Protein AF-A0A813BGF7-F1 (afdb_monomer_lite)

Organism: NCBI:txid1628268

Foldseek 3Di:
DEKEKFKDADPVVQWIKIKIWDWDDDPNDIDTPDMDMDTDDPVQDGDDSLSNRLVRVLVVVVVCVVVVPFKYKYWYQDVVSVCVNVVVDDDDPVPRRVPVVVCVVVCVSVCVVVPPPDDDDPDDDQDQDPVRDRDDDDPPDDDPDDTDMGMHGNPPPPPQPKDFDFAEEEEAPLACADPVSVQVVQVVCVVVRHQKYKYKFNLHQDAAWDDDPFWIKGKQGADPVSGAIMIMTGGPPHFGIDRPPDGWGWDPVQWDWLDGDSFWTWIWTDGDPAIAIEIHGEADALPDDLVRRVVRLVVSLVSVVSPDPRHWYKYKYLLNWFFDDDLVFQFLLPTHTPGDSSVSVSVSCVVVVKGKDTQADPVSHGDFRDAPPVRPDTGRRITIIGD

Secondary structure (DSSP, 8-state):
-EEEEEEEEETTTTEEEEEEEEEEEETTEEEEEEEEEEEPPTTSS---HHHHHHHHHHHHHHHHHHTT-SEEEEEES-HHHHHHHTTSS---TTS--HHHHHHHHTTHHHHGGGTTSS-----PPPPBPTTS-B--TT---------EEEEEE-S-------EE--EEEEEE-S---SHHHHHHHHHHHHHTTEEEEEEE------EEEEE-SSEEEEEE-B-TTS-B--EEEEESSS--EEETTEEE-B-GGG-EEEEEETTEEEEEEEETTEEEEEEEEEPPPTTS-HHHHHHHHHHHHHHHHTSPTTEEEEEEEE----BPPPSS---STTSPB-SHHHHHHHHHHHHTT-EEPPSB-TTSPBP-SEE-TTS--EE--EEEEE-

Sequence (387 aa):
MLIYTDGSYCPQLQHASWSAVITAQQENRPCKIGALAGKVPTSDGPASAFRAEVWALLHAVAYVAANGIMRATIASDCQSALDIVFGVARCDPSDKAPDLLACIADGTVERLWMIHAHQCMPAQLPHLGDSGEWGLPSCNLSPATRATSVSFCTQPPECEQWQLALNLITYNCLSARSRAAKALLDQGLHHRQCALAGLQETRDLEEGVQTTEHYWVVSSGCDKSGAGGCQVWISKCLPWARAGEQMMQPARDSICVLFASPQLLIVLFRVGTLKVACVVAHAPTSTAPQPVIDQWWKDLREANLRVPPGHIRICMIDANASFESHPDNPSTIEATPSGANSSCFQAFCQDFCLCPSAQRDVSGNRLFSWTSPGGELKRLIDYVCVP

Structure (mmCIF, N/CA/C/O backbone):
data_AF-A0A813BGF7-F1
#
_entry.id   AF-A0A813BGF7-F1
#
loop_
_atom_site.group_PDB
_atom_site.id
_atom_site.type_symbol
_atom_site.label_atom_id
_atom_site.label_alt_id
_atom_site.label_comp_id
_atom_site.label_asym_id
_atom_site.label_entity_id
_atom_site.label_seq_id
_atom_site.pdbx_PDB_ins_code
_atom_site.Cartn_x
_atom_site.Cartn_y
_atom_site.Cartn_z
_atom_site.occupancy
_atom_site.B_iso_or_equiv
_atom_site.auth_seq_id
_atom_site.auth_comp_id
_atom_site.auth_asym_id
_atom_site.auth_atom_id
_atom_site.pdbx_PDB_model_num
ATOM 1 N N . MET A 1 1 ? -22.804 12.058 28.612 1.00 70.75 1 MET A N 1
ATOM 2 C CA . MET A 1 1 ? -24.009 12.617 27.960 1.00 70.75 1 MET A CA 1
ATOM 3 C C . MET A 1 1 ? -24.544 11.604 26.951 1.00 70.75 1 MET A C 1
ATOM 5 O O . MET A 1 1 ? -23.772 10.785 26.473 1.00 70.75 1 MET A O 1
ATOM 9 N N . LEU A 1 2 ? -25.840 11.594 26.668 1.00 74.88 2 LEU A N 1
ATOM 10 C CA . LEU A 1 2 ? -26.466 10.692 25.699 1.00 74.88 2 LEU A CA 1
ATOM 11 C C . LEU A 1 2 ? -27.441 11.502 24.845 1.00 74.88 2 LEU A C 1
ATOM 13 O O . LEU A 1 2 ? -28.298 12.195 25.388 1.00 74.88 2 LEU A O 1
ATOM 17 N N . ILE A 1 3 ? -27.263 11.457 23.531 1.00 77.25 3 ILE A N 1
ATOM 18 C CA . ILE A 1 3 ? -28.026 12.208 22.543 1.00 77.25 3 ILE A CA 1
ATOM 19 C C . ILE A 1 3 ? -28.786 11.198 21.695 1.00 77.25 3 ILE A C 1
ATOM 21 O O . ILE A 1 3 ? -28.174 10.320 21.099 1.00 77.25 3 ILE A O 1
ATOM 25 N N . TYR A 1 4 ? -30.103 11.320 21.652 1.00 80.12 4 TYR A N 1
ATOM 26 C CA . TYR A 1 4 ? -30.961 10.522 20.784 1.00 80.12 4 TYR A CA 1
ATOM 27 C C . TYR A 1 4 ? -31.320 11.350 19.567 1.00 80.12 4 TYR A C 1
ATOM 29 O O . TYR A 1 4 ? -31.738 12.491 19.738 1.00 80.12 4 TYR A O 1
ATOM 37 N N . THR A 1 5 ? -31.159 10.804 18.374 1.00 86.12 5 THR A N 1
ATOM 38 C CA . THR A 1 5 ? -31.509 11.470 17.119 1.00 86.12 5 THR A CA 1
ATOM 39 C C . THR A 1 5 ? -32.619 10.711 16.416 1.00 86.12 5 THR A C 1
ATOM 41 O O . THR A 1 5 ? -32.653 9.487 16.500 1.00 86.12 5 THR A O 1
ATOM 44 N N . ASP A 1 6 ? -33.497 11.446 15.743 1.00 84.19 6 ASP A N 1
ATOM 45 C CA . ASP A 1 6 ? -34.591 10.892 14.943 1.00 84.19 6 ASP A CA 1
ATOM 46 C C . ASP A 1 6 ? -34.860 11.799 13.737 1.00 84.19 6 ASP A C 1
ATOM 48 O O . ASP A 1 6 ? -34.815 13.036 13.837 1.00 84.19 6 ASP A O 1
ATOM 52 N N . GLY A 1 7 ? -35.129 11.178 12.597 1.00 82.38 7 GLY A N 1
ATOM 53 C CA . GLY A 1 7 ? -35.372 11.796 11.312 1.00 82.38 7 GLY A CA 1
ATOM 54 C C . GLY A 1 7 ? -36.662 11.286 10.683 1.00 82.38 7 GLY A C 1
ATOM 55 O O . GLY A 1 7 ? -36.766 10.157 10.216 1.00 82.38 7 GLY A O 1
ATOM 56 N N . SER A 1 8 ? -37.646 12.173 10.552 1.00 79.88 8 SER A N 1
ATOM 57 C CA . SER A 1 8 ? -38.951 11.834 9.987 1.00 79.88 8 SER A CA 1
ATOM 58 C C . SER A 1 8 ? -39.179 12.486 8.626 1.00 79.88 8 SER A C 1
ATOM 60 O O . SER A 1 8 ? -38.678 13.574 8.334 1.00 79.88 8 SER A O 1
ATOM 62 N N . TYR A 1 9 ? -39.981 11.833 7.788 1.00 82.62 9 TYR A N 1
ATOM 63 C CA . TYR A 1 9 ? -40.430 12.356 6.503 1.00 82.62 9 TYR A CA 1
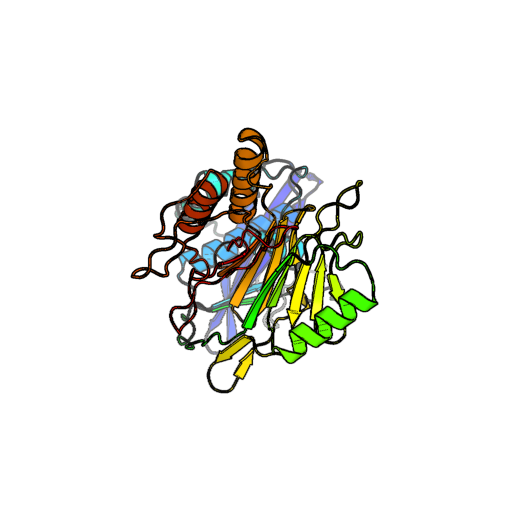ATOM 64 C C . TYR A 1 9 ? -41.940 12.196 6.358 1.00 82.62 9 TYR A C 1
ATOM 66 O O . TYR A 1 9 ? -42.488 11.122 6.594 1.00 82.62 9 TYR A O 1
ATOM 74 N N . CYS A 1 10 ? -42.605 13.272 5.937 1.00 79.56 10 CYS A N 1
ATOM 75 C CA . CYS A 1 10 ? -44.035 13.310 5.663 1.00 79.56 10 CYS A CA 1
ATOM 76 C C . CYS A 1 10 ? -44.269 13.338 4.141 1.00 79.56 10 CYS A C 1
ATOM 78 O O . CYS A 1 10 ? -44.088 14.394 3.521 1.00 79.56 10 CYS A O 1
ATOM 80 N N . PRO A 1 11 ? -44.707 12.221 3.526 1.00 72.94 11 PRO A N 1
ATOM 81 C CA . PRO A 1 11 ? -44.915 12.139 2.079 1.00 72.94 11 PRO A CA 1
ATOM 82 C C . PRO A 1 11 ? -45.969 13.119 1.553 1.00 72.94 11 PRO A C 1
ATOM 84 O O . PRO A 1 11 ? -45.829 13.639 0.447 1.00 72.94 11 PRO A O 1
ATOM 87 N N . GLN A 1 12 ? -47.009 13.398 2.348 1.00 73.56 12 GLN A N 1
ATOM 88 C CA . GLN A 1 12 ? -48.098 14.307 1.974 1.00 73.56 12 GLN A CA 1
ATOM 89 C C . GLN A 1 12 ? -47.616 15.754 1.850 1.00 73.56 12 GLN A C 1
ATOM 91 O O . GLN A 1 12 ? -48.107 16.501 1.010 1.00 73.56 12 GLN A O 1
ATOM 96 N N . LEU A 1 13 ? -46.659 16.138 2.694 1.00 73.19 13 LEU A N 1
ATOM 97 C CA . LEU A 1 13 ? -46.121 17.492 2.752 1.00 73.19 13 LEU A CA 1
ATOM 98 C C . LEU A 1 13 ? -44.777 17.626 2.025 1.00 73.19 13 LEU A C 1
ATOM 100 O O . LEU A 1 13 ? -44.248 18.728 1.956 1.00 73.19 13 LEU A O 1
ATOM 104 N N . GLN A 1 14 ? -44.214 16.525 1.508 1.00 75.69 14 GLN A N 1
ATOM 105 C CA . GLN A 1 14 ? -42.878 16.478 0.895 1.00 75.69 14 GLN A CA 1
ATOM 106 C C . GLN A 1 14 ? -41.795 17.126 1.779 1.00 75.69 14 GLN A C 1
ATOM 108 O O . GLN A 1 14 ? -40.833 17.723 1.299 1.00 75.69 14 GLN A O 1
ATOM 113 N N . HIS A 1 15 ? -41.952 17.001 3.097 1.00 79.06 15 HIS A N 1
ATOM 114 C CA . HIS A 1 15 ? -41.086 17.631 4.084 1.00 79.06 15 HIS A CA 1
ATOM 115 C C . HIS A 1 15 ? -40.432 16.581 4.967 1.00 79.06 15 HIS A C 1
ATOM 117 O O . HIS A 1 15 ? -41.076 15.625 5.396 1.00 79.06 15 HIS A O 1
ATOM 123 N N . ALA A 1 16 ? -39.154 16.799 5.260 1.00 78.81 16 ALA A N 1
ATOM 124 C CA . ALA A 1 16 ? -38.403 16.024 6.229 1.00 78.81 16 ALA A CA 1
ATOM 125 C C . ALA A 1 16 ? -38.028 16.916 7.420 1.00 78.81 16 ALA A C 1
ATOM 127 O O . ALA A 1 16 ? -37.741 18.107 7.255 1.00 78.81 16 ALA A O 1
ATOM 128 N N . SER A 1 17 ? -38.056 16.351 8.619 1.00 78.69 17 SER A N 1
ATOM 129 C CA . SER A 1 17 ? -37.734 17.033 9.871 1.00 78.69 17 SER A CA 1
ATOM 130 C C . SER A 1 17 ? -36.842 16.160 10.726 1.00 78.69 17 SER A C 1
ATOM 132 O O . SER A 1 17 ? -37.025 14.949 10.771 1.00 78.69 17 SER A O 1
ATOM 134 N N . TRP A 1 18 ? -35.915 16.787 11.430 1.00 84.62 18 TRP A N 1
ATOM 135 C CA . TRP A 1 18 ? -34.945 16.120 12.279 1.00 84.62 18 TRP A CA 1
ATOM 136 C C . TRP A 1 18 ? -35.109 16.589 13.721 1.00 84.62 18 TRP A C 1
ATOM 138 O O . TRP A 1 18 ? -35.542 17.718 13.972 1.00 84.62 18 TRP A O 1
ATOM 148 N N . SER A 1 19 ? -34.750 15.735 14.671 1.00 76.12 19 SER A N 1
ATOM 149 C CA . SER A 1 19 ? -34.694 16.088 16.083 1.00 76.12 19 SER A CA 1
ATOM 150 C C . SER A 1 19 ? -33.527 15.409 16.790 1.00 76.12 19 SER A C 1
ATOM 152 O O . SER A 1 19 ? -33.065 14.344 16.388 1.00 76.12 19 SER A O 1
ATOM 154 N N . ALA A 1 20 ? -33.037 16.050 17.845 1.00 77.94 20 ALA A N 1
ATOM 155 C CA . ALA A 1 20 ? -32.046 15.506 18.752 1.00 77.94 20 ALA A CA 1
ATOM 156 C C . ALA A 1 20 ? -32.452 15.814 20.198 1.00 77.94 20 ALA A C 1
ATOM 158 O O . ALA A 1 20 ? -32.714 16.966 20.543 1.00 77.94 20 ALA A O 1
ATOM 159 N N . VAL A 1 21 ? -32.488 14.808 21.067 1.00 77.44 21 VAL A N 1
ATOM 160 C CA . VAL A 1 21 ? -32.763 14.954 22.502 1.00 77.44 21 VAL A CA 1
ATOM 161 C C . VAL A 1 21 ? -31.495 14.671 23.281 1.00 77.44 21 VAL A C 1
ATOM 163 O O . VAL A 1 21 ? -30.928 13.588 23.187 1.00 77.44 21 VAL A O 1
ATOM 166 N N . ILE A 1 22 ? -31.070 15.636 24.089 1.00 74.25 22 ILE A N 1
ATOM 167 C CA . ILE A 1 22 ? -29.831 15.563 24.854 1.00 74.25 22 ILE A CA 1
ATOM 168 C C . ILE A 1 22 ? -30.176 15.243 26.305 1.00 74.25 22 ILE A C 1
ATOM 170 O O . ILE A 1 22 ? -30.945 15.951 26.961 1.00 74.25 22 ILE A O 1
ATOM 174 N N . THR A 1 23 ? -29.570 14.182 26.818 1.00 74.88 23 THR A N 1
ATOM 175 C CA . THR A 1 23 ? -29.718 13.724 28.197 1.00 74.88 23 THR A CA 1
ATOM 176 C C . THR A 1 23 ? -28.360 13.668 28.896 1.00 74.88 23 THR A C 1
ATOM 178 O O . THR A 1 23 ? -27.325 13.352 28.298 1.00 74.88 23 THR A O 1
ATOM 181 N N . ALA A 1 24 ? -28.338 13.993 30.181 1.00 65.12 24 ALA A N 1
ATOM 182 C CA . ALA A 1 24 ? -27.163 13.883 31.035 1.00 65.12 24 ALA A CA 1
ATOM 183 C C . ALA A 1 24 ? -27.562 13.314 32.396 1.00 65.12 24 ALA A C 1
ATOM 185 O O . ALA A 1 24 ? -28.743 13.174 32.693 1.00 65.12 24 ALA A O 1
ATOM 186 N N . GLN A 1 25 ? -26.578 12.941 33.212 1.00 65.25 25 GLN A N 1
ATOM 187 C CA . GLN A 1 25 ? -26.854 12.610 34.602 1.00 65.25 25 GLN A CA 1
ATOM 188 C C . GLN A 1 25 ? -26.803 13.869 35.458 1.00 65.25 25 GLN A C 1
ATOM 190 O O . GLN A 1 25 ? -25.803 14.585 35.443 1.00 65.25 25 GLN A O 1
ATOM 195 N N . GLN A 1 26 ? -27.857 14.083 36.235 1.00 57.22 26 GLN A N 1
ATOM 196 C CA . GLN A 1 26 ? -27.909 15.056 37.316 1.00 57.22 26 GLN A CA 1
ATOM 197 C C . GLN A 1 26 ? -28.297 14.294 38.580 1.00 57.22 26 GLN A C 1
ATOM 199 O O . GLN A 1 26 ? -29.299 13.583 38.582 1.00 57.22 26 GLN A O 1
ATOM 204 N N . GLU A 1 27 ? -27.475 14.379 39.628 1.00 64.81 27 GLU A N 1
ATOM 205 C CA . GLU A 1 27 ? -27.748 13.727 40.922 1.00 64.81 27 GLU A CA 1
ATOM 206 C C . GLU A 1 27 ? -28.092 12.228 40.791 1.00 64.81 27 GLU A C 1
ATOM 208 O O . GLU A 1 27 ? -29.041 11.719 41.386 1.00 64.81 27 GLU A O 1
ATOM 213 N N . ASN A 1 28 ? -27.309 11.504 39.980 1.00 56.97 28 ASN A N 1
ATOM 214 C CA . ASN A 1 28 ? -27.477 10.068 39.719 1.00 56.97 28 ASN A CA 1
ATOM 215 C C . ASN A 1 28 ? -28.779 9.674 38.990 1.00 56.97 28 ASN A C 1
ATOM 217 O O . ASN A 1 28 ? -29.108 8.488 38.912 1.00 56.97 28 ASN A O 1
ATOM 221 N N . ARG A 1 29 ? -29.515 10.635 38.419 1.00 55.22 29 ARG A N 1
ATOM 222 C CA . ARG A 1 29 ? -30.689 10.381 37.573 1.00 55.22 29 ARG A CA 1
ATOM 223 C C . ARG A 1 29 ? -30.448 10.884 36.150 1.00 55.22 29 ARG A C 1
ATOM 225 O O . ARG A 1 29 ? -29.913 11.979 35.976 1.00 55.22 29 ARG A O 1
ATOM 232 N N . PRO A 1 30 ? -30.820 10.113 35.114 1.00 55.78 30 PRO A N 1
ATOM 233 C CA . PRO A 1 30 ? -30.814 10.625 33.753 1.00 55.78 30 PRO A CA 1
ATOM 234 C C . PRO A 1 30 ? -31.890 11.709 33.626 1.00 55.78 30 PRO A C 1
ATOM 236 O O . PRO A 1 30 ? -33.072 11.449 33.835 1.00 55.78 30 PRO A O 1
ATOM 239 N N . CYS A 1 31 ? -31.481 12.926 33.287 1.00 58.69 31 CYS A N 1
ATOM 240 C CA . CYS A 1 31 ? -32.368 14.045 33.014 1.00 58.69 31 CYS A CA 1
ATOM 241 C C . CYS A 1 31 ? -32.177 14.531 31.574 1.00 58.69 31 CYS A C 1
ATOM 243 O O . CYS A 1 31 ? -31.081 14.484 31.005 1.00 58.69 31 CYS A O 1
ATOM 245 N N . LYS A 1 32 ? -33.265 15.000 30.960 1.00 71.50 32 LYS A N 1
ATOM 246 C CA . LYS A 1 32 ? -33.192 15.734 29.697 1.00 71.50 32 LYS A CA 1
ATOM 247 C C . LYS A 1 32 ? -32.642 17.125 29.990 1.00 71.50 32 LYS A C 1
ATOM 249 O O . LYS A 1 32 ? -33.225 17.856 30.782 1.00 71.50 32 LYS A O 1
ATOM 254 N N . ILE A 1 33 ? -31.557 17.486 29.316 1.00 68.31 33 ILE A N 1
ATOM 255 C CA . ILE A 1 33 ? -30.905 18.794 29.468 1.00 68.31 33 ILE A CA 1
ATOM 256 C C . ILE A 1 33 ? -31.080 19.687 28.238 1.00 68.31 33 ILE A C 1
ATOM 258 O O . ILE A 1 33 ? -30.809 20.879 28.304 1.00 68.31 33 ILE A O 1
ATOM 262 N N . GLY A 1 34 ? -31.559 19.135 27.119 1.00 67.88 34 GLY A N 1
ATOM 263 C CA . GLY A 1 34 ? -31.825 19.913 25.916 1.00 67.88 34 GLY A CA 1
ATOM 264 C C . GLY A 1 34 ? -32.558 19.127 24.837 1.00 67.88 34 GLY A C 1
ATOM 265 O O . GLY A 1 34 ? -32.678 17.901 24.896 1.00 67.88 34 GLY A O 1
ATOM 266 N N . ALA A 1 35 ? -33.069 19.850 23.846 1.00 74.81 35 ALA A N 1
ATOM 267 C CA . ALA A 1 35 ? -33.501 19.282 22.578 1.00 74.81 35 ALA A CA 1
ATOM 268 C C . ALA A 1 35 ? -33.288 20.290 21.447 1.00 74.81 35 ALA A C 1
ATOM 270 O O . ALA A 1 35 ? -33.416 21.495 21.652 1.00 74.81 35 ALA A O 1
ATOM 271 N N . LEU A 1 36 ? -32.988 19.767 20.267 1.00 69.81 36 LEU A N 1
ATOM 272 C CA . LEU A 1 36 ? -32.885 20.492 19.010 1.00 69.81 36 LEU A CA 1
ATOM 273 C C . LEU A 1 36 ? -33.856 19.842 18.028 1.00 69.81 36 LEU A C 1
ATOM 275 O O . LEU A 1 36 ? -34.038 18.627 18.057 1.00 69.81 36 LEU A O 1
ATOM 279 N N . ALA A 1 37 ? -34.488 20.632 17.172 1.00 78.44 37 ALA A N 1
ATOM 280 C CA . ALA A 1 37 ? -35.289 20.110 16.078 1.00 78.44 37 ALA A CA 1
ATOM 281 C C . ALA A 1 37 ? -35.351 21.132 14.951 1.00 78.44 37 ALA A C 1
ATOM 283 O O . ALA A 1 37 ? -35.287 22.339 15.190 1.00 78.44 37 ALA A O 1
ATOM 284 N N . GLY A 1 38 ? -35.508 20.647 13.728 1.00 74.00 38 GLY A N 1
ATOM 285 C CA . GLY A 1 38 ? -35.554 21.503 12.557 1.00 74.00 38 GLY A CA 1
ATOM 286 C C . GLY A 1 38 ? -36.153 20.812 11.347 1.00 74.00 38 GLY A C 1
ATOM 287 O O . GLY A 1 38 ? -36.473 19.623 11.356 1.00 74.00 38 GLY A O 1
ATOM 288 N N . LYS A 1 39 ? -36.316 21.589 10.278 1.00 77.25 39 LYS A N 1
ATOM 289 C CA . LYS A 1 39 ? -36.664 21.064 8.957 1.00 77.25 39 LYS A CA 1
ATOM 290 C C . LYS A 1 39 ? -35.387 20.813 8.167 1.00 77.25 39 LYS A C 1
ATOM 292 O O . LYS A 1 39 ? -34.428 21.572 8.289 1.00 77.25 39 LYS A O 1
ATOM 297 N N . VAL A 1 40 ? -35.393 19.770 7.346 1.00 74.81 40 VAL A N 1
ATOM 298 C CA . VAL A 1 40 ? -34.345 19.549 6.347 1.00 74.81 40 VAL A CA 1
ATOM 299 C C . VAL A 1 40 ? -34.558 20.553 5.205 1.00 74.81 40 VAL A C 1
ATOM 301 O O . VAL A 1 40 ? -35.681 20.630 4.691 1.00 74.81 40 VAL A O 1
ATOM 304 N N . PRO A 1 41 ? -33.536 21.330 4.802 1.00 69.62 41 PRO A N 1
ATOM 305 C CA . PRO A 1 41 ? -33.637 22.241 3.665 1.00 69.62 41 PRO A CA 1
ATOM 306 C C . PRO A 1 41 ? -34.047 21.514 2.378 1.00 69.62 41 PRO A C 1
ATOM 308 O O . PRO A 1 41 ? -33.497 20.472 2.026 1.00 69.62 41 PRO A O 1
ATOM 311 N N . THR A 1 42 ? -35.030 22.067 1.663 1.00 64.38 42 THR A N 1
ATOM 312 C CA . THR A 1 42 ? -35.563 21.489 0.414 1.00 64.38 42 THR A CA 1
ATOM 313 C C . THR A 1 42 ? -34.798 21.926 -0.838 1.00 64.38 42 THR A C 1
ATOM 315 O O . THR A 1 42 ? -35.130 21.479 -1.931 1.00 64.38 42 THR A O 1
ATOM 318 N N . SER A 1 43 ? -33.799 22.805 -0.706 1.00 56.12 43 SER A N 1
ATOM 319 C CA . SER A 1 43 ? -32.943 23.269 -1.812 1.00 56.12 43 SER A CA 1
ATOM 320 C C . SER A 1 43 ? -32.026 22.175 -2.368 1.00 56.12 43 SER A C 1
ATOM 322 O O . SER A 1 43 ? -31.595 22.264 -3.512 1.00 56.12 43 SER A O 1
ATOM 324 N N . ASP A 1 44 ? -31.806 21.117 -1.588 1.00 52.97 44 ASP A N 1
ATOM 325 C CA . ASP A 1 44 ? -30.667 20.206 -1.736 1.00 52.97 44 ASP A CA 1
ATOM 326 C C . ASP A 1 44 ? -31.119 18.803 -2.214 1.00 52.97 44 ASP A C 1
ATOM 328 O O . ASP A 1 44 ? -30.642 17.771 -1.745 1.00 52.97 44 ASP A O 1
ATOM 332 N N . GLY A 1 45 ? -32.170 18.734 -3.042 1.00 60.16 45 GLY A N 1
ATOM 333 C CA . GLY A 1 45 ? -32.765 17.484 -3.551 1.00 60.16 45 GLY A CA 1
ATOM 334 C C . GLY A 1 45 ? -34.003 16.980 -2.783 1.00 60.16 45 GLY A C 1
ATOM 335 O O . GLY A 1 45 ? -34.483 17.654 -1.868 1.00 60.16 45 GLY A O 1
ATOM 336 N N . PRO A 1 46 ? -34.551 15.794 -3.130 1.00 66.62 46 PRO A N 1
ATOM 337 C CA . PRO A 1 46 ? -35.791 15.284 -2.541 1.00 66.62 46 PRO A CA 1
ATOM 338 C C . PRO A 1 46 ? -35.634 14.994 -1.044 1.00 66.62 46 PRO A C 1
ATOM 340 O O . PRO A 1 46 ? -34.640 14.412 -0.602 1.00 66.62 46 PRO A O 1
ATOM 343 N N . ALA A 1 47 ? -36.619 15.417 -0.254 1.00 71.94 47 ALA A N 1
ATOM 344 C CA . ALA A 1 47 ? -36.672 15.143 1.175 1.00 71.94 47 ALA A CA 1
ATOM 345 C C . ALA A 1 47 ? -36.914 13.643 1.420 1.00 71.94 47 ALA A C 1
ATOM 347 O O . ALA A 1 47 ? -37.723 13.016 0.739 1.00 71.94 47 ALA A O 1
ATOM 348 N N . SER A 1 48 ? -36.211 13.063 2.393 1.00 79.44 48 SER A N 1
ATOM 349 C CA . SER A 1 48 ? -36.373 11.661 2.785 1.00 79.44 48 SER A CA 1
ATOM 350 C C . SER A 1 48 ? -36.110 11.485 4.278 1.00 79.44 48 SER A C 1
ATOM 352 O O . SER A 1 48 ? -35.437 12.318 4.892 1.00 79.44 48 SER A O 1
ATOM 354 N N . ALA A 1 49 ? -36.626 10.396 4.856 1.00 75.81 49 ALA A N 1
ATOM 355 C CA . ALA A 1 49 ? -36.375 10.054 6.258 1.00 75.81 49 ALA A CA 1
ATOM 356 C C . ALA A 1 49 ? -34.870 9.873 6.502 1.00 75.81 49 ALA A C 1
ATOM 358 O O . ALA A 1 49 ? -34.310 10.469 7.411 1.00 75.81 49 ALA A O 1
ATOM 359 N N . PHE A 1 50 ? -34.185 9.187 5.583 1.00 76.44 50 PHE A N 1
ATOM 360 C CA . PHE A 1 50 ? -32.734 9.021 5.621 1.00 76.44 50 PHE A CA 1
ATOM 361 C C . PHE A 1 50 ? -31.969 10.351 5.683 1.00 76.44 50 PHE A C 1
ATOM 363 O O . PHE A 1 50 ? -31.025 10.505 6.453 1.00 76.44 50 PHE A O 1
ATOM 370 N N . ARG A 1 51 ? -32.379 11.349 4.894 1.00 75.31 51 ARG A N 1
ATOM 371 C CA . ARG A 1 51 ? -31.751 12.673 4.955 1.00 75.31 51 ARG A CA 1
ATOM 372 C C . ARG A 1 51 ? -32.031 13.369 6.278 1.00 75.31 51 ARG A C 1
ATOM 374 O O . ARG A 1 51 ? -31.125 14.004 6.806 1.00 75.31 51 ARG A O 1
ATOM 381 N N . ALA A 1 52 ? -33.238 13.248 6.824 1.00 77.38 52 ALA A N 1
ATOM 382 C CA . ALA A 1 52 ? -33.516 13.767 8.158 1.00 77.38 52 ALA A CA 1
ATOM 383 C C . ALA A 1 52 ? -32.642 13.108 9.232 1.00 77.38 52 ALA A C 1
ATOM 385 O O . ALA A 1 52 ? -32.134 13.825 10.088 1.00 77.38 52 ALA A O 1
ATOM 386 N N . GLU A 1 53 ? -32.392 11.801 9.141 1.00 79.50 53 GLU A N 1
ATOM 387 C CA . GLU A 1 53 ? -31.486 11.084 10.049 1.00 79.50 53 GLU A CA 1
ATOM 388 C C . GLU A 1 53 ? -30.056 11.628 9.980 1.00 79.50 53 GLU A C 1
ATOM 390 O O . GLU A 1 53 ? -29.457 11.974 10.999 1.00 79.50 53 GLU A O 1
ATOM 395 N N . VAL A 1 54 ? -29.518 11.800 8.768 1.00 76.56 54 VAL A N 1
ATOM 396 C CA . VAL A 1 54 ? -28.184 12.391 8.571 1.00 76.56 54 VAL A CA 1
ATOM 397 C C . VAL A 1 54 ? -28.124 13.814 9.140 1.00 76.56 54 VAL A C 1
ATOM 399 O O . VAL A 1 54 ? -27.159 14.170 9.814 1.00 76.56 54 VAL A O 1
ATOM 402 N N . TRP A 1 55 ? -29.164 14.625 8.929 1.00 79.00 55 TRP A N 1
ATOM 403 C CA . TRP A 1 55 ? -29.247 15.980 9.483 1.00 79.00 55 TRP A CA 1
ATOM 404 C C . TRP A 1 55 ? -29.305 15.990 11.016 1.00 79.00 55 TRP A C 1
ATOM 406 O O . TRP A 1 55 ? -28.609 16.799 11.636 1.00 79.00 55 TRP A O 1
ATOM 416 N N . ALA A 1 56 ? -30.079 15.087 11.627 1.00 80.50 56 ALA A N 1
ATOM 417 C CA . ALA A 1 56 ? -30.167 14.935 13.077 1.00 80.50 56 ALA A CA 1
ATOM 418 C C . ALA A 1 56 ? -28.796 14.594 13.684 1.00 80.50 56 ALA A C 1
ATOM 420 O O . ALA A 1 56 ? -28.358 15.215 14.656 1.00 80.50 56 ALA A O 1
ATOM 421 N N . LEU A 1 57 ? -28.088 13.651 13.059 1.00 78.75 57 LEU A N 1
ATOM 422 C CA . LEU A 1 57 ? -26.755 13.212 13.461 1.00 78.75 57 LEU A CA 1
ATOM 423 C C . LEU A 1 57 ? -25.697 14.311 13.300 1.00 78.75 57 LEU A C 1
ATOM 425 O O . LEU A 1 57 ? -24.907 14.527 14.219 1.00 78.75 57 LEU A O 1
ATOM 429 N N . LEU A 1 58 ? -25.703 15.054 12.189 1.00 75.62 58 LEU A N 1
ATOM 430 C CA . LEU A 1 58 ? -24.791 16.187 11.986 1.00 75.62 58 LEU A CA 1
ATOM 431 C C . LEU A 1 58 ? -24.979 17.265 13.060 1.00 75.62 58 LEU A C 1
ATOM 433 O O . LEU A 1 58 ? -23.997 17.766 13.605 1.00 75.62 58 LEU A O 1
ATOM 437 N N . HIS A 1 59 ? -26.227 17.579 13.423 1.00 73.62 59 HIS A N 1
ATOM 438 C CA . HIS A 1 59 ? -26.516 18.541 14.489 1.00 73.62 59 HIS A CA 1
ATOM 439 C C . HIS A 1 59 ? -26.099 18.025 15.866 1.00 73.62 59 HIS A C 1
ATOM 441 O O . HIS A 1 59 ? -25.573 18.794 16.671 1.00 73.62 59 HIS A O 1
ATOM 447 N N . ALA A 1 60 ? -26.276 16.730 16.136 1.00 76.00 60 ALA A N 1
ATOM 448 C CA . ALA A 1 60 ? -25.793 16.115 17.367 1.00 76.00 60 ALA A CA 1
ATOM 449 C C . ALA A 1 60 ? -24.259 16.192 17.475 1.00 76.00 60 ALA A C 1
ATOM 451 O O . ALA A 1 60 ? -23.742 16.590 18.518 1.00 76.00 60 ALA A O 1
ATOM 452 N N . VAL A 1 61 ? -23.527 15.889 16.396 1.00 70.31 61 VAL A N 1
ATOM 453 C CA . VAL A 1 61 ? -22.057 15.998 16.349 1.00 70.31 61 VAL A CA 1
ATOM 454 C C . VAL A 1 61 ? -21.599 17.454 16.491 1.00 70.31 61 VAL A C 1
ATOM 456 O O . VAL A 1 61 ? -20.687 17.737 17.268 1.00 70.31 61 VAL A O 1
ATOM 459 N N . ALA A 1 62 ? -22.260 18.393 15.811 1.00 66.06 62 ALA A N 1
ATOM 460 C CA . ALA A 1 62 ? -21.955 19.818 15.920 1.00 66.06 62 ALA A CA 1
ATOM 461 C C . ALA A 1 62 ? -22.187 20.349 17.344 1.00 66.06 62 ALA A C 1
ATOM 463 O O . ALA A 1 62 ? -21.345 21.068 17.879 1.00 66.06 62 ALA A O 1
ATOM 464 N N . TYR A 1 63 ? -23.288 19.951 17.992 1.00 67.56 63 TYR A N 1
ATOM 465 C CA . TYR A 1 63 ? -23.586 20.315 19.378 1.00 67.56 63 TYR A CA 1
ATOM 466 C C . TYR A 1 63 ? -22.497 19.829 20.340 1.00 67.56 63 TYR A C 1
ATOM 468 O O . TYR A 1 63 ? -22.045 20.578 21.206 1.00 67.56 63 TYR A O 1
ATOM 476 N N . VAL A 1 64 ? -22.046 18.588 20.164 1.00 62.09 64 VAL A N 1
ATOM 477 C CA . VAL A 1 64 ? -20.951 18.003 20.942 1.00 62.09 64 VAL A CA 1
ATOM 478 C C . VAL A 1 64 ? -19.670 18.815 20.809 1.00 62.09 64 VAL A C 1
ATOM 480 O O . VAL A 1 64 ? -19.071 19.176 21.824 1.00 62.09 64 VAL A O 1
ATOM 483 N N . ALA A 1 65 ? -19.273 19.107 19.569 1.00 59.47 65 ALA A N 1
ATOM 484 C CA . ALA A 1 65 ? -18.049 19.836 19.273 1.00 59.47 65 ALA A CA 1
ATOM 485 C C . ALA A 1 65 ? -18.101 21.266 19.831 1.00 59.47 65 ALA A C 1
ATOM 487 O O . ALA A 1 65 ? -17.180 21.694 20.523 1.00 59.47 65 ALA A O 1
ATOM 488 N N . ALA A 1 66 ? -19.209 21.976 19.602 1.00 53.56 66 ALA A N 1
ATOM 489 C CA . ALA A 1 66 ? -19.383 23.368 20.011 1.00 53.56 66 ALA A CA 1
ATOM 490 C C . ALA A 1 66 ? -19.380 23.564 21.535 1.00 53.56 66 ALA A C 1
ATOM 492 O O . ALA A 1 66 ? -18.934 24.597 22.024 1.00 53.56 66 ALA A O 1
ATOM 493 N N . ASN A 1 67 ? -19.863 22.578 22.294 1.00 57.78 67 ASN A N 1
ATOM 494 C CA . ASN A 1 67 ? -19.931 22.661 23.755 1.00 57.78 67 ASN A CA 1
ATOM 495 C C . ASN A 1 67 ? -18.726 22.008 24.449 1.00 57.78 67 ASN A C 1
ATOM 497 O O . ASN A 1 67 ? -18.749 21.838 25.668 1.00 57.78 67 ASN A O 1
ATOM 501 N N . GLY A 1 68 ? -17.699 21.594 23.692 1.00 49.12 68 GLY A N 1
ATOM 502 C CA . GLY A 1 68 ? -16.528 20.908 24.243 1.00 49.12 68 GLY A CA 1
ATOM 503 C C . GLY A 1 68 ? -16.906 19.670 25.062 1.00 49.12 68 GLY A C 1
ATOM 504 O O . GLY A 1 68 ? -16.264 19.366 26.069 1.00 49.12 68 GLY A O 1
ATOM 505 N N . ILE A 1 69 ? -18.002 18.991 24.696 1.00 57.84 69 ILE A N 1
ATOM 506 C CA . ILE A 1 69 ? -18.545 17.895 25.497 1.00 57.84 69 ILE A CA 1
ATOM 507 C C . ILE A 1 69 ? -17.570 16.742 25.443 1.00 57.84 69 ILE A C 1
ATOM 509 O O . ILE A 1 69 ? -17.311 16.179 24.382 1.00 57.84 69 ILE A O 1
ATOM 513 N N . MET A 1 70 ? -17.078 16.358 26.620 1.00 46.69 70 MET A N 1
ATOM 514 C CA . MET A 1 70 ? -15.974 15.422 26.640 1.00 46.69 70 MET A CA 1
ATOM 515 C C . MET A 1 70 ? -16.394 13.982 26.357 1.00 46.69 70 MET A C 1
ATOM 517 O O . MET A 1 70 ? -15.649 13.202 25.781 1.00 46.69 70 MET A O 1
ATOM 521 N N . ARG A 1 71 ? -17.601 13.594 26.774 1.00 52.09 71 ARG A N 1
ATOM 522 C CA . ARG A 1 71 ? -18.112 12.247 26.533 1.00 52.09 71 ARG A CA 1
ATOM 523 C C . ARG A 1 71 ? -19.598 12.280 26.243 1.00 52.09 71 ARG A C 1
ATOM 525 O O . ARG A 1 71 ? -20.401 12.501 27.161 1.00 52.09 71 ARG A O 1
ATOM 532 N N . ALA A 1 72 ? -19.990 12.014 25.003 1.00 65.75 72 ALA A N 1
ATOM 533 C CA . ALA A 1 72 ? -21.375 11.707 24.693 1.00 65.75 72 ALA A CA 1
ATOM 534 C C . ALA A 1 72 ? -21.521 10.440 23.879 1.00 65.75 72 ALA A C 1
ATOM 536 O O . ALA A 1 72 ? -20.590 9.948 23.258 1.00 65.75 72 ALA A O 1
ATOM 537 N N . THR A 1 73 ? -22.716 9.888 23.977 1.00 73.25 73 THR A N 1
ATOM 538 C CA . THR A 1 73 ? -23.156 8.750 23.200 1.00 73.25 73 THR A CA 1
ATOM 539 C C . THR A 1 73 ? -24.238 9.240 22.263 1.00 73.25 73 THR A C 1
ATOM 541 O O . THR A 1 73 ? -25.172 9.859 22.755 1.00 73.25 73 THR A O 1
ATOM 544 N N . ILE A 1 74 ? -24.116 9.030 20.956 1.00 76.38 74 ILE A N 1
ATOM 545 C CA . ILE A 1 74 ? -25.189 9.358 20.009 1.00 76.38 74 ILE A CA 1
ATOM 546 C C . ILE A 1 74 ? -25.897 8.054 19.645 1.00 76.38 74 ILE A C 1
ATOM 548 O O . ILE A 1 74 ? -25.242 7.075 19.284 1.00 76.38 74 ILE A O 1
ATOM 552 N N . ALA A 1 75 ? -27.212 8.028 19.821 1.00 73.94 75 ALA A N 1
ATOM 553 C CA . ALA A 1 75 ? -28.080 6.907 19.510 1.00 73.94 75 ALA A CA 1
ATOM 554 C C . ALA A 1 75 ? -29.022 7.308 18.372 1.00 73.94 75 ALA A C 1
ATOM 556 O O . ALA A 1 75 ? -29.759 8.284 18.498 1.00 73.94 75 ALA A O 1
ATOM 557 N N . SER A 1 76 ? -28.983 6.538 17.289 1.00 79.69 76 SER A N 1
ATOM 558 C CA . SER A 1 76 ? -29.888 6.624 16.139 1.00 79.69 76 SER A CA 1
ATOM 559 C C . SER A 1 76 ? -30.371 5.212 15.828 1.00 79.69 76 SER A C 1
ATOM 561 O O . SER A 1 76 ? -29.657 4.233 16.071 1.00 79.69 76 SER A O 1
ATOM 563 N N . ASP A 1 77 ? -31.585 5.100 15.314 1.00 73.69 77 ASP A N 1
ATOM 564 C CA . ASP A 1 77 ? -32.150 3.852 14.807 1.00 73.69 77 ASP A CA 1
ATOM 565 C C . ASP A 1 77 ? -31.750 3.574 13.342 1.00 73.69 77 ASP A C 1
ATOM 567 O O . ASP A 1 77 ? -31.970 2.472 12.835 1.00 73.69 77 ASP A O 1
ATOM 571 N N . CYS A 1 78 ? -31.080 4.524 12.677 1.00 72.31 78 CYS A N 1
ATOM 572 C CA . CYS A 1 78 ? -30.628 4.410 11.297 1.00 72.31 78 CYS A CA 1
ATOM 573 C C . CYS A 1 78 ? -29.116 4.137 11.205 1.00 72.31 78 CYS A C 1
ATOM 575 O O . CYS A 1 78 ? -28.291 5.047 11.081 1.00 72.31 78 CYS A O 1
ATOM 577 N N . GLN A 1 79 ? -28.738 2.853 11.191 1.00 63.16 79 GLN A N 1
ATOM 578 C CA . GLN A 1 79 ? -27.331 2.436 11.090 1.00 63.16 79 GLN A CA 1
ATOM 579 C C . GLN A 1 79 ? -26.630 2.996 9.843 1.00 63.16 79 GLN A C 1
ATOM 581 O O . GLN A 1 79 ? -25.495 3.453 9.928 1.00 63.16 79 GLN A O 1
ATOM 586 N N . SER A 1 80 ? -27.312 3.044 8.697 1.00 61.28 80 SER A N 1
ATOM 587 C CA . SER A 1 80 ? -26.737 3.601 7.468 1.00 61.28 80 SER A CA 1
ATOM 588 C C . SER A 1 80 ? -26.426 5.097 7.584 1.00 61.28 80 SER A C 1
ATOM 590 O O . SER A 1 80 ? -25.446 5.560 7.009 1.00 61.28 80 SER A O 1
ATOM 592 N N . ALA A 1 81 ? -27.216 5.866 8.341 1.00 62.84 81 ALA A N 1
ATOM 593 C CA . ALA A 1 81 ? -26.946 7.285 8.561 1.00 62.84 81 ALA A CA 1
ATOM 594 C C . ALA A 1 81 ? -25.756 7.484 9.515 1.00 62.84 81 ALA A C 1
ATOM 596 O O . ALA A 1 81 ? -24.911 8.346 9.264 1.00 62.84 81 ALA A O 1
ATOM 597 N N . LEU A 1 82 ? -25.637 6.639 10.550 1.00 59.34 82 LEU A N 1
ATOM 598 C CA . LEU A 1 82 ? -24.449 6.575 11.410 1.00 59.34 82 LEU A CA 1
ATOM 599 C C . LEU A 1 82 ? -23.198 6.275 10.580 1.00 59.34 82 LEU A C 1
ATOM 601 O O . LEU A 1 82 ? -22.194 6.977 10.699 1.00 59.34 82 LEU A O 1
ATOM 605 N N . ASP A 1 83 ? -23.268 5.283 9.697 1.00 52.62 83 ASP A N 1
ATOM 606 C CA . ASP A 1 83 ? -22.126 4.886 8.884 1.00 52.62 83 ASP A CA 1
ATOM 607 C C . ASP A 1 83 ? -21.668 6.022 7.956 1.00 52.62 83 ASP A C 1
ATOM 609 O O . ASP A 1 83 ? -20.466 6.215 7.783 1.00 52.62 83 ASP A O 1
ATOM 613 N N . ILE A 1 84 ? -22.585 6.828 7.409 1.00 60.03 84 ILE A N 1
ATOM 614 C CA . ILE A 1 84 ? -22.227 8.004 6.600 1.00 60.03 84 ILE A CA 1
ATOM 615 C C . ILE A 1 84 ? -21.626 9.123 7.452 1.00 60.03 84 ILE A C 1
ATOM 617 O O . ILE A 1 84 ? -20.550 9.626 7.128 1.00 60.03 84 ILE A O 1
ATOM 621 N N . VAL A 1 85 ? -22.289 9.521 8.542 1.00 59.72 85 VAL A N 1
ATOM 622 C CA . VAL A 1 85 ? -21.840 10.658 9.369 1.00 59.72 85 VAL A CA 1
ATOM 623 C C . VAL A 1 85 ? -20.493 10.374 10.032 1.00 59.72 85 VAL A C 1
ATOM 625 O O . VAL A 1 85 ? -19.665 11.275 10.160 1.00 59.72 85 VAL A O 1
ATOM 628 N N . PHE A 1 86 ? -20.232 9.118 10.396 1.00 56.12 86 PHE A N 1
ATOM 629 C CA . PHE A 1 86 ? -18.961 8.692 10.981 1.00 56.12 86 PHE A CA 1
ATOM 630 C C . PHE A 1 86 ? -17.943 8.182 9.948 1.00 56.12 86 PHE A C 1
ATOM 632 O O . PHE A 1 86 ? -16.883 7.677 10.326 1.00 56.12 86 PHE A O 1
ATOM 639 N N . GLY A 1 87 ? -18.227 8.344 8.650 1.00 49.59 87 GLY A N 1
ATOM 640 C CA . GLY A 1 87 ? -17.287 8.069 7.560 1.00 49.59 87 GLY A CA 1
ATOM 641 C C . GLY A 1 87 ? -16.935 6.590 7.366 1.00 49.59 87 GLY A C 1
ATOM 642 O O . GLY A 1 87 ? -15.886 6.283 6.798 1.00 49.59 87 GLY A O 1
ATOM 643 N N . VAL A 1 88 ? -17.784 5.682 7.851 1.00 46.31 88 VAL A N 1
ATOM 644 C CA . VAL A 1 88 ? -17.703 4.224 7.662 1.00 46.31 88 VAL A CA 1
ATOM 645 C C . VAL A 1 88 ? -18.245 3.822 6.284 1.00 46.31 88 VAL A C 1
ATOM 647 O O . VAL A 1 88 ? -17.684 2.934 5.645 1.00 46.31 88 VAL A O 1
ATOM 650 N N . ALA A 1 89 ? -19.278 4.512 5.792 1.00 39.69 89 ALA A N 1
ATOM 651 C CA . ALA A 1 89 ? -19.858 4.341 4.462 1.00 39.69 89 ALA A CA 1
ATOM 652 C C . ALA A 1 89 ? -19.735 5.629 3.630 1.00 39.69 89 ALA A C 1
ATOM 654 O O . ALA A 1 89 ? -19.730 6.740 4.161 1.00 39.69 89 ALA A O 1
ATOM 655 N N . ARG A 1 90 ? -19.640 5.484 2.304 1.00 44.72 90 ARG A N 1
ATOM 656 C CA . ARG A 1 90 ? -19.696 6.594 1.337 1.00 44.72 90 ARG A CA 1
ATOM 657 C C . ARG A 1 90 ? -20.983 6.465 0.520 1.00 44.72 90 ARG A C 1
ATOM 659 O O . ARG A 1 90 ? -21.328 5.349 0.144 1.00 44.72 90 ARG A O 1
ATOM 666 N N . CYS A 1 91 ? -21.659 7.580 0.225 1.00 41.22 91 CYS A N 1
ATOM 667 C CA . CYS A 1 91 ? -22.728 7.579 -0.779 1.00 41.22 91 CYS A CA 1
ATOM 668 C C . CYS A 1 91 ? -22.166 7.166 -2.145 1.00 41.22 91 CYS A C 1
ATOM 670 O O . CYS A 1 91 ? -21.057 7.567 -2.514 1.00 41.22 91 CYS A O 1
ATOM 672 N N . ASP A 1 92 ? -22.946 6.393 -2.895 1.00 40.03 92 ASP A N 1
ATOM 673 C CA . ASP A 1 92 ? -22.710 6.156 -4.315 1.00 40.03 92 ASP A CA 1
ATOM 674 C C . ASP A 1 92 ? -22.712 7.517 -5.047 1.00 40.03 92 ASP A C 1
ATOM 676 O O . ASP A 1 92 ? -23.622 8.314 -4.820 1.00 40.03 92 ASP A O 1
ATOM 680 N N . PRO A 1 93 ? -21.720 7.842 -5.899 1.00 39.78 93 PRO A N 1
ATOM 681 C CA . PRO A 1 93 ? -21.692 9.103 -6.646 1.00 39.78 93 PRO A CA 1
ATOM 682 C C . PRO A 1 93 ? -22.884 9.291 -7.603 1.00 39.78 93 PRO A C 1
ATOM 684 O O . PRO A 1 93 ? -23.099 10.400 -8.095 1.00 39.78 93 PRO A O 1
ATOM 687 N N . SER A 1 94 ? -23.659 8.236 -7.877 1.00 39.69 94 SER A N 1
ATOM 688 C CA . SER A 1 94 ? -24.935 8.331 -8.596 1.00 39.69 94 SER A CA 1
ATOM 689 C C . SER A 1 94 ? -26.112 8.765 -7.709 1.00 39.69 94 SER A C 1
ATOM 691 O O . SER A 1 94 ? -27.087 9.322 -8.225 1.00 39.69 94 SER A O 1
ATOM 693 N N . ASP A 1 95 ? -25.995 8.603 -6.388 1.00 41.66 95 ASP A N 1
ATOM 694 C CA . ASP A 1 95 ? -26.930 9.135 -5.405 1.00 41.66 95 ASP A CA 1
ATOM 695 C C . ASP A 1 95 ? -26.557 10.590 -5.126 1.00 41.66 95 ASP A C 1
ATOM 697 O O . ASP A 1 95 ? -25.578 10.920 -4.453 1.00 41.66 95 ASP A O 1
ATOM 701 N N . LYS A 1 96 ? -27.330 11.491 -5.730 1.00 36.56 96 LYS A N 1
ATOM 702 C CA . LYS A 1 96 ? -27.122 12.935 -5.660 1.00 36.56 96 LYS A CA 1
ATOM 703 C C . LYS A 1 96 ? -27.296 13.443 -4.221 1.00 36.56 96 LYS A C 1
ATOM 705 O O . LYS A 1 96 ? -28.345 13.970 -3.870 1.00 36.56 96 LYS A O 1
ATOM 710 N N . ALA A 1 97 ? -26.230 13.381 -3.431 1.00 40.69 97 ALA A N 1
ATOM 711 C CA . ALA A 1 97 ? -25.988 14.281 -2.308 1.00 40.69 97 ALA A CA 1
ATOM 712 C C . ALA A 1 97 ? -24.768 15.189 -2.592 1.00 40.69 97 ALA A C 1
ATOM 714 O O . ALA A 1 97 ? -23.848 15.239 -1.769 1.00 40.69 97 ALA A O 1
ATOM 715 N N . PRO A 1 98 ? -24.714 15.896 -3.749 1.00 40.41 98 PRO A N 1
ATOM 716 C CA . PRO A 1 98 ? -23.624 16.829 -4.061 1.00 40.41 98 PRO A CA 1
ATOM 717 C C . PRO A 1 98 ? -23.497 17.925 -2.997 1.00 40.41 98 PRO A C 1
ATOM 719 O O . PRO A 1 98 ? -22.418 18.475 -2.803 1.00 40.41 98 PRO A O 1
ATOM 722 N N . ASP A 1 99 ? -24.573 18.168 -2.255 1.00 43.59 99 ASP A N 1
ATOM 723 C CA . ASP A 1 99 ? -24.692 19.264 -1.308 1.00 43.59 99 ASP A CA 1
ATOM 724 C C . ASP A 1 99 ? -23.972 18.990 0.016 1.00 43.59 99 ASP A C 1
ATOM 726 O O . ASP A 1 99 ? -23.390 19.905 0.574 1.00 43.59 99 ASP A O 1
ATOM 730 N N . LEU A 1 100 ? -23.882 17.739 0.496 1.00 42.78 100 LEU A N 1
ATOM 731 C CA . LEU A 1 100 ? -23.102 17.448 1.712 1.00 42.78 100 LEU A CA 1
ATOM 732 C C . LEU A 1 100 ? -21.601 17.644 1.460 1.00 42.78 100 LEU A C 1
ATOM 734 O O . LEU A 1 100 ? -20.894 18.220 2.282 1.00 42.78 100 LEU A O 1
ATOM 738 N N . LEU A 1 101 ? -21.124 17.195 0.297 1.00 43.09 101 LEU A N 1
ATOM 739 C CA . LEU A 1 101 ? -19.742 17.403 -0.128 1.00 43.09 101 LEU A CA 1
ATOM 740 C C . LEU A 1 101 ? -19.467 18.879 -0.443 1.00 43.09 101 LEU A C 1
ATOM 742 O O . LEU A 1 101 ? -18.392 19.362 -0.102 1.00 43.09 101 LEU A O 1
ATOM 746 N N . ALA A 1 102 ? -20.433 19.610 -1.012 1.00 43.22 102 ALA A N 1
ATOM 747 C CA . ALA A 1 102 ? -20.331 21.053 -1.222 1.00 43.22 102 ALA A CA 1
ATOM 748 C C . ALA A 1 102 ? -20.323 21.839 0.101 1.00 43.22 102 ALA A C 1
ATOM 750 O O . ALA A 1 102 ? -19.490 22.723 0.255 1.00 43.22 102 ALA A O 1
ATOM 751 N N . CYS A 1 103 ? -21.156 21.472 1.081 1.00 38.88 103 CYS A N 1
ATOM 752 C CA . CYS A 1 103 ? -21.197 22.092 2.410 1.00 38.88 103 CYS A CA 1
ATOM 753 C C . CYS A 1 103 ? -19.943 21.809 3.252 1.00 38.88 103 CYS A C 1
ATOM 755 O O . CYS A 1 103 ? -19.574 22.608 4.115 1.00 38.88 103 CYS A O 1
ATOM 757 N N . ILE A 1 104 ? -19.303 20.653 3.045 1.00 45.66 104 ILE A N 1
ATOM 758 C CA . ILE A 1 104 ? -17.986 20.351 3.622 1.00 45.66 104 ILE A CA 1
ATOM 759 C C . ILE A 1 104 ? -16.908 21.175 2.901 1.00 45.66 104 ILE A C 1
ATOM 761 O O . ILE A 1 104 ? -16.034 21.737 3.553 1.00 45.66 104 ILE A O 1
ATOM 765 N N . ALA A 1 105 ? -16.978 21.278 1.571 1.00 41.62 105 ALA A N 1
ATOM 766 C CA . ALA A 1 105 ? -15.977 21.967 0.758 1.00 41.62 105 ALA A CA 1
ATOM 767 C C . ALA A 1 105 ? -16.025 23.504 0.858 1.00 41.62 105 ALA A C 1
ATOM 769 O O . ALA A 1 105 ? -14.983 24.144 0.743 1.00 41.62 105 ALA A O 1
ATOM 770 N N . ASP A 1 106 ? -17.194 24.112 1.069 1.00 40.78 106 ASP A N 1
ATOM 771 C CA . ASP A 1 106 ? -17.355 25.570 1.177 1.00 40.78 106 ASP A CA 1
ATOM 772 C C . ASP A 1 106 ? -17.256 26.097 2.624 1.00 40.78 106 ASP A C 1
ATOM 774 O O . ASP A 1 106 ? -17.354 27.305 2.868 1.00 40.78 106 ASP A O 1
ATOM 778 N N . GLY A 1 107 ? -17.038 25.202 3.594 1.00 33.91 107 GLY A N 1
ATOM 779 C CA . GLY A 1 107 ? -16.964 25.532 5.015 1.00 33.91 107 GLY A CA 1
ATOM 780 C C . GLY A 1 107 ? -18.322 25.850 5.650 1.00 33.91 107 GLY A C 1
ATOM 781 O O . GLY A 1 107 ? -18.362 26.395 6.749 1.00 33.91 107 GLY A O 1
ATOM 782 N N . THR A 1 108 ? -19.449 25.532 5.011 1.00 42.28 108 THR A N 1
ATOM 783 C CA . THR A 1 108 ? -20.795 25.671 5.592 1.00 42.28 108 THR A CA 1
ATOM 784 C C . THR A 1 108 ? -20.965 24.784 6.822 1.00 42.28 108 THR A C 1
ATOM 786 O O . THR A 1 108 ? -21.542 25.230 7.811 1.00 42.28 108 THR A O 1
ATOM 789 N N . VAL A 1 109 ? -20.381 23.580 6.836 1.00 43.19 109 VAL A N 1
ATOM 790 C CA . VAL A 1 109 ? -20.317 22.725 8.041 1.00 43.19 109 VAL A CA 1
ATOM 791 C C . VAL A 1 109 ? -19.551 23.404 9.179 1.00 43.19 109 VAL A C 1
ATOM 793 O O . VAL A 1 109 ? -19.975 23.350 10.331 1.00 43.19 109 VAL A O 1
ATOM 796 N N . GLU A 1 110 ? -18.486 24.137 8.857 1.00 36.62 110 GLU A N 1
ATOM 797 C CA . GLU A 1 110 ? -17.723 24.938 9.818 1.00 36.62 110 GLU A CA 1
ATOM 798 C C . GLU A 1 110 ? -18.424 26.246 10.204 1.00 36.62 110 GLU A C 1
ATOM 800 O O . GLU A 1 110 ? -18.016 26.867 11.173 1.00 36.62 110 GLU A O 1
ATOM 805 N N . ARG A 1 111 ? -19.466 26.683 9.484 1.00 36.28 111 ARG A N 1
ATOM 806 C CA . ARG A 1 111 ? -20.251 27.905 9.763 1.00 36.28 111 ARG A CA 1
ATOM 807 C C . ARG A 1 111 ? -21.646 27.623 10.316 1.00 36.28 111 ARG A C 1
ATOM 809 O O . ARG A 1 111 ? -22.312 28.554 10.763 1.00 36.28 111 ARG A O 1
ATOM 816 N N . LEU A 1 112 ? -22.086 26.364 10.330 1.00 35.97 112 LEU A N 1
ATOM 817 C CA . LEU A 1 112 ? -23.394 25.931 10.835 1.00 35.97 112 LEU A CA 1
ATOM 818 C C . LEU A 1 112 ? -23.620 26.348 12.301 1.00 35.97 112 LEU A C 1
ATOM 820 O O . LEU A 1 112 ? -24.751 26.637 12.687 1.00 35.97 112 LEU A O 1
ATOM 824 N N . TRP A 1 113 ? -22.551 26.503 13.094 1.00 39.22 113 TRP A N 1
ATOM 825 C CA . TRP A 1 113 ? -22.631 27.042 14.459 1.00 39.22 113 TRP A CA 1
ATOM 826 C C . TRP A 1 113 ? -22.942 28.549 14.524 1.00 39.22 113 TRP A C 1
ATOM 828 O O . TRP A 1 113 ? -23.454 29.014 15.539 1.00 39.22 113 TRP A O 1
ATOM 838 N N . MET A 1 114 ? -22.694 29.322 13.458 1.00 29.91 114 MET A N 1
ATOM 839 C CA . MET A 1 114 ? -22.983 30.764 13.429 1.00 29.91 114 MET A CA 1
ATOM 840 C C . MET A 1 114 ? -24.458 31.074 13.128 1.00 29.91 114 MET A C 1
ATOM 842 O O . MET A 1 114 ? -24.933 32.159 13.453 1.00 29.91 114 MET A O 1
ATOM 846 N N . ILE A 1 115 ? -25.204 30.144 12.519 1.00 33.09 115 ILE A N 1
ATOM 847 C CA . ILE A 1 115 ? -26.552 30.413 11.979 1.00 33.09 115 ILE A CA 1
ATOM 848 C C . ILE A 1 115 ? -27.665 30.215 13.029 1.00 33.09 115 ILE A C 1
ATOM 850 O O . ILE A 1 115 ? -28.807 30.603 12.801 1.00 33.09 115 ILE A O 1
ATOM 854 N N . HIS A 1 116 ? -27.372 29.663 14.209 1.00 35.44 116 HIS A N 1
ATOM 855 C CA . HIS A 1 116 ? -28.395 29.353 15.226 1.00 35.44 116 HIS A CA 1
ATOM 856 C C . HIS A 1 116 ? -28.139 29.976 16.607 1.00 35.44 116 HIS A C 1
ATOM 858 O O . HIS A 1 116 ? -28.636 29.491 17.619 1.00 35.44 116 HIS A O 1
ATOM 864 N N . ALA A 1 117 ? -27.425 31.104 16.661 1.00 28.61 117 ALA A N 1
ATOM 865 C CA . ALA A 1 117 ? -27.281 31.879 17.898 1.00 28.61 117 ALA A CA 1
ATOM 866 C C . ALA A 1 117 ? -28.521 32.733 18.252 1.00 28.61 117 ALA A C 1
ATOM 868 O O . ALA A 1 117 ? -28.620 33.236 19.369 1.00 28.61 117 ALA A O 1
ATOM 869 N N . HIS A 1 118 ? -29.497 32.889 17.348 1.00 29.23 118 HIS A N 1
ATOM 870 C CA . HIS A 1 118 ? -30.641 33.775 17.576 1.00 29.23 118 HIS A CA 1
ATOM 871 C C . HIS A 1 118 ? -31.951 33.205 17.027 1.00 29.23 118 HIS A C 1
ATOM 873 O O . HIS A 1 118 ? -32.415 33.653 15.987 1.00 29.23 118 HIS A O 1
ATOM 879 N N . GLN A 1 119 ? -32.540 32.231 17.730 1.00 29.58 119 GLN A N 1
ATOM 880 C CA . GLN A 1 119 ? -33.996 32.062 17.907 1.00 29.58 119 GLN A CA 1
ATOM 881 C C . GLN A 1 119 ? -34.273 30.764 18.688 1.00 29.58 119 GLN A C 1
ATOM 883 O O . GLN A 1 119 ? -34.408 29.684 18.119 1.00 29.58 119 GLN A O 1
ATOM 888 N N . CYS A 1 120 ? -34.393 30.868 20.014 1.00 27.30 120 CYS A N 1
ATOM 889 C CA . CYS A 1 120 ? -35.049 29.832 20.809 1.00 27.30 120 CYS A CA 1
ATOM 890 C C . CYS A 1 120 ? -36.544 29.830 20.459 1.00 27.30 120 CYS A C 1
ATOM 892 O O . CYS A 1 120 ? -37.271 30.733 20.869 1.00 27.30 120 CYS A O 1
ATOM 894 N N . MET A 1 121 ? -37.017 28.830 19.715 1.00 26.31 121 MET A N 1
ATOM 895 C CA . MET A 1 121 ? -38.450 28.531 19.650 1.00 26.31 121 MET A CA 1
ATOM 896 C C . MET A 1 121 ? -38.891 27.963 21.012 1.00 26.31 121 MET A C 1
ATOM 898 O O . MET A 1 121 ? -38.324 26.959 21.453 1.00 26.31 121 MET A O 1
ATOM 902 N N . PRO A 1 122 ? -39.897 28.543 21.691 1.00 29.41 122 PRO A N 1
ATOM 903 C CA . PRO A 1 122 ? -40.449 27.974 22.910 1.00 29.41 122 PRO A CA 1
ATOM 904 C C . PRO A 1 122 ? -41.427 26.856 22.528 1.00 29.41 122 PRO A C 1
ATOM 906 O O . PRO A 1 122 ? -42.639 27.049 22.506 1.00 29.41 122 PRO A O 1
ATOM 909 N N . ALA A 1 123 ? -40.916 25.676 22.181 1.00 30.92 123 ALA A N 1
ATOM 910 C CA . ALA A 1 123 ? -41.762 24.497 22.031 1.00 30.92 123 ALA A CA 1
ATOM 911 C C . ALA A 1 123 ? -42.064 23.929 23.428 1.00 30.92 123 ALA A C 1
ATOM 913 O O . ALA A 1 123 ? -41.227 23.253 24.029 1.00 30.92 123 ALA A O 1
ATOM 914 N N . GLN A 1 124 ? -43.248 24.237 23.968 1.00 28.72 124 GLN A N 1
ATOM 915 C CA . GLN A 1 124 ? -43.768 23.563 25.160 1.00 28.72 124 GLN A CA 1
ATOM 916 C C . GLN A 1 124 ? -43.941 22.068 24.864 1.00 28.72 124 GLN A C 1
ATOM 918 O O . GLN A 1 124 ? -44.634 21.680 23.924 1.00 28.72 124 GLN A O 1
ATOM 923 N N . LEU A 1 125 ? -43.281 21.235 25.668 1.00 32.53 125 LEU A N 1
ATOM 924 C CA . LEU A 1 125 ? -43.390 19.779 25.621 1.00 32.53 125 LEU A CA 1
ATOM 925 C C . LEU A 1 125 ? -44.681 19.313 26.323 1.00 32.53 125 LEU A C 1
ATOM 927 O O . LEU A 1 125 ? -45.139 19.993 27.245 1.00 32.53 125 LEU A O 1
ATOM 931 N N . PRO A 1 126 ? -45.244 18.145 25.949 1.00 36.22 126 PRO A N 1
ATOM 932 C CA . PRO A 1 126 ? -46.305 17.508 26.725 1.00 36.22 126 PRO A CA 1
ATOM 933 C C . PRO A 1 126 ? -45.850 17.206 28.163 1.00 36.22 126 PRO A C 1
ATOM 935 O O . PRO A 1 126 ? -44.658 17.091 28.447 1.00 36.22 126 PRO A O 1
ATOM 938 N N . HIS A 1 127 ? -46.796 17.073 29.087 1.00 37.00 127 HIS A N 1
ATOM 939 C CA . HIS A 1 127 ? -46.476 16.781 30.482 1.00 37.00 127 HIS A CA 1
ATOM 940 C C . HIS A 1 127 ? -46.029 15.318 30.630 1.00 37.00 127 HIS A C 1
ATOM 942 O O . HIS A 1 127 ? -46.738 14.405 30.207 1.00 37.00 127 HIS A O 1
ATOM 948 N N . LEU A 1 128 ? -44.861 15.099 31.237 1.00 36.38 128 LEU A N 1
ATOM 949 C CA . LEU A 1 128 ? -44.406 13.771 31.648 1.00 36.38 128 LEU A CA 1
ATOM 950 C C . LEU A 1 128 ? -45.209 13.364 32.893 1.00 36.38 128 LEU A C 1
ATOM 952 O O . LEU A 1 128 ? -45.324 14.165 33.824 1.00 36.38 128 LEU A O 1
ATOM 956 N N . GLY A 1 129 ? -45.815 12.176 32.891 1.00 43.12 129 GLY A N 1
ATOM 957 C CA . GLY A 1 129 ? -46.531 11.665 34.062 1.00 43.12 129 GLY A CA 1
ATOM 958 C C . GLY A 1 129 ? -45.574 11.205 35.165 1.00 43.12 129 GLY A C 1
ATOM 959 O O . GLY A 1 129 ? -44.402 10.935 34.903 1.00 43.12 129 GLY A O 1
ATOM 960 N N . ASP A 1 130 ? -46.077 11.051 36.391 1.00 41.50 130 ASP A N 1
ATOM 961 C CA . ASP A 1 130 ? -45.282 10.634 37.562 1.00 41.50 130 ASP A CA 1
ATOM 962 C C . ASP A 1 130 ? -44.684 9.215 37.438 1.00 41.50 130 ASP A C 1
ATOM 964 O O . ASP A 1 130 ? -43.773 8.850 38.180 1.00 41.50 130 ASP A O 1
ATOM 968 N N . SER A 1 131 ? -45.155 8.417 36.473 1.00 42.22 131 SER A N 1
ATOM 969 C CA . SER A 1 131 ? -44.589 7.116 36.089 1.00 42.22 131 SER A CA 1
ATOM 970 C C . SER A 1 131 ? -43.435 7.205 35.078 1.00 42.22 131 SER A C 1
ATOM 972 O O . SER A 1 131 ? -42.839 6.184 34.747 1.00 42.22 131 SER A O 1
ATOM 974 N N . GLY A 1 132 ? -43.106 8.400 34.573 1.00 33.25 132 GLY A N 1
ATOM 975 C CA . GLY A 1 132 ? -42.104 8.603 33.519 1.00 33.25 132 GLY A CA 1
ATOM 976 C C . GLY A 1 132 ? -42.600 8.297 32.101 1.00 33.25 132 GLY A C 1
ATOM 977 O O . GLY A 1 132 ? -41.794 8.258 31.171 1.00 33.25 132 GLY A O 1
ATOM 978 N N . GLU A 1 133 ? -43.905 8.095 31.916 1.00 36.25 133 GLU A N 1
ATOM 979 C CA . GLU A 1 133 ? -44.516 7.796 30.619 1.00 36.25 133 GLU A CA 1
ATOM 980 C C . GLU A 1 133 ? -45.142 9.044 29.977 1.00 36.25 133 GLU A C 1
ATOM 982 O O . GLU A 1 133 ? -45.688 9.926 30.649 1.00 36.25 133 GLU A O 1
ATOM 987 N N . TRP A 1 134 ? -45.072 9.113 28.645 1.00 39.62 134 TRP A N 1
ATOM 988 C CA . TRP A 1 134 ? -45.761 10.123 27.845 1.00 39.62 134 TRP A CA 1
ATOM 989 C C . TRP A 1 134 ? -47.191 9.649 27.584 1.00 39.62 134 TRP A C 1
ATOM 991 O O . TRP A 1 134 ? -47.401 8.677 26.860 1.00 39.62 134 TRP A O 1
ATOM 1001 N N . GLY A 1 135 ? -48.186 10.320 28.164 1.00 36.72 135 GLY A N 1
ATOM 1002 C CA . GLY A 1 135 ? -49.591 9.977 27.946 1.00 36.72 135 GLY A CA 1
ATOM 1003 C C . GLY A 1 135 ? -50.063 10.352 26.540 1.00 36.72 135 GLY A C 1
ATOM 1004 O O . GLY A 1 135 ? -50.603 11.438 26.354 1.00 36.72 135 GLY A O 1
ATOM 1005 N N . LEU A 1 136 ? -49.890 9.469 25.550 1.00 38.28 136 LEU A N 1
ATOM 1006 C CA . LEU A 1 136 ? -50.590 9.550 24.261 1.00 38.28 136 LEU A CA 1
ATOM 1007 C C . LEU A 1 136 ? -51.146 8.171 23.840 1.00 38.28 136 LEU A C 1
ATOM 1009 O O . LEU A 1 136 ? -50.458 7.165 24.005 1.00 38.28 136 LEU A O 1
ATOM 1013 N N . PRO A 1 137 ? -52.371 8.081 23.278 1.00 35.81 137 PRO A N 1
ATOM 1014 C CA . PRO A 1 137 ? -53.173 6.851 23.287 1.00 35.81 137 PRO A CA 1
ATOM 1015 C C . PRO A 1 137 ? -52.970 5.914 22.079 1.00 35.81 137 PRO A C 1
ATOM 1017 O O . PRO A 1 137 ? -53.897 5.199 21.705 1.00 35.81 137 PRO A O 1
ATOM 1020 N N . SER A 1 138 ? -51.803 5.891 21.427 1.00 31.28 138 SER A N 1
ATOM 1021 C CA . SER A 1 138 ? -51.673 5.129 20.164 1.00 31.28 138 SER A CA 1
ATOM 1022 C C . SER A 1 138 ? -50.305 4.518 19.844 1.00 31.28 138 SER A C 1
ATOM 1024 O O . SER A 1 138 ? -50.125 3.987 18.752 1.00 31.28 138 SER A O 1
ATOM 1026 N N . CYS A 1 139 ? -49.361 4.480 20.782 1.00 31.31 139 CYS A N 1
ATOM 1027 C CA . CYS A 1 139 ? -48.053 3.855 20.551 1.00 31.31 139 CYS A CA 1
ATOM 1028 C C . CYS A 1 139 ? -48.002 2.406 21.063 1.00 31.31 139 CYS A C 1
ATOM 1030 O O . CYS A 1 139 ? -47.146 2.060 21.868 1.00 31.31 139 CYS A O 1
ATOM 1032 N N . ASN A 1 140 ? -48.894 1.537 20.578 1.00 31.69 140 ASN A N 1
ATOM 1033 C CA . ASN A 1 140 ? -48.699 0.083 20.680 1.00 31.69 140 ASN A CA 1
ATOM 1034 C C . ASN A 1 140 ? -47.767 -0.387 19.552 1.00 31.69 140 ASN A C 1
ATOM 1036 O O . ASN A 1 140 ? -48.158 -1.159 18.678 1.00 31.69 140 ASN A O 1
ATOM 1040 N N . LEU A 1 141 ? -46.529 0.108 19.552 1.00 33.12 141 LEU A N 1
ATOM 1041 C CA . LEU A 1 141 ? -45.464 -0.465 18.736 1.00 33.12 141 LEU A CA 1
ATOM 1042 C C . LEU A 1 141 ? -44.702 -1.457 19.609 1.00 33.12 141 LEU A C 1
ATOM 1044 O O . LEU A 1 141 ? -44.147 -1.099 20.647 1.00 33.12 141 LEU A O 1
ATOM 1048 N N . SER A 1 142 ? -44.708 -2.727 19.207 1.00 27.27 142 SER A N 1
ATOM 1049 C CA . SER A 1 142 ? -43.862 -3.741 19.831 1.00 27.27 142 SER A CA 1
ATOM 1050 C C . SER A 1 142 ? -42.392 -3.322 19.697 1.00 27.27 142 SER A C 1
ATOM 1052 O O . SER A 1 142 ? -42.011 -2.832 18.632 1.00 27.27 142 SER A O 1
ATOM 1054 N N . PRO A 1 143 ? -41.555 -3.506 20.735 1.00 32.78 143 PRO A N 1
ATOM 1055 C CA . PRO A 1 143 ? -40.169 -3.068 20.708 1.00 32.78 143 PRO A CA 1
ATOM 1056 C C . PRO A 1 143 ? -39.389 -3.940 19.724 1.00 32.78 143 PRO A C 1
ATOM 1058 O O . PRO A 1 143 ? -38.912 -5.023 20.051 1.00 32.78 143 PRO A O 1
ATOM 1061 N N . ALA A 1 144 ? -39.279 -3.462 18.494 1.00 34.62 144 ALA A N 1
ATOM 1062 C CA . ALA A 1 144 ? -38.447 -4.041 17.464 1.00 34.62 144 ALA A CA 1
ATOM 1063 C C . ALA A 1 144 ? -37.493 -2.947 17.007 1.00 34.62 144 ALA A C 1
ATOM 1065 O O . ALA A 1 144 ? -37.859 -2.142 16.160 1.00 34.62 144 ALA A O 1
ATOM 1066 N N . THR A 1 145 ? -36.322 -2.881 17.649 1.00 32.44 145 THR A N 1
ATOM 1067 C CA . THR A 1 145 ? -34.987 -2.583 17.084 1.00 32.44 145 THR A CA 1
ATOM 1068 C C . THR A 1 145 ? -34.057 -2.166 18.230 1.00 32.44 145 THR A C 1
ATOM 1070 O O . THR A 1 145 ? -34.395 -1.316 19.052 1.00 32.44 145 THR A O 1
ATOM 1073 N N . ARG A 1 146 ? -32.886 -2.806 18.341 1.00 32.34 146 ARG A N 1
ATOM 1074 C CA . ARG A 1 146 ? -31.841 -2.390 19.290 1.00 32.34 146 ARG A CA 1
ATOM 1075 C C . ARG A 1 146 ? -31.257 -1.068 18.794 1.00 32.34 146 ARG A C 1
ATOM 1077 O O . ARG A 1 146 ? -30.636 -1.064 17.739 1.00 32.34 146 ARG A O 1
ATOM 1084 N N . ALA A 1 147 ? -31.428 0.015 19.549 1.00 33.16 147 ALA A N 1
ATOM 1085 C CA . ALA A 1 147 ? -30.727 1.268 19.285 1.00 33.16 147 ALA A CA 1
ATOM 1086 C C . ALA A 1 147 ? -29.208 1.041 19.389 1.00 33.16 147 ALA A C 1
ATOM 1088 O O . ALA A 1 147 ? -28.715 0.590 20.430 1.00 33.16 147 ALA A O 1
ATOM 1089 N N . THR A 1 148 ? -28.469 1.332 18.320 1.00 35.22 148 THR A N 1
ATOM 1090 C CA . THR A 1 148 ? -27.004 1.313 18.340 1.00 35.22 148 THR A CA 1
ATOM 1091 C C . THR A 1 148 ? -26.520 2.620 18.960 1.00 35.22 148 THR A C 1
ATOM 1093 O O . THR A 1 148 ? -27.030 3.693 18.644 1.00 35.22 148 THR A O 1
ATOM 1096 N N . SER A 1 149 ? -25.559 2.552 19.878 1.00 36.50 149 SER A N 1
ATOM 1097 C CA . SER A 1 149 ? -25.087 3.717 20.621 1.00 36.50 149 SER A CA 1
ATOM 1098 C C . SER A 1 149 ? -23.581 3.894 20.413 1.00 36.50 149 SER A C 1
ATOM 1100 O O . SER A 1 149 ? -22.812 2.940 20.521 1.00 36.50 149 SER A O 1
ATOM 1102 N N . VAL A 1 150 ? -23.148 5.106 20.052 1.00 37.31 150 VAL A N 1
ATOM 1103 C CA . VAL A 1 150 ? -21.734 5.418 19.776 1.00 37.31 150 VAL A CA 1
ATOM 1104 C C . VAL A 1 150 ? -21.227 6.409 20.812 1.00 37.31 150 VAL A C 1
ATOM 1106 O O . VAL A 1 150 ? -21.577 7.582 20.742 1.00 37.31 150 VAL A O 1
ATOM 1109 N N . SER A 1 151 ? -20.419 5.956 21.776 1.00 31.61 151 SER A N 1
ATOM 1110 C CA . SER A 1 151 ? -19.767 6.815 22.777 1.00 31.61 151 SER A CA 1
ATOM 1111 C C . SER A 1 151 ? -18.433 7.383 22.269 1.00 31.61 151 SER A C 1
ATOM 1113 O O . SER A 1 151 ? -17.576 6.620 21.839 1.00 31.61 151 SER A O 1
ATOM 1115 N N . PHE A 1 152 ? -18.193 8.686 22.410 1.00 36.53 152 PHE A N 1
ATOM 1116 C CA . PHE A 1 152 ? -16.867 9.309 22.265 1.00 36.53 152 PHE A CA 1
ATOM 1117 C C . PHE A 1 152 ? -16.355 9.778 23.628 1.00 36.53 152 PHE A C 1
ATOM 1119 O O . PHE A 1 152 ? -17.169 10.088 24.487 1.00 36.53 152 PHE A O 1
ATOM 1126 N N . CYS A 1 153 ? -15.037 9.814 23.829 1.00 30.95 153 CYS A N 1
ATOM 1127 C CA . CYS A 1 153 ? -14.336 10.374 24.988 1.00 30.95 153 CYS A CA 1
ATOM 1128 C C . CYS A 1 153 ? -13.250 11.322 24.452 1.00 30.95 153 CYS A C 1
ATOM 1130 O O . CYS A 1 153 ? -12.512 10.929 23.556 1.00 30.95 153 CYS A O 1
ATOM 1132 N N . THR A 1 154 ? -13.159 12.549 24.955 1.00 31.81 154 THR A N 1
ATOM 1133 C CA . THR A 1 154 ? -12.186 13.578 24.544 1.00 31.81 154 THR A CA 1
ATOM 1134 C C . THR A 1 154 ? -11.108 13.806 25.599 1.00 31.81 154 THR A C 1
ATOM 1136 O O . THR A 1 154 ? -10.339 14.764 25.491 1.00 31.81 154 THR A O 1
ATOM 1139 N N . GLN A 1 155 ? -11.022 12.959 26.633 1.00 34.75 155 GLN A N 1
ATOM 1140 C CA . GLN A 1 155 ? -9.710 12.828 27.246 1.00 34.75 155 GLN A CA 1
ATOM 1141 C C . GLN A 1 155 ? -8.781 12.442 26.091 1.00 34.75 155 GLN A C 1
ATOM 1143 O O . GLN A 1 155 ? -9.109 11.473 25.393 1.00 34.75 155 GLN A O 1
ATOM 1148 N N . PRO A 1 156 ? -7.672 13.171 25.833 1.00 38.47 156 PRO A N 1
ATOM 1149 C CA . PRO A 1 156 ? -6.585 12.507 25.140 1.00 38.47 156 PRO A CA 1
ATOM 1150 C C . PRO A 1 156 ? -6.416 11.212 25.933 1.00 38.47 156 PRO A C 1
ATOM 1152 O O . PRO A 1 156 ? -6.374 11.301 27.171 1.00 38.47 156 PRO A O 1
ATOM 1155 N N . PRO A 1 157 ? -6.473 10.027 25.295 1.00 43.03 157 PRO A N 1
ATOM 1156 C CA . PRO A 1 157 ? -6.150 8.816 26.029 1.00 43.03 157 PRO A CA 1
ATOM 1157 C C . PRO A 1 157 ? -4.880 9.144 26.811 1.00 43.03 157 PRO A C 1
ATOM 1159 O O . PRO A 1 157 ? -4.028 9.873 26.274 1.00 43.03 157 PRO A O 1
ATOM 1162 N N . GLU A 1 158 ? -4.775 8.707 28.077 1.00 44.59 158 GLU A N 1
ATOM 1163 C CA . GLU A 1 158 ? -3.446 8.632 28.693 1.00 44.59 158 GLU A CA 1
ATOM 1164 C C . GLU A 1 158 ? -2.527 8.163 27.581 1.00 44.59 158 GLU A C 1
ATOM 1166 O O . GLU A 1 158 ? -2.905 7.221 26.881 1.00 44.59 158 GLU A O 1
ATOM 1171 N N . CYS A 1 159 ? -1.490 8.952 27.276 1.00 44.34 159 CYS A N 1
ATOM 1172 C CA . CYS A 1 159 ? -0.680 8.735 26.089 1.00 44.34 159 CYS A CA 1
ATOM 1173 C C . CYS A 1 159 ? -0.007 7.382 26.285 1.00 44.34 159 CYS A C 1
ATOM 1175 O O . CYS A 1 159 ? 1.080 7.292 26.850 1.00 44.34 159 CYS A O 1
ATOM 1177 N N . GLU A 1 160 ? -0.722 6.3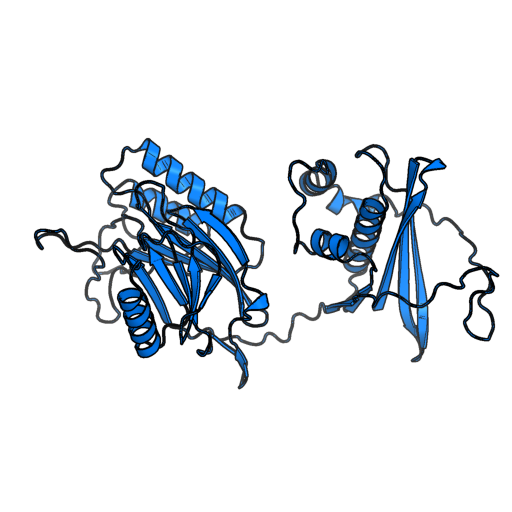20 25.922 1.00 56.69 160 GLU A N 1
ATOM 1178 C CA . GLU A 1 160 ? -0.255 4.964 25.977 1.00 56.69 160 GLU A CA 1
ATOM 1179 C C . GLU A 1 160 ? 0.862 4.988 24.959 1.00 56.69 160 GLU A C 1
ATOM 1181 O O . GLU A 1 160 ? 0.652 5.222 23.768 1.00 56.69 160 GLU A O 1
ATOM 1186 N N . GLN A 1 161 ? 2.089 4.921 25.461 1.00 64.69 161 GLN A N 1
ATOM 1187 C CA . GLN A 1 161 ? 3.246 4.852 24.601 1.00 64.69 161 GLN A CA 1
ATOM 1188 C C . GLN A 1 161 ? 3.181 3.501 23.903 1.00 64.69 161 GLN A C 1
ATOM 1190 O O . GLN A 1 161 ? 3.538 2.466 24.464 1.00 64.69 161 GLN A O 1
ATOM 1195 N N . TRP A 1 162 ? 2.663 3.521 22.682 1.00 68.25 162 TRP A N 1
ATOM 1196 C CA . TRP A 1 162 ? 2.632 2.362 21.815 1.00 68.25 162 TRP A CA 1
ATOM 1197 C C . TRP A 1 162 ? 4.017 2.160 21.225 1.00 68.25 162 TRP A C 1
ATOM 1199 O O . TRP A 1 162 ? 4.574 3.063 20.598 1.00 68.25 162 TRP A O 1
ATOM 1209 N N . GLN A 1 163 ? 4.549 0.952 21.374 1.00 73.56 163 GLN A N 1
ATOM 1210 C CA . GLN A 1 163 ? 5.712 0.528 20.610 1.00 73.56 163 GLN A CA 1
ATOM 1211 C C . GLN A 1 163 ? 5.248 -0.412 19.499 1.00 73.56 163 GLN A C 1
ATOM 1213 O O . GLN A 1 163 ? 4.724 -1.496 19.768 1.00 73.56 163 GLN A O 1
ATOM 1218 N N . LEU A 1 164 ? 5.431 0.015 18.250 1.00 78.69 164 LEU A N 1
ATOM 1219 C CA . LEU A 1 164 ? 5.291 -0.842 17.076 1.00 78.69 164 LEU A CA 1
ATOM 1220 C C . LEU A 1 164 ? 6.602 -1.609 16.895 1.00 78.69 164 LEU A C 1
ATOM 1222 O O . LEU A 1 164 ? 7.657 -1.005 16.707 1.00 78.69 164 LEU A O 1
ATOM 1226 N N . ALA A 1 165 ? 6.539 -2.933 16.975 1.00 80.75 165 ALA A N 1
ATOM 1227 C CA . ALA A 1 165 ? 7.689 -3.812 16.801 1.00 80.75 165 ALA A CA 1
ATOM 1228 C C . ALA A 1 165 ? 7.256 -4.978 15.919 1.00 80.75 165 ALA A C 1
ATOM 1230 O O . ALA A 1 165 ? 6.650 -5.937 16.390 1.00 80.75 165 ALA A O 1
ATOM 1231 N N . LEU A 1 166 ? 7.498 -4.849 14.617 1.00 88.50 166 LEU A N 1
ATOM 1232 C CA . LEU A 1 166 ? 6.944 -5.759 13.626 1.00 88.50 166 LEU A CA 1
ATOM 1233 C C . LEU A 1 166 ? 7.851 -5.859 12.398 1.00 88.50 166 LEU A C 1
ATOM 1235 O O . LEU A 1 166 ? 8.481 -4.882 11.996 1.00 88.50 166 LEU A O 1
ATOM 1239 N N . ASN A 1 167 ? 7.896 -7.046 11.793 1.00 93.44 167 ASN A N 1
ATOM 1240 C CA . ASN A 1 167 ? 8.659 -7.282 10.571 1.00 93.44 167 ASN A CA 1
ATOM 1241 C C . ASN A 1 167 ? 7.767 -7.063 9.346 1.00 93.44 167 ASN A C 1
ATOM 1243 O O . ASN A 1 167 ? 6.739 -7.731 9.191 1.00 93.44 167 ASN A O 1
ATOM 1247 N N . LEU A 1 168 ? 8.199 -6.160 8.469 1.00 95.88 168 LEU A N 1
ATOM 1248 C CA . LEU A 1 168 ? 7.567 -5.853 7.188 1.00 95.88 168 LEU A CA 1
ATOM 1249 C C . LEU A 1 168 ? 8.361 -6.481 6.045 1.00 95.88 168 LEU A C 1
ATOM 1251 O O . LEU A 1 168 ? 9.590 -6.433 6.059 1.00 95.88 168 LEU A O 1
ATOM 1255 N N . ILE A 1 169 ? 7.676 -7.041 5.048 1.00 97.62 169 ILE A N 1
ATOM 1256 C CA . ILE A 1 169 ? 8.320 -7.593 3.848 1.00 97.62 169 ILE A CA 1
ATOM 1257 C C . ILE A 1 169 ? 7.601 -7.087 2.598 1.00 97.62 169 ILE A C 1
ATOM 1259 O O . ILE A 1 169 ? 6.387 -7.206 2.489 1.00 97.62 169 ILE A O 1
ATOM 1263 N N . THR A 1 170 ? 8.351 -6.578 1.624 1.00 98.38 170 THR A N 1
ATOM 1264 C CA . THR A 1 170 ? 7.858 -6.407 0.250 1.00 98.38 170 THR A CA 1
ATOM 1265 C C . THR A 1 170 ? 8.518 -7.440 -0.655 1.00 98.38 170 THR A C 1
ATOM 1267 O O . THR A 1 170 ? 9.691 -7.761 -0.448 1.00 98.38 170 THR A O 1
ATOM 1270 N N . TYR A 1 171 ? 7.780 -8.000 -1.614 1.00 97.81 171 TYR A N 1
ATOM 1271 C CA . TYR A 1 171 ? 8.326 -9.010 -2.518 1.00 97.81 171 TYR A CA 1
ATOM 1272 C C . TYR A 1 171 ? 7.584 -9.082 -3.858 1.00 97.81 171 TYR A C 1
ATOM 1274 O O . TYR A 1 171 ? 6.442 -9.547 -3.923 1.00 97.81 171 TYR A O 1
ATOM 1282 N N . ASN A 1 172 ? 8.273 -8.727 -4.946 1.00 97.19 172 ASN A N 1
ATOM 1283 C CA . ASN A 1 172 ? 7.828 -9.071 -6.290 1.00 97.19 172 ASN A CA 1
ATOM 1284 C C . ASN A 1 172 ? 8.072 -10.569 -6.529 1.00 97.19 172 ASN A C 1
ATOM 1286 O O . ASN A 1 172 ? 9.201 -11.030 -6.708 1.00 97.19 172 ASN A O 1
ATOM 1290 N N . CYS A 1 173 ? 6.994 -11.348 -6.490 1.00 93.94 173 CYS A N 1
ATOM 1291 C CA . CYS A 1 173 ? 7.081 -12.803 -6.524 1.00 93.94 173 CYS A CA 1
ATOM 1292 C C . CYS A 1 173 ? 7.165 -13.382 -7.939 1.00 93.94 173 CYS A C 1
ATOM 1294 O O . CYS A 1 173 ? 7.371 -14.590 -8.071 1.00 93.94 173 CYS A O 1
ATOM 1296 N N . LEU A 1 174 ? 7.000 -12.556 -8.984 1.00 91.56 174 LEU A N 1
ATOM 1297 C CA . LEU A 1 174 ? 6.833 -12.924 -10.401 1.00 91.56 174 LEU A CA 1
ATOM 1298 C C . LEU A 1 174 ? 5.627 -13.838 -10.693 1.00 91.56 174 LEU A C 1
ATOM 1300 O O . LEU A 1 174 ? 5.061 -13.791 -11.784 1.00 91.56 174 LEU A O 1
ATOM 1304 N N . SER A 1 175 ? 5.240 -14.707 -9.757 1.00 89.81 175 SER A N 1
ATOM 1305 C CA . SER A 1 175 ? 3.959 -15.392 -9.684 1.00 89.81 175 SER A CA 1
ATOM 1306 C C . SER A 1 175 ? 3.760 -16.045 -8.312 1.00 89.81 175 SER A C 1
ATOM 1308 O O . SER A 1 175 ? 4.629 -16.754 -7.810 1.00 89.81 175 SER A O 1
ATOM 1310 N N . ALA A 1 176 ? 2.550 -15.923 -7.766 1.00 88.44 176 ALA A N 1
ATOM 1311 C CA . ALA A 1 176 ? 2.078 -16.640 -6.581 1.00 88.44 176 ALA A CA 1
ATOM 1312 C C . ALA A 1 176 ? 0.755 -17.392 -6.843 1.00 88.44 176 ALA A C 1
ATOM 1314 O O . ALA A 1 176 ? -0.003 -17.676 -5.919 1.00 88.44 176 ALA A O 1
ATOM 1315 N N . ARG A 1 177 ? 0.460 -17.737 -8.107 1.00 85.81 177 ARG A N 1
ATOM 1316 C CA . ARG A 1 177 ? -0.827 -18.352 -8.502 1.00 85.81 177 ARG A CA 1
ATOM 1317 C C . ARG A 1 177 ? -1.065 -19.727 -7.889 1.00 85.81 177 ARG A C 1
ATOM 1319 O O . ARG A 1 177 ? -2.196 -20.093 -7.585 1.00 85.81 177 ARG A O 1
ATOM 1326 N N . SER A 1 178 ? -0.016 -20.542 -7.791 1.00 85.25 178 SER A N 1
ATOM 1327 C CA . SER A 1 178 ? -0.181 -21.940 -7.392 1.00 85.25 178 SER A CA 1
ATOM 1328 C C . SER A 1 178 ? -0.403 -22.069 -5.884 1.00 85.25 178 SER A C 1
ATOM 1330 O O . SER A 1 178 ? 0.212 -21.364 -5.086 1.00 85.25 178 SER A O 1
ATOM 1332 N N . ARG A 1 179 ? -1.230 -23.040 -5.476 1.00 87.00 179 ARG A N 1
ATOM 1333 C CA . ARG A 1 179 ? -1.441 -23.355 -4.052 1.00 87.00 179 ARG A CA 1
ATOM 1334 C C . ARG A 1 179 ? -0.135 -23.702 -3.333 1.00 87.00 179 ARG A C 1
ATOM 1336 O O . ARG A 1 179 ? 0.051 -23.294 -2.194 1.00 87.00 179 ARG A O 1
ATOM 1343 N N . ALA A 1 180 ? 0.771 -24.413 -4.006 1.00 84.75 180 ALA A N 1
ATOM 1344 C CA . ALA A 1 180 ? 2.085 -24.743 -3.459 1.00 84.75 180 ALA A CA 1
ATOM 1345 C C . ALA A 1 180 ? 2.941 -23.486 -3.227 1.00 84.75 180 ALA A C 1
ATOM 1347 O O . ALA A 1 180 ? 3.540 -23.354 -2.165 1.00 84.75 180 ALA A O 1
ATOM 1348 N N . ALA A 1 181 ? 2.946 -22.534 -4.169 1.00 86.44 181 ALA A N 1
ATOM 1349 C CA . ALA A 1 181 ? 3.643 -21.259 -3.992 1.00 86.44 181 ALA A CA 1
ATOM 1350 C C . ALA A 1 181 ? 3.064 -20.455 -2.818 1.00 86.44 181 ALA A C 1
ATOM 1352 O O . ALA A 1 181 ? 3.825 -20.002 -1.968 1.00 86.44 181 ALA A O 1
ATOM 1353 N N . LYS A 1 182 ? 1.730 -20.348 -2.709 1.00 89.19 182 LYS A N 1
ATOM 1354 C CA . LYS A 1 182 ? 1.071 -19.686 -1.567 1.00 89.19 182 LYS A CA 1
ATOM 1355 C C . LYS A 1 182 ? 1.429 -20.350 -0.229 1.00 89.19 182 LYS A C 1
ATOM 1357 O O . LYS A 1 182 ? 1.684 -19.647 0.740 1.00 89.19 182 LYS A O 1
ATOM 1362 N N . ALA A 1 183 ? 1.492 -21.682 -0.173 1.00 89.12 183 ALA A N 1
ATOM 1363 C CA . ALA A 1 183 ? 1.878 -22.410 1.039 1.00 89.12 183 ALA A CA 1
ATOM 1364 C C . ALA A 1 183 ? 3.349 -22.173 1.431 1.00 89.12 183 ALA A C 1
ATOM 1366 O O . ALA A 1 183 ? 3.647 -21.990 2.608 1.00 89.12 183 ALA A O 1
ATOM 1367 N N . LEU A 1 184 ? 4.265 -22.127 0.457 1.00 92.50 184 LEU A N 1
ATOM 1368 C CA . LEU A 1 184 ? 5.673 -21.799 0.708 1.00 92.50 184 LEU A CA 1
ATOM 1369 C C . LEU A 1 184 ? 5.851 -20.351 1.179 1.00 92.50 184 LEU A C 1
ATOM 1371 O O . LEU A 1 184 ? 6.643 -20.101 2.087 1.00 92.50 184 LEU A O 1
ATOM 1375 N N . LEU A 1 185 ? 5.107 -19.410 0.589 1.00 95.44 185 LEU A N 1
ATOM 1376 C CA . LEU A 1 185 ? 5.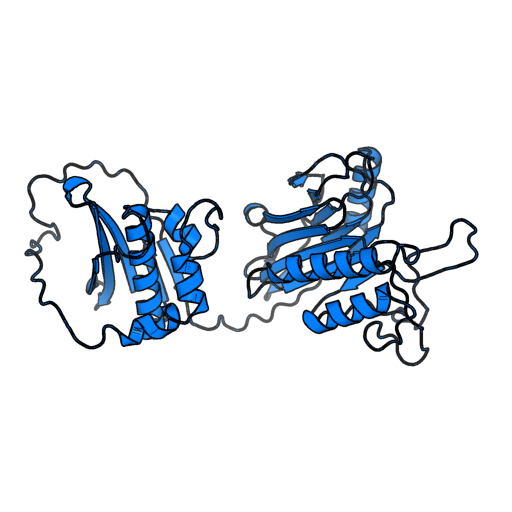084 -18.014 1.029 1.00 95.44 185 LEU A CA 1
ATOM 1377 C C . LEU A 1 185 ? 4.580 -17.904 2.469 1.00 95.44 185 LEU A C 1
ATOM 1379 O O . LEU A 1 185 ? 5.250 -17.290 3.291 1.00 95.44 185 LEU A O 1
ATOM 1383 N N . ASP A 1 186 ? 3.457 -18.548 2.790 1.00 95.69 186 ASP A N 1
ATOM 1384 C CA . ASP A 1 186 ? 2.908 -18.585 4.146 1.00 95.69 186 ASP A CA 1
ATOM 1385 C C . ASP A 1 186 ? 3.953 -19.078 5.166 1.00 95.69 186 ASP A C 1
ATOM 1387 O O . ASP A 1 186 ? 4.274 -18.363 6.117 1.00 95.69 186 ASP A O 1
ATOM 1391 N N . GLN A 1 187 ? 4.557 -20.246 4.914 1.00 94.88 187 GLN A N 1
ATOM 1392 C CA . GLN A 1 187 ? 5.568 -20.828 5.801 1.00 94.88 187 GLN A CA 1
ATOM 1393 C C . GLN A 1 187 ? 6.813 -19.944 5.927 1.00 94.88 187 GLN A C 1
ATOM 1395 O O . GLN A 1 187 ? 7.325 -19.749 7.030 1.00 94.88 187 GLN A O 1
ATOM 1400 N N . GLY A 1 188 ? 7.305 -19.394 4.814 1.00 95.81 188 GLY A N 1
ATOM 1401 C CA . GLY A 1 188 ? 8.485 -18.534 4.794 1.00 95.81 188 GLY A CA 1
ATOM 1402 C C . GLY A 1 188 ? 8.268 -17.226 5.555 1.00 95.81 188 GLY A C 1
ATOM 1403 O O . GLY A 1 188 ? 9.093 -16.854 6.390 1.00 95.81 188 GLY A O 1
ATOM 1404 N N . LEU A 1 189 ? 7.138 -16.556 5.316 1.00 96.62 189 LEU A N 1
ATOM 1405 C CA . LEU A 1 189 ? 6.755 -15.335 6.025 1.00 96.62 189 LEU A CA 1
ATOM 1406 C C . LEU A 1 189 ? 6.564 -15.608 7.522 1.00 96.62 189 LEU A C 1
ATOM 1408 O O . LEU A 1 189 ? 7.092 -14.861 8.351 1.00 96.62 189 LEU A O 1
ATOM 1412 N N . HIS A 1 190 ? 5.897 -16.711 7.873 1.00 95.81 190 HIS A N 1
ATOM 1413 C CA . HIS A 1 190 ? 5.689 -17.103 9.264 1.00 95.81 190 HIS A CA 1
ATOM 1414 C C . HIS A 1 190 ? 7.015 -17.397 9.981 1.00 95.81 190 HIS A C 1
ATOM 1416 O O . HIS A 1 190 ? 7.268 -16.880 11.071 1.00 95.81 190 HIS A O 1
ATOM 1422 N N . HIS A 1 191 ? 7.913 -18.154 9.344 1.00 95.69 191 HIS A N 1
ATOM 1423 C CA . HIS A 1 191 ? 9.245 -18.443 9.877 1.00 95.69 191 HIS A CA 1
ATOM 1424 C C . HIS A 1 191 ? 10.066 -17.166 10.119 1.00 95.69 191 HIS A C 1
ATOM 1426 O O . HIS A 1 191 ? 10.810 -17.077 11.093 1.00 95.69 191 HIS A O 1
ATOM 1432 N N . ARG A 1 192 ? 9.894 -16.143 9.274 1.00 94.69 192 ARG A N 1
ATOM 1433 C CA . ARG A 1 192 ? 10.516 -14.817 9.435 1.00 94.69 192 ARG A CA 1
ATOM 1434 C C . ARG A 1 192 ? 9.772 -13.889 10.395 1.00 94.69 192 ARG A C 1
ATOM 1436 O O . ARG A 1 192 ? 10.157 -12.729 10.530 1.00 94.69 192 ARG A O 1
ATOM 1443 N N . GLN A 1 193 ? 8.726 -14.378 11.061 1.00 95.06 193 GLN A N 1
ATOM 1444 C CA . GLN A 1 193 ? 7.878 -13.588 11.954 1.00 95.06 193 GLN A CA 1
ATOM 1445 C C . GLN A 1 193 ? 7.363 -12.318 11.256 1.00 95.06 193 GLN A C 1
ATOM 1447 O O . GLN A 1 193 ? 7.344 -11.237 11.839 1.00 95.06 193 GLN A O 1
ATOM 1452 N N . CYS A 1 194 ? 7.004 -12.431 9.974 1.00 95.56 194 CYS A N 1
ATOM 1453 C CA . CYS A 1 194 ? 6.519 -11.309 9.183 1.00 95.56 194 CYS A CA 1
ATOM 1454 C C . CYS A 1 194 ? 5.091 -10.954 9.598 1.00 95.56 194 CYS A C 1
ATOM 1456 O O . CYS A 1 194 ? 4.171 -11.756 9.441 1.00 95.56 194 CYS A O 1
ATOM 1458 N N . ALA A 1 195 ? 4.907 -9.751 10.132 1.00 95.31 195 ALA A N 1
ATOM 1459 C CA . ALA A 1 195 ? 3.611 -9.264 10.585 1.00 95.31 195 ALA A CA 1
ATOM 1460 C C . ALA A 1 195 ? 2.726 -8.830 9.410 1.00 95.31 195 ALA A C 1
ATOM 1462 O O . ALA A 1 195 ? 1.518 -9.081 9.415 1.00 95.31 195 ALA A O 1
ATOM 1463 N N . LEU A 1 196 ? 3.345 -8.208 8.407 1.00 97.00 196 LEU A N 1
ATOM 1464 C CA . LEU A 1 196 ? 2.690 -7.675 7.223 1.00 97.00 196 LEU A CA 1
ATOM 1465 C C . LEU A 1 196 ? 3.605 -7.833 6.010 1.00 97.00 196 LEU A C 1
ATOM 1467 O O . LEU A 1 196 ? 4.754 -7.386 6.049 1.00 97.00 196 LEU A O 1
ATOM 1471 N N . ALA A 1 197 ? 3.080 -8.414 4.933 1.00 98.38 197 ALA A N 1
ATOM 1472 C CA . ALA A 1 197 ? 3.782 -8.466 3.659 1.00 98.38 197 ALA A CA 1
ATOM 1473 C C . ALA A 1 197 ? 2.963 -7.881 2.506 1.00 98.38 197 ALA A C 1
ATOM 1475 O O . ALA A 1 197 ? 1.748 -8.068 2.433 1.00 98.38 197 ALA A O 1
ATOM 1476 N N . GLY A 1 198 ? 3.650 -7.195 1.599 1.00 98.69 198 GLY A N 1
ATOM 1477 C CA . GLY A 1 198 ? 3.114 -6.660 0.356 1.00 98.69 198 GLY A CA 1
ATOM 1478 C C . GLY A 1 198 ? 3.759 -7.357 -0.831 1.00 98.69 198 GLY A C 1
ATOM 1479 O O . GLY A 1 198 ? 4.974 -7.299 -0.992 1.00 98.69 198 GLY A O 1
ATOM 1480 N N . LEU A 1 199 ? 2.964 -8.053 -1.636 1.00 98.50 199 LEU A N 1
ATOM 1481 C CA . LEU A 1 199 ? 3.458 -8.833 -2.766 1.00 98.50 199 LEU A CA 1
ATOM 1482 C C . LEU A 1 199 ? 3.000 -8.222 -4.087 1.00 98.50 199 LEU A C 1
ATOM 1484 O O . LEU A 1 199 ? 1.826 -7.877 -4.245 1.00 98.50 199 LEU A O 1
ATOM 1488 N N . GLN A 1 200 ? 3.924 -8.145 -5.040 1.00 98.44 200 GLN A N 1
ATOM 1489 C CA . GLN A 1 200 ? 3.695 -7.682 -6.408 1.00 98.44 200 GLN A CA 1
ATOM 1490 C C . GLN A 1 200 ? 3.832 -8.840 -7.406 1.00 98.44 200 GLN A C 1
ATOM 1492 O O . GLN A 1 200 ? 4.422 -9.878 -7.096 1.00 98.44 200 GLN A O 1
ATOM 1497 N N . GLU A 1 201 ? 3.258 -8.661 -8.600 1.00 96.62 201 GLU A N 1
ATOM 1498 C CA . GLU A 1 201 ? 3.189 -9.669 -9.668 1.00 96.62 201 GLU A CA 1
ATOM 1499 C C . GLU A 1 201 ? 2.732 -11.052 -9.190 1.00 96.62 201 GLU A C 1
ATOM 1501 O O . GLU A 1 201 ? 3.275 -12.090 -9.573 1.00 96.62 201 GLU A O 1
ATOM 1506 N N . THR A 1 202 ? 1.692 -11.104 -8.359 1.00 96.31 202 THR A N 1
ATOM 1507 C CA . THR A 1 202 ? 1.153 -12.394 -7.905 1.00 96.31 202 THR A CA 1
ATOM 1508 C C . THR A 1 202 ? 0.551 -13.191 -9.061 1.00 96.31 202 THR A C 1
ATOM 1510 O O . THR A 1 202 ? 0.512 -14.426 -9.021 1.00 96.31 202 THR A O 1
ATOM 1513 N N . ARG A 1 203 ? 0.126 -12.494 -10.124 1.00 94.19 203 ARG A N 1
ATOM 1514 C CA . ARG A 1 203 ? -0.557 -13.021 -11.313 1.00 94.19 203 ARG A CA 1
ATOM 1515 C C . ARG A 1 203 ? -1.825 -13.797 -10.977 1.00 94.19 203 ARG A C 1
ATOM 1517 O O . ARG A 1 203 ? -2.331 -14.552 -11.807 1.00 94.19 203 ARG A O 1
ATOM 1524 N N . ASP A 1 204 ? -2.320 -13.644 -9.757 1.00 88.75 204 ASP A N 1
ATOM 1525 C CA . ASP A 1 204 ? -3.492 -14.340 -9.261 1.00 88.75 204 ASP A CA 1
ATOM 1526 C C . ASP A 1 204 ? -4.760 -13.748 -9.872 1.00 88.75 204 ASP A C 1
ATOM 1528 O O . ASP A 1 204 ? -4.860 -12.538 -10.012 1.00 88.75 204 ASP A O 1
ATOM 1532 N N . LEU A 1 205 ? -5.712 -14.598 -10.253 1.00 86.75 205 LEU A N 1
ATOM 1533 C CA . LEU A 1 205 ? -7.015 -14.141 -10.752 1.00 86.75 205 LEU A CA 1
ATOM 1534 C C . LEU A 1 205 ? -7.980 -13.844 -9.608 1.00 86.75 205 LEU A C 1
ATOM 1536 O O . LEU A 1 205 ? -9.012 -13.219 -9.822 1.00 86.75 205 LEU A O 1
ATOM 1540 N N . GLU A 1 206 ? -7.686 -14.358 -8.416 1.00 84.06 206 GLU A N 1
ATOM 1541 C CA . GLU A 1 206 ? -8.571 -14.220 -7.277 1.00 84.06 206 GLU A CA 1
ATOM 1542 C C . GLU A 1 206 ? -8.480 -12.803 -6.687 1.00 84.06 206 GLU A C 1
ATOM 1544 O O . GLU A 1 206 ? -7.396 -12.254 -6.475 1.00 84.06 206 GLU A O 1
ATOM 1549 N N . GLU A 1 207 ? -9.643 -12.226 -6.395 1.00 87.50 207 GLU A N 1
ATOM 1550 C CA . GLU A 1 207 ? -9.801 -10.922 -5.750 1.00 87.50 207 GLU A CA 1
ATOM 1551 C C . GLU A 1 207 ? -10.430 -11.077 -4.359 1.00 87.50 207 GLU A C 1
ATOM 1553 O O . GLU A 1 207 ? -11.068 -12.085 -4.040 1.00 87.50 207 GLU A O 1
ATOM 1558 N N . GLY A 1 208 ? -10.272 -10.054 -3.519 1.00 85.56 208 GLY A N 1
ATOM 1559 C CA . GLY A 1 208 ? -10.888 -9.999 -2.195 1.00 85.56 208 GLY A CA 1
ATOM 1560 C C . GLY A 1 208 ? -10.041 -10.652 -1.103 1.00 85.56 208 GLY A C 1
ATOM 1561 O O . GLY A 1 208 ? -8.819 -10.741 -1.215 1.00 85.56 208 GLY A O 1
ATOM 1562 N N . VAL A 1 209 ? -10.684 -11.043 0.003 1.00 90.81 209 VAL A N 1
ATOM 1563 C CA . VAL A 1 209 ? -9.997 -11.521 1.215 1.00 90.81 209 VAL A CA 1
ATOM 1564 C C . VAL A 1 209 ? -10.060 -13.039 1.316 1.00 90.81 209 VAL A C 1
ATOM 1566 O O . VAL A 1 209 ? -11.121 -13.629 1.509 1.00 90.81 209 VAL A O 1
ATOM 1569 N N . GLN A 1 210 ? -8.891 -13.656 1.271 1.00 90.62 210 GLN A N 1
ATOM 1570 C CA . GLN A 1 210 ? -8.662 -15.077 1.459 1.00 90.62 210 GLN A CA 1
ATOM 1571 C C . GLN A 1 210 ? -7.966 -15.343 2.785 1.00 90.62 210 GLN A C 1
ATOM 1573 O O . GLN A 1 210 ? -7.577 -14.433 3.524 1.00 90.62 210 GLN A O 1
ATOM 1578 N N . THR A 1 211 ? -7.786 -16.621 3.092 1.00 93.50 211 THR A N 1
ATOM 1579 C CA . THR A 1 211 ? -7.019 -17.026 4.254 1.00 93.50 211 THR A CA 1
ATOM 1580 C C . THR A 1 211 ? -6.111 -18.195 3.927 1.00 93.50 211 THR A C 1
ATOM 1582 O O . THR A 1 211 ? -6.503 -19.125 3.224 1.00 93.50 211 THR A O 1
ATOM 1585 N N . THR A 1 212 ? -4.898 -18.131 4.453 1.00 93.56 212 THR A N 1
ATOM 1586 C CA . THR A 1 212 ? -3.964 -19.251 4.531 1.00 93.56 212 THR A CA 1
ATOM 1587 C C . THR A 1 212 ? -3.938 -19.769 5.968 1.00 93.56 212 THR A C 1
ATOM 1589 O O . THR A 1 212 ? -4.836 -19.444 6.748 1.00 93.56 212 THR A O 1
ATOM 1592 N N . GLU A 1 213 ? -2.949 -20.572 6.351 1.00 94.50 213 GLU A N 1
ATOM 1593 C CA . GLU A 1 213 ? -2.809 -21.030 7.735 1.00 94.50 213 GLU A CA 1
ATOM 1594 C C . GLU A 1 213 ? -2.558 -19.836 8.670 1.00 94.50 213 GLU A C 1
ATOM 1596 O O . GLU A 1 213 ? -3.371 -19.566 9.562 1.00 94.50 213 GLU A O 1
ATOM 1601 N N . HIS A 1 214 ? -1.541 -19.021 8.374 1.00 96.75 214 HIS A N 1
ATOM 1602 C CA . HIS A 1 214 ? -1.066 -17.969 9.278 1.00 96.75 214 HIS A CA 1
ATOM 1603 C C . HIS A 1 214 ? -1.517 -16.547 8.909 1.00 96.75 214 HIS A C 1
ATOM 1605 O O . HIS A 1 214 ? -1.396 -15.643 9.742 1.00 96.75 214 HIS A O 1
ATOM 1611 N N . TYR A 1 215 ? -2.064 -16.329 7.706 1.00 97.56 215 TYR A N 1
ATOM 1612 C CA . TYR A 1 215 ? -2.351 -14.987 7.184 1.00 97.56 215 TYR A CA 1
ATOM 1613 C C . TYR A 1 215 ? -3.787 -14.814 6.665 1.00 97.56 215 TYR A C 1
ATOM 1615 O O . TYR A 1 215 ? -4.448 -15.748 6.189 1.00 97.56 215 TYR A O 1
ATOM 1623 N N . TRP A 1 216 ? -4.287 -13.583 6.759 1.00 97.62 216 TRP A N 1
ATOM 1624 C CA . TRP A 1 216 ? -5.341 -13.088 5.875 1.00 97.62 216 TRP A CA 1
ATOM 1625 C C . TRP A 1 216 ? -4.679 -12.492 4.636 1.00 97.62 216 TRP A C 1
ATOM 1627 O O . TRP A 1 216 ? -3.750 -11.697 4.765 1.00 97.62 216 TRP A O 1
ATOM 1637 N N . VAL A 1 217 ? -5.145 -12.882 3.451 1.00 97.44 217 VAL A N 1
ATOM 1638 C CA . VAL A 1 217 ? -4.540 -12.494 2.172 1.00 97.44 217 VAL A CA 1
ATOM 1639 C C . VAL A 1 217 ? -5.552 -11.706 1.364 1.00 97.44 217 VAL A C 1
ATOM 1641 O O . VAL A 1 217 ? -6.553 -12.255 0.917 1.00 97.44 217 VAL A O 1
ATOM 1644 N N . VAL A 1 218 ? -5.310 -10.414 1.191 1.00 97.88 218 VAL A N 1
ATOM 1645 C CA . VAL A 1 218 ? -6.167 -9.526 0.401 1.00 97.88 218 VAL A CA 1
ATOM 1646 C C . VAL A 1 218 ? -5.566 -9.374 -0.989 1.00 97.88 218 VAL A C 1
ATOM 1648 O O . VAL A 1 218 ? -4.378 -9.091 -1.076 1.00 97.88 218 VAL A O 1
ATOM 1651 N N . SER A 1 219 ? -6.352 -9.551 -2.052 1.00 97.00 219 SER A N 1
ATOM 1652 C CA . SER A 1 219 ? -5.859 -9.609 -3.440 1.00 97.00 219 SER A CA 1
ATOM 1653 C C . SER A 1 219 ? -6.598 -8.643 -4.374 1.00 97.00 219 SER A C 1
ATOM 1655 O O . SER A 1 219 ? -7.809 -8.465 -4.228 1.00 97.00 219 SER A O 1
ATOM 1657 N N . SER A 1 220 ? -5.887 -8.057 -5.347 1.00 93.88 220 SER A N 1
ATOM 1658 C CA . SER A 1 220 ? -6.449 -7.150 -6.370 1.00 93.88 220 SER A CA 1
ATOM 1659 C C . SER A 1 220 ? -6.629 -7.750 -7.771 1.00 93.88 220 SER A C 1
ATOM 1661 O O . SER A 1 220 ? -7.048 -7.023 -8.666 1.00 93.88 220 SER A O 1
ATOM 1663 N N . GLY A 1 221 ? -6.331 -9.040 -7.965 1.00 91.81 221 GLY A N 1
ATOM 1664 C CA . GLY A 1 221 ? -6.441 -9.708 -9.265 1.00 91.81 221 GLY A CA 1
ATOM 1665 C C . GLY A 1 221 ? -5.411 -9.227 -10.301 1.00 91.81 221 GLY A C 1
ATOM 1666 O O . GLY A 1 221 ? -4.919 -8.100 -10.265 1.00 91.81 221 GLY A O 1
ATOM 1667 N N . CYS A 1 222 ? -5.034 -10.094 -11.234 1.00 93.88 222 CYS A N 1
ATOM 1668 C CA . CYS A 1 222 ? -4.247 -9.739 -12.409 1.00 93.88 222 CYS A CA 1
ATOM 1669 C C . CYS A 1 222 ? -5.152 -9.275 -13.557 1.00 93.88 222 CYS A C 1
ATOM 1671 O O . CYS A 1 222 ? -6.370 -9.452 -13.535 1.00 93.88 222 CYS A O 1
ATOM 1673 N N . ASP A 1 223 ? -4.561 -8.655 -14.574 1.00 93.19 223 ASP A N 1
ATOM 1674 C CA . ASP A 1 223 ? -5.312 -8.239 -15.751 1.00 93.19 223 ASP A CA 1
ATOM 1675 C C . ASP A 1 223 ? -5.718 -9.430 -16.644 1.00 93.19 223 ASP A C 1
ATOM 1677 O O . ASP A 1 223 ? -5.364 -10.590 -16.418 1.00 93.19 223 ASP A O 1
ATOM 1681 N N . LYS A 1 224 ? -6.448 -9.138 -17.726 1.00 90.62 224 LYS A N 1
ATOM 1682 C CA . LYS A 1 224 ? -6.921 -10.156 -18.682 1.00 90.62 224 LYS A CA 1
ATOM 1683 C C . LYS A 1 224 ? -5.793 -10.927 -19.378 1.00 90.62 224 LYS A C 1
ATOM 1685 O O . LYS A 1 224 ? -6.047 -12.007 -19.903 1.00 90.62 224 LYS A O 1
ATOM 1690 N N . SER A 1 225 ? -4.580 -10.378 -19.417 1.00 90.75 225 SER A N 1
ATOM 1691 C CA . SER A 1 225 ? -3.394 -11.042 -19.965 1.00 90.75 225 SER A CA 1
ATOM 1692 C C . SER A 1 225 ? -2.670 -11.913 -18.931 1.00 90.75 225 SER A C 1
ATOM 1694 O O . SER A 1 225 ? -1.748 -12.651 -19.277 1.00 90.75 225 SER A O 1
ATOM 1696 N N . GLY A 1 226 ? -3.109 -11.876 -17.670 1.00 91.12 226 GLY A N 1
ATOM 1697 C CA . GLY A 1 226 ? -2.465 -12.557 -16.555 1.00 91.12 226 GLY A CA 1
ATOM 1698 C C . GLY A 1 226 ? -1.300 -11.771 -15.950 1.00 91.12 226 GLY A C 1
ATOM 1699 O O . GLY A 1 226 ? -0.509 -12.362 -15.212 1.00 91.12 226 GLY A O 1
ATOM 1700 N N . ALA A 1 227 ? -1.168 -10.479 -16.265 1.00 92.62 227 ALA A N 1
ATOM 1701 C CA . ALA A 1 227 ? -0.105 -9.613 -15.766 1.00 92.62 227 ALA A CA 1
ATOM 1702 C C . ALA A 1 227 ? -0.547 -8.814 -14.528 1.00 92.62 227 ALA A C 1
ATOM 1704 O O . ALA A 1 227 ? -1.723 -8.500 -14.345 1.00 92.62 227 ALA A O 1
ATOM 1705 N N . GLY A 1 228 ? 0.413 -8.484 -13.662 1.00 94.19 228 GLY A N 1
ATOM 1706 C CA . GLY A 1 228 ? 0.149 -7.790 -12.401 1.00 94.19 228 GLY A CA 1
ATOM 1707 C C . GLY A 1 228 ? -0.399 -8.713 -11.310 1.00 94.19 228 GLY A C 1
ATOM 1708 O O . GLY A 1 228 ? -0.005 -9.874 -11.206 1.00 94.19 228 GLY A O 1
ATOM 1709 N N . GLY A 1 229 ? -1.285 -8.178 -10.479 1.00 97.06 229 GLY A N 1
ATOM 1710 C CA . GLY A 1 229 ? -1.759 -8.768 -9.235 1.00 97.06 229 GLY A CA 1
ATOM 1711 C C . GLY A 1 229 ? -0.934 -8.289 -8.043 1.00 97.06 229 GLY A C 1
ATOM 1712 O O . GLY A 1 229 ? 0.286 -8.471 -8.004 1.00 97.06 229 GLY A O 1
ATOM 1713 N N . CYS A 1 230 ? -1.617 -7.709 -7.056 1.00 98.25 230 CYS A N 1
ATOM 1714 C CA . CYS A 1 230 ? -1.039 -7.326 -5.773 1.00 98.25 230 CYS A CA 1
ATOM 1715 C C . CYS A 1 230 ? -1.715 -8.095 -4.639 1.00 98.25 230 CYS A C 1
ATOM 1717 O O . CYS A 1 230 ? -2.908 -8.408 -4.711 1.00 98.25 230 CYS A O 1
ATOM 1719 N N . GLN A 1 231 ? -0.954 -8.381 -3.582 1.00 98.50 231 GLN A N 1
ATOM 1720 C CA . GLN A 1 231 ? -1.478 -8.999 -2.369 1.00 98.50 231 GLN A CA 1
ATOM 1721 C C . GLN A 1 231 ? -0.969 -8.323 -1.098 1.00 98.50 231 GLN A C 1
ATOM 1723 O O . GLN A 1 231 ? 0.203 -7.969 -1.006 1.00 98.50 231 GLN A O 1
ATOM 1728 N N . VAL A 1 232 ? -1.841 -8.211 -0.095 1.00 98.56 232 VAL A N 1
ATOM 1729 C CA . VAL A 1 232 ? -1.488 -7.847 1.284 1.00 98.56 232 VAL A CA 1
ATOM 1730 C C . VAL A 1 232 ? -1.693 -9.062 2.178 1.00 98.56 232 VAL A C 1
ATOM 1732 O O . VAL A 1 232 ? -2.802 -9.585 2.267 1.00 98.56 232 VAL A O 1
ATOM 1735 N N . TRP A 1 233 ? -0.637 -9.489 2.860 1.00 98.25 233 TRP A N 1
ATOM 1736 C CA . TRP A 1 233 ? -0.637 -10.619 3.783 1.00 98.25 233 TRP A CA 1
ATOM 1737 C C . TRP A 1 233 ? -0.539 -10.101 5.214 1.00 98.25 233 TRP A C 1
ATOM 1739 O O . TRP A 1 233 ? 0.493 -9.571 5.617 1.00 98.25 233 TRP A O 1
ATOM 1749 N N . ILE A 1 234 ? -1.612 -10.255 5.986 1.00 97.75 234 ILE A N 1
ATOM 1750 C CA . ILE A 1 234 ? -1.744 -9.743 7.356 1.00 97.75 234 ILE A CA 1
ATOM 1751 C C . ILE A 1 234 ? -1.691 -10.928 8.317 1.00 97.75 234 ILE A C 1
ATOM 1753 O O . ILE A 1 234 ? -2.536 -11.823 8.235 1.00 97.75 234 ILE A O 1
ATOM 1757 N N . SER A 1 235 ? -0.696 -10.959 9.207 1.00 96.25 235 SER A N 1
ATOM 1758 C CA . SER A 1 235 ? -0.548 -12.057 10.166 1.00 96.25 235 SER A CA 1
ATOM 1759 C C . SER A 1 235 ? -1.739 -12.123 11.121 1.00 96.25 235 SER A C 1
ATOM 1761 O O . SER A 1 235 ? -2.150 -11.108 11.682 1.00 96.25 235 SER A O 1
ATOM 1763 N N . LYS A 1 236 ? -2.256 -13.335 11.343 1.00 92.38 236 LYS A N 1
ATOM 1764 C CA . LYS A 1 236 ? -3.334 -13.603 12.308 1.00 92.38 236 LYS A CA 1
ATOM 1765 C C . LYS A 1 236 ? -2.842 -13.721 13.746 1.00 92.38 236 LYS A C 1
ATOM 1767 O O . LYS A 1 236 ? -3.627 -13.587 14.677 1.00 92.38 236 LYS A O 1
ATOM 1772 N N . CYS A 1 237 ? -1.574 -14.086 13.914 1.00 85.81 237 CYS A N 1
ATOM 1773 C CA . CYS A 1 237 ? -1.057 -14.605 15.180 1.00 85.81 237 CYS A CA 1
ATOM 1774 C C . CYS A 1 237 ? -0.005 -13.688 15.801 1.00 85.81 237 CYS A C 1
ATOM 1776 O O . CYS A 1 237 ? 0.190 -13.722 17.015 1.00 85.81 237 CYS A O 1
ATOM 1778 N N . LEU A 1 238 ? 0.681 -12.878 14.991 1.00 88.12 238 LEU A N 1
ATOM 1779 C CA . LEU A 1 238 ? 1.769 -12.045 15.482 1.00 88.12 238 LEU A CA 1
ATOM 1780 C C . LEU A 1 238 ? 1.238 -10.747 16.099 1.00 88.12 238 LEU A C 1
ATOM 1782 O O . LEU A 1 238 ? 0.365 -10.104 15.509 1.00 88.12 238 LEU A O 1
ATOM 1786 N N . PRO A 1 239 ? 1.764 -10.339 17.264 1.00 82.12 239 PRO A N 1
ATOM 1787 C CA . PRO A 1 239 ? 1.480 -9.029 17.817 1.00 82.12 239 PRO A CA 1
ATOM 1788 C C . PRO A 1 239 ? 2.166 -7.951 16.971 1.00 82.12 239 PRO A C 1
ATOM 1790 O O . PRO A 1 239 ? 3.316 -8.099 16.569 1.00 82.12 239 PRO A O 1
ATOM 1793 N N . TRP A 1 240 ? 1.452 -6.869 16.686 1.00 84.38 240 TRP A N 1
ATOM 1794 C CA . TRP A 1 240 ? 1.971 -5.729 15.921 1.00 84.38 240 TRP A CA 1
ATOM 1795 C C . TRP A 1 240 ? 2.451 -4.603 16.827 1.00 84.38 240 TRP A C 1
ATOM 1797 O O . TRP A 1 240 ? 3.441 -3.932 16.539 1.00 84.38 240 TRP A O 1
ATOM 1807 N N . ALA A 1 241 ? 1.727 -4.383 17.919 1.00 77.88 241 ALA A N 1
ATOM 1808 C CA . ALA A 1 241 ? 2.014 -3.329 18.872 1.00 77.88 241 ALA A CA 1
ATOM 1809 C C . ALA A 1 241 ? 1.909 -3.863 20.294 1.00 77.88 241 ALA A C 1
ATOM 1811 O O . ALA A 1 241 ? 1.212 -4.850 20.560 1.00 77.88 241 ALA A O 1
ATOM 1812 N N . ARG A 1 242 ? 2.577 -3.165 21.206 1.00 76.06 242 ARG A N 1
ATOM 1813 C CA . ARG A 1 242 ? 2.447 -3.380 22.641 1.00 76.06 242 ARG A CA 1
ATOM 1814 C C . ARG A 1 242 ? 2.112 -2.063 23.338 1.00 76.06 242 ARG A C 1
ATOM 1816 O O . ARG A 1 242 ? 2.781 -1.063 23.081 1.00 76.06 242 ARG A O 1
ATOM 1823 N N . ALA A 1 243 ? 1.122 -2.091 24.228 1.00 74.31 243 ALA A N 1
ATOM 1824 C CA . ALA A 1 243 ? 0.921 -1.083 25.272 1.00 74.31 243 ALA A CA 1
ATOM 1825 C C . ALA A 1 243 ? 1.023 -1.774 26.631 1.00 74.31 243 ALA A C 1
ATOM 1827 O O . ALA A 1 243 ? 0.198 -2.622 26.975 1.00 74.31 243 ALA A O 1
ATOM 1828 N N . GLY A 1 244 ? 2.079 -1.466 27.386 1.00 76.50 244 GLY A N 1
ATOM 1829 C CA . GLY A 1 244 ? 2.390 -2.183 28.625 1.00 76.50 244 GLY A CA 1
ATOM 1830 C C . GLY A 1 244 ? 2.588 -3.685 28.383 1.00 76.50 244 GLY A C 1
ATOM 1831 O O . GLY A 1 244 ? 3.488 -4.085 27.647 1.00 76.50 244 GLY A O 1
ATOM 1832 N N . GLU A 1 245 ? 1.735 -4.513 28.985 1.00 74.44 245 GLU A N 1
ATOM 1833 C CA . GLU A 1 245 ? 1.717 -5.973 28.792 1.00 74.44 245 GLU A CA 1
ATOM 1834 C C . GLU A 1 245 ? 0.728 -6.423 27.701 1.00 74.44 245 GLU A C 1
ATOM 1836 O O . GLU A 1 245 ? 0.739 -7.580 27.281 1.00 74.44 245 GLU A O 1
ATOM 1841 N N . GLN A 1 246 ? -0.126 -5.522 27.206 1.00 75.56 246 GLN A N 1
ATOM 1842 C CA . GLN A 1 246 ? -1.141 -5.869 26.222 1.00 75.56 246 GLN A CA 1
ATOM 1843 C C . GLN A 1 246 ? -0.549 -5.897 24.813 1.00 75.56 246 GLN A C 1
ATOM 1845 O O . GLN A 1 246 ? -0.111 -4.883 24.266 1.00 75.56 246 GLN A O 1
ATOM 1850 N N . MET A 1 247 ? -0.582 -7.082 24.211 1.00 81.19 247 MET A N 1
ATOM 1851 C CA . MET A 1 247 ? -0.271 -7.289 22.805 1.00 81.19 247 MET A CA 1
ATOM 1852 C C . MET A 1 247 ? -1.488 -6.974 21.940 1.00 81.19 247 MET A C 1
ATOM 1854 O O . MET A 1 247 ? -2.595 -7.442 22.209 1.00 81.19 247 MET A O 1
ATOM 1858 N N . MET A 1 248 ? -1.277 -6.211 20.873 1.00 83.69 248 MET A N 1
ATOM 1859 C CA . MET A 1 248 ? -2.315 -5.916 19.895 1.00 83.69 248 MET A CA 1
ATOM 1860 C C . MET A 1 248 ? -2.115 -6.696 18.609 1.00 83.69 248 MET A C 1
ATOM 1862 O O . MET A 1 248 ? -1.007 -6.778 18.080 1.00 83.69 248 MET A O 1
ATOM 1866 N N . GLN A 1 249 ? -3.221 -7.203 18.080 1.00 85.56 249 GLN A N 1
ATOM 1867 C CA . GLN A 1 249 ? -3.282 -7.922 16.816 1.00 85.56 249 GLN A CA 1
ATOM 1868 C C . GLN A 1 249 ? -4.247 -7.216 15.856 1.00 85.56 249 GLN A C 1
ATOM 1870 O O . GLN A 1 249 ? -5.118 -6.458 16.304 1.00 85.56 249 GLN A O 1
ATOM 1875 N N . PRO A 1 250 ? -4.110 -7.435 14.539 1.00 88.06 250 PRO A N 1
ATOM 1876 C CA . PRO A 1 250 ? -5.041 -6.874 13.577 1.00 88.06 250 PRO A CA 1
ATOM 1877 C C . PRO A 1 250 ? -6.441 -7.475 13.733 1.00 88.06 250 PRO A C 1
ATOM 1879 O O . PRO A 1 250 ? -6.607 -8.683 13.907 1.00 88.06 250 PRO A O 1
ATOM 1882 N N . ALA A 1 251 ? -7.461 -6.625 13.644 1.00 84.88 251 ALA A N 1
ATOM 1883 C CA . ALA A 1 251 ? -8.855 -7.034 13.754 1.00 84.88 251 ALA A CA 1
ATOM 1884 C C . ALA A 1 251 ? -9.396 -7.430 12.372 1.00 84.88 251 ALA A C 1
ATOM 1886 O O . ALA A 1 251 ? -9.480 -6.595 11.469 1.00 84.88 251 ALA A O 1
ATOM 1887 N N . ARG A 1 252 ? -9.758 -8.703 12.178 1.00 88.06 252 ARG A N 1
ATOM 1888 C CA . ARG A 1 252 ? -10.194 -9.223 10.869 1.00 88.06 252 ARG A CA 1
ATOM 1889 C C . ARG A 1 252 ? -11.384 -8.463 10.279 1.00 88.06 252 ARG A C 1
ATOM 1891 O O . ARG A 1 252 ? -11.404 -8.177 9.087 1.00 88.06 252 ARG A O 1
ATOM 1898 N N . ASP A 1 253 ? -12.374 -8.178 11.106 1.00 85.12 253 ASP A N 1
ATOM 1899 C CA . ASP A 1 253 ? -13.602 -7.455 10.764 1.00 85.12 253 ASP A CA 1
ATOM 1900 C C . ASP A 1 253 ? -13.354 -6.001 10.337 1.00 85.12 253 ASP A C 1
ATOM 1902 O O . ASP A 1 253 ? -14.207 -5.394 9.697 1.00 85.12 253 ASP A O 1
ATOM 1906 N N . SER A 1 254 ? -12.171 -5.455 10.626 1.00 84.00 254 SER A N 1
ATOM 1907 C CA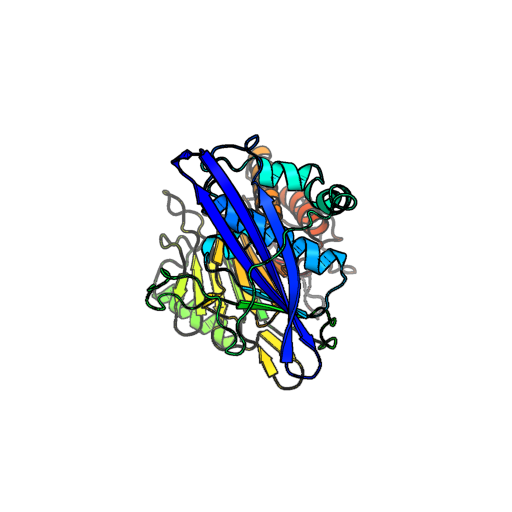 . SER A 1 254 ? -11.768 -4.122 10.176 1.00 84.00 254 SER A CA 1
ATOM 1908 C C . SER A 1 254 ? -11.087 -4.088 8.802 1.00 84.00 254 SER A C 1
ATOM 1910 O O . SER A 1 254 ? -10.856 -2.995 8.286 1.00 84.00 254 SER A O 1
ATOM 1912 N N . ILE A 1 255 ? -10.739 -5.245 8.219 1.00 89.88 255 ILE A N 1
ATOM 1913 C CA . ILE A 1 255 ? -10.028 -5.320 6.935 1.00 89.88 255 ILE A CA 1
ATOM 1914 C C . ILE A 1 255 ? -10.973 -4.932 5.793 1.00 89.88 255 ILE A C 1
ATOM 1916 O O . ILE A 1 255 ? -11.957 -5.620 5.526 1.00 89.88 255 ILE A O 1
ATOM 1920 N N . CYS A 1 256 ? -10.630 -3.865 5.076 1.00 90.94 256 CYS A N 1
ATOM 1921 C CA . CYS A 1 256 ? -11.399 -3.328 3.960 1.00 90.94 256 CYS A CA 1
ATOM 1922 C C . CYS A 1 256 ? -10.482 -2.938 2.793 1.00 90.94 256 CYS A C 1
ATOM 1924 O O . CYS A 1 256 ? -9.413 -2.362 2.992 1.00 90.94 256 CYS A O 1
ATOM 1926 N N . VAL A 1 257 ? -10.905 -3.227 1.561 1.00 94.00 257 VAL A N 1
ATOM 1927 C CA . VAL A 1 257 ? -10.211 -2.787 0.344 1.00 94.00 257 VAL A CA 1
ATOM 1928 C C . VAL A 1 257 ? -10.692 -1.385 -0.016 1.00 94.00 257 VAL A C 1
ATOM 1930 O O . VAL A 1 257 ? -11.862 -1.191 -0.334 1.00 94.00 257 VAL A O 1
ATOM 1933 N N . LEU A 1 258 ? -9.789 -0.404 0.012 1.00 90.50 258 LEU A N 1
ATOM 1934 C CA . LEU A 1 258 ? -10.081 0.964 -0.425 1.00 90.50 258 LEU A CA 1
ATOM 1935 C C . LEU A 1 258 ? -9.914 1.123 -1.939 1.00 90.50 258 LEU A C 1
ATOM 1937 O O . LEU A 1 258 ? -10.662 1.866 -2.576 1.00 90.50 258 LEU A O 1
ATOM 1941 N N . PHE A 1 259 ? -8.899 0.469 -2.499 1.00 92.06 259 PHE A N 1
ATOM 1942 C CA . PHE A 1 259 ? -8.570 0.535 -3.916 1.00 92.06 259 PHE A CA 1
ATOM 1943 C C . PHE A 1 259 ? -7.941 -0.781 -4.363 1.00 92.06 259 PHE A C 1
ATOM 1945 O O . PHE A 1 259 ? -7.117 -1.336 -3.638 1.00 92.06 259 PHE A O 1
ATOM 1952 N N . ALA A 1 260 ? -8.300 -1.248 -5.555 1.00 95.81 260 ALA A N 1
ATOM 1953 C CA . ALA A 1 260 ? -7.716 -2.429 -6.168 1.00 95.81 260 ALA A CA 1
ATOM 1954 C C . ALA A 1 260 ? -7.590 -2.237 -7.682 1.00 95.81 260 ALA A C 1
ATOM 1956 O O . ALA A 1 260 ? -8.542 -1.859 -8.362 1.00 95.81 260 ALA A O 1
ATOM 1957 N N . SER A 1 261 ? -6.399 -2.514 -8.192 1.00 95.56 261 SER A N 1
ATOM 1958 C CA . SER A 1 261 ? -6.078 -2.707 -9.598 1.00 95.56 261 SER A CA 1
ATOM 1959 C C . SER A 1 261 ? -4.936 -3.728 -9.710 1.00 95.56 261 SER A C 1
ATOM 1961 O O . SER A 1 261 ? -4.278 -4.033 -8.705 1.00 95.56 261 SER A O 1
ATOM 1963 N N . PRO A 1 262 ? -4.616 -4.218 -10.919 1.00 96.69 262 PRO A N 1
ATOM 1964 C CA . PRO A 1 262 ? -3.506 -5.151 -11.107 1.00 96.69 262 PRO A CA 1
ATOM 1965 C C . PRO A 1 262 ? -2.129 -4.635 -10.663 1.00 96.69 262 PRO A C 1
ATOM 1967 O O . PRO A 1 262 ? -1.208 -5.432 -10.523 1.00 96.69 262 PRO A O 1
ATOM 1970 N N . GLN A 1 263 ? -1.954 -3.329 -10.454 1.00 97.56 263 GLN A N 1
ATOM 1971 C CA . GLN A 1 263 ? -0.673 -2.731 -10.053 1.00 97.56 263 GLN A CA 1
ATOM 1972 C C . GLN A 1 263 ? -0.741 -1.956 -8.734 1.00 97.56 263 GLN A C 1
ATOM 1974 O O . GLN A 1 263 ? 0.279 -1.428 -8.296 1.00 97.56 263 GLN A O 1
ATOM 1979 N N . LEU A 1 264 ? -1.916 -1.850 -8.109 1.00 98.25 264 LEU A N 1
ATOM 1980 C CA . LEU A 1 264 ? -2.099 -1.092 -6.878 1.00 98.25 264 LEU A CA 1
ATOM 1981 C C . LEU A 1 264 ? -3.215 -1.691 -6.024 1.00 98.25 264 LEU A C 1
ATOM 1983 O O . LEU A 1 264 ? -4.353 -1.829 -6.460 1.00 98.25 264 LEU A O 1
ATOM 1987 N N . LEU A 1 265 ? -2.903 -1.973 -4.767 1.00 98.62 265 LEU A N 1
ATOM 1988 C CA . LEU A 1 265 ? -3.848 -2.425 -3.759 1.00 98.62 265 LEU A CA 1
ATOM 1989 C C . LEU A 1 265 ? -3.688 -1.567 -2.503 1.00 98.62 265 LEU A C 1
ATOM 1991 O O . LEU A 1 265 ? -2.595 -1.464 -1.955 1.00 98.62 265 LEU A O 1
ATOM 1995 N N . ILE A 1 266 ? -4.781 -0.964 -2.036 1.00 98.25 266 ILE A N 1
ATOM 1996 C CA . ILE A 1 266 ? -4.822 -0.235 -0.765 1.00 98.25 266 ILE A CA 1
ATOM 1997 C C . ILE A 1 266 ? -5.820 -0.918 0.159 1.00 98.25 266 ILE A C 1
ATOM 1999 O O . ILE A 1 266 ? -7.016 -0.975 -0.134 1.00 98.25 266 ILE A O 1
ATOM 2003 N N . VAL A 1 267 ? -5.324 -1.407 1.292 1.00 98.19 267 VAL A N 1
ATOM 2004 C CA . VAL A 1 267 ? -6.106 -2.107 2.312 1.00 98.19 267 VAL A CA 1
ATOM 2005 C C . VAL A 1 267 ? -6.066 -1.312 3.606 1.00 98.19 267 VAL A C 1
ATOM 2007 O O . VAL A 1 267 ? -4.995 -0.983 4.114 1.00 98.19 267 VAL A O 1
ATOM 2010 N N . LEU A 1 268 ? -7.243 -1.015 4.142 1.00 96.00 268 LEU A N 1
ATOM 2011 C CA . LEU A 1 268 ? -7.421 -0.392 5.444 1.00 96.00 268 LEU A CA 1
ATOM 2012 C C . LEU A 1 268 ? -7.719 -1.473 6.476 1.00 96.00 268 LEU A C 1
ATOM 2014 O O . LEU A 1 268 ? -8.477 -2.398 6.195 1.00 96.00 268 LEU A O 1
ATOM 2018 N N . PHE A 1 269 ? -7.143 -1.357 7.664 1.00 92.12 269 PHE A N 1
ATOM 2019 C CA . PHE A 1 269 ? -7.472 -2.215 8.799 1.00 92.12 269 PHE A CA 1
ATOM 2020 C C . PHE A 1 269 ? -7.048 -1.557 10.108 1.00 92.12 269 PHE A C 1
ATOM 2022 O O . PHE A 1 269 ? -6.372 -0.525 10.131 1.00 92.12 269 PHE A O 1
ATOM 2029 N N . ARG A 1 270 ? -7.475 -2.147 11.220 1.00 89.94 270 ARG A N 1
ATOM 2030 C CA . ARG A 1 270 ? -7.164 -1.691 12.570 1.00 89.94 270 ARG A CA 1
ATOM 2031 C C . ARG A 1 270 ? -6.289 -2.690 13.297 1.00 89.94 270 ARG A C 1
ATOM 2033 O O . ARG A 1 270 ? -6.476 -3.900 13.181 1.00 89.94 270 ARG A O 1
ATOM 2040 N N . VAL A 1 271 ? -5.395 -2.149 14.111 1.00 86.69 271 VAL A N 1
ATOM 2041 C CA . VAL A 1 271 ? -4.660 -2.879 15.140 1.00 86.69 271 VAL A CA 1
ATOM 2042 C C . VAL A 1 271 ? -4.946 -2.153 16.448 1.00 86.69 271 VAL A C 1
ATOM 2044 O O . VAL A 1 271 ? -4.356 -1.115 16.742 1.00 86.69 271 VAL A O 1
ATOM 2047 N N . GLY A 1 272 ? -5.950 -2.634 17.181 1.00 81.81 272 GLY A N 1
ATOM 2048 C CA . GLY A 1 272 ? -6.501 -1.884 18.306 1.00 81.81 272 GLY A CA 1
ATOM 2049 C C . GLY A 1 272 ? -7.070 -0.527 17.889 1.00 81.81 272 GLY A C 1
ATOM 2050 O O . GLY A 1 272 ? -7.986 -0.456 17.069 1.00 81.81 272 GLY A O 1
ATOM 2051 N N . THR A 1 273 ? -6.528 0.552 18.455 1.00 78.38 273 THR A N 1
ATOM 2052 C CA . THR A 1 273 ? -6.908 1.935 18.120 1.00 78.38 273 THR A CA 1
ATOM 2053 C C . THR A 1 273 ? -6.144 2.489 16.914 1.00 78.38 273 THR A C 1
ATOM 2055 O O . THR A 1 273 ? -6.573 3.489 16.332 1.00 78.38 273 THR A O 1
ATOM 2058 N N . LEU A 1 274 ? -5.052 1.835 16.497 1.00 82.75 274 LEU A N 1
ATOM 2059 C CA . LEU A 1 274 ? -4.271 2.236 15.331 1.00 82.75 274 LEU A CA 1
ATOM 2060 C C . LEU A 1 274 ? -5.044 1.914 14.055 1.00 82.75 274 LEU A C 1
ATOM 2062 O O . LEU A 1 274 ? -5.489 0.785 13.845 1.00 82.75 274 LEU A O 1
ATOM 2066 N N . LYS A 1 275 ? -5.172 2.911 13.182 1.00 88.62 275 LYS A N 1
ATOM 2067 C CA . LYS A 1 275 ? -5.736 2.764 11.839 1.00 88.62 275 LYS A CA 1
ATOM 2068 C C . LYS A 1 275 ? -4.577 2.677 10.856 1.00 88.62 275 LYS A C 1
ATOM 2070 O O . LYS A 1 275 ? -3.753 3.586 10.813 1.00 88.62 275 LYS A O 1
ATOM 2075 N N . VAL A 1 276 ? -4.504 1.607 10.076 1.00 93.38 276 VAL A N 1
ATOM 2076 C CA . VAL A 1 276 ? -3.410 1.358 9.132 1.00 93.38 276 VAL A CA 1
ATOM 2077 C C . VAL A 1 276 ? -3.960 1.354 7.713 1.00 93.38 276 VAL A C 1
ATOM 2079 O O . VAL A 1 276 ? -4.995 0.749 7.443 1.00 93.38 276 VAL A O 1
ATOM 2082 N N . ALA A 1 277 ? -3.262 2.037 6.812 1.00 97.06 277 ALA A N 1
ATOM 2083 C CA . ALA A 1 277 ? -3.446 1.945 5.375 1.00 97.06 277 ALA A CA 1
ATOM 2084 C C . ALA A 1 277 ? -2.207 1.277 4.775 1.00 97.06 277 ALA A C 1
ATOM 2086 O O . ALA A 1 277 ? -1.139 1.883 4.692 1.00 97.06 277 ALA A O 1
ATOM 2087 N N . CYS A 1 278 ? -2.352 0.016 4.383 1.00 98.44 278 CYS A N 1
ATOM 2088 C CA . CYS A 1 278 ? -1.317 -0.726 3.684 1.00 98.44 278 CYS A CA 1
ATOM 2089 C C . CYS A 1 278 ? -1.481 -0.525 2.180 1.00 98.44 278 CYS A C 1
ATOM 2091 O O . CYS A 1 278 ? -2.516 -0.875 1.614 1.00 98.44 278 CYS A O 1
ATOM 2093 N N . VAL A 1 279 ? -0.450 0.016 1.545 1.00 98.81 279 VAL A N 1
ATOM 2094 C CA . VAL A 1 279 ? -0.383 0.280 0.110 1.00 98.81 279 VAL A CA 1
ATOM 2095 C C . VAL A 1 279 ? 0.604 -0.704 -0.493 1.00 98.81 279 VAL A C 1
ATOM 2097 O O . VAL A 1 279 ? 1.755 -0.748 -0.075 1.00 98.81 279 VAL A O 1
ATOM 2100 N N . VAL A 1 280 ? 0.167 -1.494 -1.467 1.00 98.88 280 VAL A N 1
ATOM 2101 C CA . VAL A 1 280 ? 1.026 -2.383 -2.250 1.00 98.88 280 VAL A CA 1
ATOM 2102 C C . VAL A 1 280 ? 0.966 -1.940 -3.693 1.00 98.88 280 VAL A C 1
ATOM 2104 O O . VAL A 1 280 ? -0.125 -1.847 -4.249 1.00 98.88 280 VAL A O 1
ATOM 2107 N N . ALA A 1 281 ? 2.117 -1.645 -4.285 1.00 98.62 281 ALA A N 1
ATOM 2108 C CA . ALA A 1 281 ? 2.175 -1.056 -5.614 1.00 98.62 281 ALA A CA 1
ATOM 2109 C C . ALA A 1 281 ? 3.293 -1.664 -6.467 1.00 98.62 281 ALA A C 1
ATOM 2111 O O . ALA A 1 281 ? 4.320 -2.091 -5.942 1.00 98.62 281 ALA A O 1
ATOM 2112 N N . HIS A 1 282 ? 3.087 -1.685 -7.780 1.00 98.50 282 HIS A N 1
ATOM 2113 C CA . HIS A 1 282 ? 4.076 -2.099 -8.769 1.00 98.50 282 HIS A CA 1
ATOM 2114 C C . HIS A 1 282 ? 4.139 -1.069 -9.897 1.00 98.50 282 HIS A C 1
ATOM 2116 O O . HIS A 1 282 ? 3.231 -0.990 -10.729 1.00 98.50 282 HIS A O 1
ATOM 2122 N N . ALA A 1 283 ? 5.200 -0.266 -9.895 1.00 98.31 283 ALA A N 1
ATOM 2123 C CA . ALA A 1 283 ? 5.414 0.778 -10.883 1.00 98.31 283 ALA A CA 1
ATOM 2124 C C . ALA A 1 283 ? 5.776 0.187 -12.255 1.00 98.31 283 ALA A C 1
ATOM 2126 O O . ALA A 1 283 ? 6.403 -0.874 -12.321 1.00 98.31 283 ALA A O 1
ATOM 2127 N N . PRO A 1 284 ? 5.461 0.879 -13.364 1.00 97.38 284 PRO A N 1
ATOM 2128 C CA . PRO A 1 284 ? 5.955 0.520 -14.685 1.00 97.38 284 PRO A CA 1
ATOM 2129 C C . PRO A 1 284 ? 7.482 0.412 -14.715 1.00 97.38 284 PRO A C 1
ATOM 2131 O O . PRO A 1 284 ? 8.189 1.111 -13.984 1.00 97.38 284 PRO A O 1
ATOM 2134 N N . THR A 1 285 ? 8.003 -0.428 -15.609 1.00 94.31 285 THR A N 1
ATOM 2135 C CA . THR A 1 285 ? 9.451 -0.578 -15.790 1.00 94.31 285 THR A CA 1
ATOM 2136 C C . THR A 1 285 ? 10.093 0.753 -16.180 1.00 94.31 285 THR A C 1
ATOM 2138 O O . THR A 1 285 ? 9.473 1.602 -16.819 1.00 94.31 285 THR A O 1
ATOM 2141 N N . SER A 1 286 ? 11.380 0.921 -15.877 1.00 88.38 286 SER A N 1
ATOM 2142 C CA . SER A 1 286 ? 12.137 2.125 -16.259 1.00 88.38 286 SER A CA 1
ATOM 2143 C C . SER A 1 286 ? 12.268 2.329 -17.776 1.00 88.38 286 SER A C 1
ATOM 2145 O O . SER A 1 286 ? 12.672 3.399 -18.223 1.00 88.38 286 SER A O 1
ATOM 2147 N N . THR A 1 287 ? 11.926 1.312 -18.571 1.00 91.56 287 THR A N 1
ATOM 2148 C CA . THR A 1 287 ? 11.871 1.356 -20.038 1.00 91.56 287 THR A CA 1
ATOM 2149 C C . THR A 1 287 ? 10.501 1.758 -20.587 1.00 91.56 287 THR A C 1
ATOM 2151 O O . THR A 1 287 ? 10.361 1.913 -21.801 1.00 91.56 287 THR A O 1
ATOM 2154 N N . ALA A 1 288 ? 9.484 1.902 -19.732 1.00 95.44 288 ALA A N 1
ATOM 2155 C CA . ALA A 1 288 ? 8.167 2.355 -20.150 1.00 95.44 288 ALA A CA 1
ATOM 2156 C C . ALA A 1 288 ? 8.225 3.809 -20.669 1.00 95.44 288 ALA A C 1
ATOM 2158 O O . ALA A 1 288 ? 9.049 4.602 -20.208 1.00 95.44 288 ALA A O 1
ATOM 2159 N N . PRO A 1 289 ? 7.350 4.196 -21.617 1.00 96.62 289 PRO A N 1
ATOM 2160 C CA . PRO A 1 289 ? 7.277 5.578 -22.082 1.00 96.62 289 PRO A CA 1
ATOM 2161 C C . PRO A 1 289 ? 6.979 6.551 -20.934 1.00 96.62 289 PRO A C 1
ATOM 2163 O O . PRO A 1 289 ? 6.109 6.278 -20.108 1.00 96.62 289 PRO A O 1
ATOM 2166 N N . GLN A 1 290 ? 7.627 7.720 -20.936 1.00 95.00 290 GLN A N 1
ATOM 2167 C CA . GLN A 1 290 ? 7.470 8.742 -19.889 1.00 95.00 290 GLN A CA 1
ATOM 2168 C C . GLN A 1 290 ? 6.001 9.066 -19.536 1.00 95.00 290 GLN A C 1
ATOM 2170 O O . GLN A 1 290 ? 5.683 9.059 -18.351 1.00 95.00 290 GLN A O 1
ATOM 2175 N N . PRO A 1 291 ? 5.067 9.236 -20.499 1.00 97.19 291 PRO A N 1
ATOM 2176 C CA . PRO A 1 291 ? 3.668 9.515 -20.162 1.00 97.19 291 PRO A CA 1
ATOM 2177 C C . PRO A 1 291 ? 2.981 8.394 -19.369 1.00 97.19 291 PRO A C 1
ATOM 2179 O O . PRO A 1 291 ? 2.068 8.661 -18.595 1.00 97.19 291 PRO A O 1
ATOM 2182 N N . VAL A 1 292 ? 3.406 7.138 -19.556 1.00 97.12 292 VAL A N 1
ATOM 2183 C CA . VAL A 1 292 ? 2.880 5.984 -18.809 1.00 97.12 292 VAL A CA 1
ATOM 2184 C C . VAL A 1 292 ? 3.390 6.010 -17.371 1.00 97.12 292 VAL A C 1
ATOM 2186 O O . VAL A 1 292 ? 2.614 5.774 -16.448 1.00 97.12 292 VAL A O 1
ATOM 2189 N N . ILE A 1 293 ? 4.673 6.332 -17.182 1.00 97.56 293 ILE A N 1
ATOM 2190 C CA . ILE A 1 293 ? 5.283 6.503 -15.858 1.00 97.56 293 ILE A CA 1
ATOM 2191 C C . ILE A 1 293 ? 4.576 7.637 -15.105 1.00 97.56 293 ILE A C 1
ATOM 2193 O O . ILE A 1 293 ? 4.081 7.422 -13.999 1.00 97.56 293 ILE A O 1
ATOM 2197 N N . ASP A 1 294 ? 4.466 8.813 -15.724 1.00 96.44 294 ASP A N 1
ATOM 2198 C CA . ASP A 1 294 ? 3.865 9.999 -15.107 1.00 96.44 294 ASP A CA 1
ATOM 2199 C C . ASP A 1 294 ? 2.406 9.752 -14.705 1.00 96.44 294 ASP A C 1
ATOM 2201 O O . ASP A 1 294 ? 1.996 10.087 -13.590 1.00 96.44 294 ASP A O 1
ATOM 2205 N N . GLN A 1 295 ? 1.623 9.132 -15.596 1.00 97.50 295 GLN A N 1
ATOM 2206 C CA . GLN A 1 295 ? 0.222 8.826 -15.323 1.00 97.50 295 GLN A CA 1
ATOM 2207 C C . GLN A 1 295 ? 0.080 7.824 -14.174 1.00 97.50 295 GLN A C 1
ATOM 2209 O O . GLN A 1 295 ? -0.734 8.042 -13.282 1.00 97.50 295 GLN A O 1
ATOM 2214 N N . TRP A 1 296 ? 0.900 6.771 -14.138 1.00 98.38 296 TRP A N 1
ATOM 2215 C CA . TRP A 1 296 ? 0.835 5.779 -13.067 1.00 98.38 296 TRP A CA 1
ATOM 2216 C C . TRP A 1 296 ? 1.169 6.379 -11.693 1.00 98.38 296 TRP A C 1
ATOM 2218 O O . TRP A 1 296 ? 0.457 6.135 -10.718 1.00 98.38 296 TRP A O 1
ATOM 2228 N N . TRP A 1 297 ? 2.212 7.213 -11.603 1.00 98.44 297 TRP A N 1
ATOM 2229 C CA . TRP A 1 297 ? 2.571 7.884 -10.347 1.00 98.44 297 TRP A CA 1
ATOM 2230 C C . TRP A 1 297 ? 1.506 8.888 -9.901 1.00 98.44 297 TRP A C 1
ATOM 2232 O O . TRP A 1 297 ? 1.230 9.008 -8.703 1.00 98.44 297 TRP A O 1
ATOM 2242 N N . LYS A 1 298 ? 0.862 9.574 -10.852 1.00 96.88 298 LYS A N 1
ATOM 2243 C CA . LYS A 1 298 ? -0.298 10.424 -10.573 1.00 96.88 298 LYS A CA 1
ATOM 2244 C C . LYS A 1 298 ? -1.464 9.606 -10.007 1.00 96.88 298 LYS A C 1
ATOM 2246 O O . LYS A 1 298 ? -2.012 9.989 -8.975 1.00 96.88 298 LYS A O 1
ATOM 2251 N N . ASP A 1 299 ? -1.793 8.471 -10.617 1.00 97.00 299 ASP A N 1
ATOM 2252 C CA . ASP A 1 299 ? -2.880 7.595 -10.165 1.00 97.00 299 ASP A CA 1
ATOM 2253 C C . ASP A 1 299 ? -2.601 7.028 -8.762 1.00 97.00 299 ASP A C 1
ATOM 2255 O O . ASP A 1 299 ? -3.482 7.027 -7.897 1.00 97.00 299 ASP A O 1
ATOM 2259 N N . LEU A 1 300 ? -1.355 6.616 -8.489 1.00 98.25 300 LEU A N 1
ATOM 2260 C CA . LEU A 1 300 ? -0.920 6.183 -7.158 1.00 98.25 300 LEU A CA 1
ATOM 2261 C C . LEU A 1 300 ? -1.131 7.287 -6.114 1.00 98.25 300 LEU A C 1
ATOM 2263 O O . LEU A 1 300 ? -1.657 7.030 -5.024 1.00 98.25 300 LEU A O 1
ATOM 2267 N N . ARG A 1 301 ? -0.729 8.519 -6.438 1.00 97.19 301 ARG A N 1
ATOM 2268 C CA . ARG A 1 301 ? -0.900 9.682 -5.564 1.00 97.19 301 ARG A CA 1
ATOM 2269 C C . ARG A 1 301 ? -2.378 9.960 -5.293 1.00 97.19 301 ARG A C 1
ATOM 2271 O O . ARG A 1 301 ? -2.765 10.110 -4.136 1.00 97.19 301 ARG A O 1
ATOM 2278 N N . GLU A 1 302 ? -3.214 9.983 -6.327 1.00 90.50 302 GLU A N 1
ATOM 2279 C CA . GLU A 1 302 ? -4.658 10.208 -6.199 1.00 90.50 302 GLU A CA 1
ATOM 2280 C C . GLU A 1 302 ? -5.339 9.123 -5.353 1.00 90.50 302 GLU A C 1
ATOM 2282 O O . GLU A 1 302 ? -6.152 9.435 -4.480 1.00 90.50 302 GLU A O 1
ATOM 2287 N N . ALA A 1 303 ? -4.958 7.855 -5.520 1.00 90.38 303 ALA A N 1
ATOM 2288 C CA . ALA A 1 303 ? -5.461 6.767 -4.688 1.00 90.38 303 ALA A CA 1
ATOM 2289 C C . ALA A 1 303 ? -5.069 6.936 -3.206 1.00 90.38 303 ALA A C 1
ATOM 2291 O O . ALA A 1 303 ? -5.899 6.722 -2.318 1.00 90.38 303 ALA A O 1
ATOM 2292 N N . ASN A 1 304 ? -3.844 7.388 -2.923 1.00 93.00 304 ASN A N 1
ATOM 2293 C CA . ASN A 1 304 ? -3.368 7.642 -1.558 1.00 93.00 304 ASN A CA 1
ATOM 2294 C C . ASN A 1 304 ? -4.036 8.856 -0.890 1.00 93.00 304 ASN A C 1
ATOM 2296 O O . ASN A 1 304 ? -4.229 8.855 0.331 1.00 93.00 304 ASN A O 1
ATOM 2300 N N . LEU A 1 305 ? -4.455 9.860 -1.667 1.00 88.81 305 LEU A N 1
ATOM 2301 C CA . LEU A 1 305 ? -5.254 10.987 -1.167 1.00 88.81 305 LEU A CA 1
ATOM 2302 C C . LEU A 1 305 ? -6.656 10.562 -0.708 1.00 88.81 305 LEU A C 1
ATOM 2304 O O . LEU A 1 305 ? -7.252 11.223 0.139 1.00 88.81 305 LEU A O 1
ATOM 2308 N N . ARG A 1 306 ? -7.184 9.438 -1.212 1.00 83.12 306 ARG A N 1
ATOM 2309 C CA . ARG A 1 306 ? -8.491 8.896 -0.794 1.00 83.12 306 ARG A CA 1
ATOM 2310 C C . ARG A 1 306 ? -8.442 8.146 0.538 1.00 83.12 306 ARG A C 1
ATOM 2312 O O . ARG A 1 306 ? -9.511 7.786 1.049 1.00 83.12 306 ARG A O 1
ATOM 2319 N N . VAL A 1 307 ? -7.245 7.883 1.076 1.00 81.50 307 VAL A N 1
ATOM 2320 C CA . VAL A 1 307 ? -7.052 7.263 2.395 1.00 81.50 307 VAL A CA 1
ATOM 2321 C C . VAL A 1 307 ? -7.561 8.226 3.474 1.00 81.50 307 VAL A C 1
ATOM 2323 O O . VAL A 1 307 ? -7.072 9.357 3.540 1.00 81.50 307 VAL A O 1
ATOM 2326 N N . PRO A 1 308 ? -8.513 7.811 4.334 1.00 81.19 308 PRO A N 1
ATOM 2327 C CA . PRO A 1 308 ? -9.082 8.704 5.336 1.00 81.19 308 PRO A CA 1
ATOM 2328 C C . PRO A 1 308 ? -8.026 9.259 6.308 1.00 81.19 308 PRO A C 1
ATOM 2330 O O . PRO A 1 308 ? -7.080 8.541 6.658 1.00 81.19 308 PRO A O 1
ATOM 2333 N N . PRO A 1 309 ? -8.199 10.495 6.812 1.00 77.94 309 PRO A N 1
ATOM 2334 C CA . PRO A 1 309 ? -7.302 11.077 7.807 1.00 77.94 309 PRO A CA 1
ATOM 2335 C C . PRO A 1 309 ? -7.094 10.178 9.037 1.00 77.94 309 PRO A C 1
ATOM 2337 O O . PRO A 1 309 ? -7.979 9.418 9.441 1.00 77.94 309 PRO A O 1
ATOM 2340 N N . GLY A 1 310 ? -5.904 10.263 9.635 1.00 78.81 310 GLY A N 1
ATOM 2341 C CA . GLY A 1 310 ? -5.534 9.497 10.831 1.00 78.81 310 GLY A CA 1
ATOM 2342 C C . GLY A 1 310 ? -5.112 8.043 10.587 1.00 78.81 310 GLY A C 1
ATOM 2343 O O . GLY A 1 310 ? -4.880 7.329 11.559 1.00 78.81 310 GLY A O 1
ATOM 2344 N N . HIS A 1 311 ? -5.006 7.590 9.332 1.00 87.44 311 HIS A N 1
ATOM 2345 C CA . HIS A 1 311 ? -4.380 6.301 9.019 1.00 87.44 311 HIS A CA 1
ATOM 2346 C C . HIS A 1 311 ? -2.858 6.439 8.909 1.00 87.44 311 HIS A C 1
ATOM 2348 O O . HIS A 1 311 ? -2.354 7.285 8.167 1.00 87.44 311 HIS A O 1
ATOM 2354 N N . ILE A 1 312 ? -2.142 5.551 9.596 1.00 91.50 312 ILE A N 1
ATOM 2355 C CA . ILE A 1 312 ? -0.711 5.310 9.407 1.00 91.50 312 ILE A CA 1
ATOM 2356 C C . ILE A 1 312 ? -0.541 4.623 8.054 1.00 91.50 312 ILE A C 1
ATOM 2358 O O . ILE A 1 312 ? -1.129 3.567 7.816 1.00 91.50 312 ILE A O 1
ATOM 2362 N N . ARG A 1 313 ? 0.239 5.225 7.156 1.00 94.88 313 ARG A N 1
ATOM 2363 C CA . ARG A 1 313 ? 0.485 4.684 5.816 1.00 94.88 313 ARG A CA 1
ATOM 2364 C C . ARG A 1 313 ? 1.739 3.824 5.830 1.00 94.88 313 ARG A C 1
ATOM 2366 O O . ARG A 1 313 ? 2.799 4.302 6.205 1.00 94.88 313 ARG A O 1
ATOM 2373 N N . ILE A 1 314 ? 1.609 2.575 5.400 1.00 97.62 314 ILE A N 1
ATOM 2374 C CA . ILE A 1 314 ? 2.738 1.678 5.145 1.00 97.62 314 ILE A CA 1
ATOM 2375 C C . ILE A 1 314 ? 2.693 1.336 3.661 1.00 97.62 314 ILE A C 1
ATOM 2377 O O . ILE A 1 314 ? 1.718 0.743 3.202 1.00 97.62 314 ILE A O 1
ATOM 2381 N N . CYS A 1 315 ? 3.723 1.719 2.911 1.00 98.56 315 CYS A N 1
ATOM 2382 C CA . CYS A 1 315 ? 3.809 1.462 1.476 1.00 98.56 315 CYS A CA 1
ATOM 2383 C C . CYS A 1 315 ? 4.850 0.378 1.187 1.00 98.56 315 CYS A C 1
ATOM 2385 O O . CYS A 1 315 ? 5.984 0.471 1.638 1.00 98.56 315 CYS A O 1
ATOM 2387 N N . MET A 1 316 ? 4.473 -0.651 0.439 1.00 98.81 316 MET A N 1
ATOM 2388 C CA . MET A 1 316 ? 5.323 -1.761 0.014 1.00 98.81 316 MET A CA 1
ATOM 2389 C C . MET A 1 316 ? 5.287 -1.820 -1.507 1.00 98.81 316 MET A C 1
ATOM 2391 O O . MET A 1 316 ? 4.282 -2.198 -2.112 1.00 98.81 316 MET A O 1
ATOM 2395 N N . ILE A 1 317 ? 6.362 -1.362 -2.131 1.00 98.69 317 ILE A N 1
ATOM 2396 C CA . ILE A 1 317 ? 6.352 -0.999 -3.541 1.00 98.69 317 ILE A CA 1
ATOM 2397 C C . ILE A 1 317 ? 7.549 -1.604 -4.262 1.00 98.69 317 ILE A C 1
ATOM 2399 O O . ILE A 1 317 ? 8.684 -1.428 -3.828 1.00 98.69 317 ILE A O 1
ATOM 2403 N N . ASP A 1 318 ? 7.290 -2.266 -5.386 1.00 98.62 318 ASP A N 1
ATOM 2404 C CA . ASP A 1 318 ? 8.288 -2.376 -6.450 1.00 98.62 318 ASP A CA 1
ATOM 2405 C C . ASP A 1 318 ? 8.185 -1.083 -7.259 1.00 98.62 318 ASP A C 1
ATOM 2407 O O . ASP A 1 318 ? 7.234 -0.869 -8.017 1.00 98.62 318 ASP A O 1
ATOM 2411 N N . ALA A 1 319 ? 9.103 -0.157 -7.001 1.00 98.19 319 ALA A N 1
ATOM 2412 C CA . ALA A 1 319 ? 9.045 1.187 -7.557 1.00 98.19 319 ALA A CA 1
ATOM 2413 C C . ALA A 1 319 ? 9.692 1.262 -8.942 1.00 98.19 319 ALA A C 1
ATOM 2415 O O . ALA A 1 319 ? 9.643 2.326 -9.565 1.00 98.19 319 ALA A O 1
ATOM 2416 N N . ASN A 1 320 ? 10.353 0.187 -9.403 1.00 97.88 320 ASN A N 1
ATOM 2417 C CA . ASN A 1 320 ? 11.214 0.212 -10.589 1.00 97.88 320 ASN A CA 1
ATOM 2418 C C . ASN A 1 320 ? 12.123 1.466 -10.626 1.00 97.88 320 ASN A C 1
ATOM 2420 O O . ASN A 1 320 ? 12.430 2.023 -11.687 1.00 97.88 320 ASN A O 1
ATOM 2424 N N . ALA A 1 321 ? 12.514 1.938 -9.440 1.00 96.31 321 ALA A N 1
ATOM 2425 C CA . ALA A 1 321 ? 13.208 3.190 -9.190 1.00 96.31 321 ALA A CA 1
ATOM 2426 C C . ALA A 1 321 ? 14.593 2.873 -8.645 1.00 96.31 321 ALA A C 1
ATOM 2428 O O . ALA A 1 321 ? 14.734 2.053 -7.749 1.00 96.31 321 ALA A O 1
ATOM 2429 N N . SER A 1 322 ? 15.626 3.517 -9.177 1.00 94.12 322 SER A N 1
ATOM 2430 C CA . SER A 1 322 ? 16.991 3.364 -8.680 1.00 94.12 322 SER A CA 1
ATOM 2431 C C . SER A 1 322 ? 17.564 4.719 -8.317 1.00 94.12 322 SER A C 1
ATOM 2433 O O . SER A 1 322 ? 17.330 5.703 -9.016 1.00 94.12 322 SER A O 1
ATOM 2435 N N . PHE A 1 323 ? 18.343 4.738 -7.244 1.00 95.12 323 PHE A N 1
ATOM 2436 C CA . PHE A 1 323 ? 19.030 5.923 -6.753 1.00 95.12 323 PHE A CA 1
ATOM 2437 C C . PHE A 1 323 ? 20.539 5.718 -6.817 1.00 95.12 323 PHE A C 1
ATOM 2439 O O . PHE A 1 323 ? 21.043 4.584 -6.797 1.00 95.12 323 PHE A O 1
ATOM 2446 N N . GLU A 1 324 ? 21.265 6.827 -6.881 1.00 91.94 324 GLU A N 1
ATOM 2447 C CA . GLU A 1 324 ? 22.705 6.817 -6.679 1.00 91.94 324 GLU A CA 1
ATOM 2448 C C . GLU A 1 324 ? 23.004 6.471 -5.214 1.00 91.94 324 GLU A C 1
ATOM 2450 O O . GLU A 1 324 ? 22.386 6.988 -4.284 1.00 91.94 324 GLU A O 1
ATOM 2455 N N . SER A 1 325 ? 23.930 5.537 -4.994 1.00 82.75 325 SER A N 1
ATOM 2456 C CA . SER A 1 325 ? 24.293 5.104 -3.644 1.00 82.75 325 SER A CA 1
ATOM 2457 C C . SER A 1 325 ? 25.543 5.843 -3.194 1.00 82.75 325 SER A C 1
ATOM 2459 O O . SER A 1 325 ? 26.597 5.696 -3.815 1.00 82.75 325 SER A O 1
ATOM 2461 N N . HIS A 1 326 ? 25.447 6.570 -2.082 1.00 80.19 326 HIS A N 1
ATOM 2462 C CA . HIS A 1 326 ? 26.598 7.189 -1.433 1.00 80.19 326 HIS A CA 1
ATOM 2463 C C . HIS A 1 326 ? 27.086 6.325 -0.253 1.00 80.19 326 HIS A C 1
ATOM 2465 O O . HIS A 1 326 ? 26.276 5.678 0.419 1.00 80.19 326 HIS A O 1
ATOM 2471 N N . PRO A 1 327 ? 28.407 6.229 -0.006 1.00 78.44 327 PRO A N 1
ATOM 2472 C CA . PRO A 1 327 ? 28.935 5.532 1.170 1.00 78.44 327 PRO A CA 1
ATOM 2473 C C . PRO A 1 327 ? 28.503 6.184 2.486 1.00 78.44 327 PRO A C 1
ATOM 2475 O O . PRO A 1 327 ? 28.140 5.474 3.418 1.00 78.44 327 PRO A O 1
ATOM 2478 N N . ASP A 1 328 ? 28.483 7.518 2.520 1.00 82.81 328 ASP A N 1
ATOM 2479 C CA . ASP A 1 328 ? 28.280 8.300 3.745 1.00 82.81 328 ASP A CA 1
ATOM 2480 C C . ASP A 1 328 ? 26.804 8.598 4.043 1.00 82.81 328 ASP A C 1
ATOM 2482 O O . ASP A 1 328 ? 26.470 9.032 5.142 1.00 82.81 328 ASP A O 1
ATOM 2486 N N . ASN A 1 329 ? 25.912 8.356 3.076 1.00 84.50 329 ASN A N 1
ATOM 2487 C CA . ASN A 1 329 ? 24.478 8.561 3.237 1.00 84.50 329 ASN A CA 1
ATOM 2488 C C . ASN A 1 329 ? 23.683 7.337 2.742 1.00 84.50 329 ASN A C 1
ATOM 2490 O O . ASN A 1 329 ? 23.550 7.138 1.530 1.00 84.50 329 ASN A O 1
ATOM 2494 N N . PRO A 1 330 ? 23.144 6.506 3.656 1.00 87.75 330 PRO A N 1
ATOM 2495 C CA . PRO A 1 330 ? 22.328 5.353 3.295 1.00 87.75 330 PRO A CA 1
ATOM 2496 C C . PRO A 1 330 ? 20.872 5.727 2.970 1.00 87.75 330 PRO A C 1
ATOM 2498 O O . PRO A 1 330 ? 20.103 4.847 2.576 1.00 87.75 330 PRO A O 1
ATOM 2501 N N . SER A 1 331 ? 20.477 6.992 3.143 1.00 92.50 331 SER A N 1
ATOM 2502 C CA . SER A 1 331 ? 19.119 7.468 2.897 1.00 92.50 331 SER A CA 1
ATOM 2503 C C . SER A 1 331 ? 18.747 7.331 1.423 1.00 92.50 331 SER A C 1
ATOM 2505 O O . SER A 1 331 ? 19.426 7.840 0.532 1.00 92.50 331 SER A O 1
ATOM 2507 N N . THR A 1 332 ? 17.643 6.639 1.154 1.00 94.44 332 THR A N 1
ATOM 2508 C CA . THR A 1 332 ? 17.076 6.557 -0.197 1.00 94.44 332 THR A CA 1
ATOM 2509 C C . THR A 1 332 ? 16.422 7.883 -0.587 1.00 94.44 332 THR A C 1
ATOM 2511 O O . THR A 1 332 ? 16.546 8.302 -1.732 1.00 94.44 332 THR A O 1
ATOM 2514 N N . ILE A 1 333 ? 15.765 8.575 0.354 1.00 91.56 333 ILE A N 1
ATOM 2515 C CA . ILE A 1 333 ? 15.017 9.803 0.046 1.00 91.56 333 ILE A CA 1
ATOM 2516 C C . ILE A 1 333 ? 15.923 11.008 -0.216 1.00 91.56 333 ILE A C 1
ATOM 2518 O O . ILE A 1 333 ? 15.546 11.891 -0.977 1.00 91.56 333 ILE A O 1
ATOM 2522 N N . GLU A 1 334 ? 17.117 11.041 0.376 1.00 92.00 334 GLU A N 1
ATOM 2523 C CA . GLU A 1 334 ? 18.099 12.117 0.169 1.00 92.00 334 GLU A CA 1
ATOM 2524 C C . GLU A 1 334 ? 19.056 11.833 -0.996 1.00 92.00 334 GLU A C 1
ATOM 2526 O O . GLU A 1 334 ? 19.845 12.695 -1.379 1.00 92.00 334 GLU A O 1
ATOM 2531 N N . ALA A 1 335 ? 19.011 10.625 -1.557 1.00 93.81 335 ALA A N 1
ATOM 2532 C CA . ALA A 1 335 ? 19.877 10.241 -2.654 1.00 93.81 335 ALA A CA 1
ATOM 2533 C C . ALA A 1 335 ? 19.437 10.852 -3.987 1.00 93.81 335 ALA A C 1
ATOM 2535 O O . ALA A 1 335 ? 18.254 11.099 -4.232 1.00 93.81 335 ALA A O 1
ATOM 2536 N N . THR A 1 336 ? 20.404 11.034 -4.887 1.00 94.69 336 THR A N 1
ATOM 2537 C CA . THR A 1 336 ? 20.151 11.532 -6.240 1.00 94.69 336 THR A CA 1
ATOM 2538 C C . THR A 1 336 ? 19.334 10.509 -7.043 1.00 94.69 336 THR A C 1
ATOM 2540 O O . THR A 1 336 ? 19.766 9.356 -7.188 1.00 94.69 336 THR A O 1
ATOM 2543 N N . PRO A 1 337 ? 18.169 10.896 -7.596 1.00 95.19 337 PRO A N 1
ATOM 2544 C CA . PRO A 1 337 ? 17.393 10.043 -8.493 1.00 95.19 337 PRO A CA 1
ATOM 2545 C C . PRO A 1 337 ? 18.172 9.701 -9.770 1.00 95.19 337 PRO A C 1
ATOM 2547 O O . PRO A 1 337 ? 18.728 10.586 -10.414 1.00 95.19 337 PRO A O 1
ATOM 2550 N N . SER A 1 338 ? 18.181 8.430 -10.184 1.00 92.62 338 SER A N 1
ATOM 2551 C CA . SER A 1 338 ? 18.865 8.000 -11.418 1.00 92.62 338 SER A CA 1
ATOM 2552 C C . SER A 1 338 ? 17.978 8.033 -12.675 1.00 92.62 338 SER A C 1
ATOM 2554 O O . SER A 1 338 ? 18.451 7.720 -13.766 1.00 92.62 338 SER A O 1
ATOM 2556 N N . GLY A 1 339 ? 16.690 8.362 -12.548 1.00 93.44 339 GLY A N 1
ATOM 2557 C CA . GLY A 1 339 ? 15.741 8.428 -13.663 1.00 93.44 339 GLY A CA 1
ATOM 2558 C C . GLY A 1 339 ? 14.322 8.837 -13.255 1.00 93.44 339 GLY A C 1
ATOM 2559 O O . GLY A 1 339 ? 14.072 9.218 -12.111 1.00 93.44 339 GLY A O 1
ATOM 2560 N N . ALA A 1 340 ? 13.379 8.722 -14.194 1.00 95.69 340 ALA A N 1
ATOM 2561 C CA . ALA A 1 340 ? 11.992 9.168 -14.027 1.00 95.69 340 ALA A CA 1
ATOM 2562 C C . ALA A 1 340 ? 11.285 8.545 -12.812 1.00 95.69 340 ALA A C 1
ATOM 2564 O O . ALA A 1 340 ? 10.823 9.275 -11.938 1.00 95.69 340 ALA A O 1
ATOM 2565 N N . ASN A 1 341 ? 11.276 7.209 -12.709 1.00 97.75 341 ASN A N 1
ATOM 2566 C CA . ASN A 1 341 ? 10.647 6.507 -11.584 1.00 97.75 341 ASN A CA 1
ATOM 2567 C C . ASN A 1 341 ? 11.208 6.952 -10.228 1.00 97.75 341 ASN A C 1
ATOM 2569 O O . ASN A 1 341 ? 10.440 7.169 -9.302 1.00 97.75 341 ASN A O 1
ATOM 2573 N N . SER A 1 342 ? 12.527 7.132 -10.099 1.00 97.12 342 SER A N 1
ATOM 2574 C CA . SER A 1 342 ? 13.127 7.593 -8.838 1.00 97.12 342 SER A CA 1
ATOM 2575 C C . SER A 1 342 ? 12.760 9.032 -8.489 1.00 97.12 342 SER A C 1
ATOM 2577 O O . SER A 1 342 ? 12.552 9.317 -7.314 1.00 97.12 342 SER A O 1
ATOM 2579 N N . SER A 1 343 ? 12.620 9.921 -9.477 1.00 96.88 343 SER A N 1
ATOM 2580 C CA . SER A 1 343 ? 12.180 11.298 -9.228 1.00 96.88 343 SER A CA 1
ATOM 2581 C C . SER A 1 343 ? 10.723 11.337 -8.768 1.00 96.88 343 SER A C 1
ATOM 2583 O O . SER A 1 343 ? 10.402 11.989 -7.776 1.00 96.88 343 SER A O 1
ATOM 2585 N N . CYS A 1 344 ? 9.843 10.589 -9.440 1.00 98.00 344 CYS A N 1
ATOM 2586 C CA . CYS A 1 344 ? 8.440 10.485 -9.047 1.00 98.00 344 CYS A CA 1
ATOM 2587 C C . CYS A 1 344 ? 8.276 9.803 -7.682 1.00 98.00 344 CYS A C 1
ATOM 2589 O O . CYS A 1 344 ? 7.479 10.258 -6.865 1.00 98.00 344 CYS A O 1
ATOM 2591 N N . PHE A 1 345 ? 9.055 8.754 -7.406 1.00 98.38 345 PHE A N 1
ATOM 2592 C CA . PHE A 1 345 ? 9.029 8.056 -6.124 1.00 98.38 345 PHE A CA 1
ATOM 2593 C C . PHE A 1 345 ? 9.495 8.948 -4.970 1.00 98.38 345 PHE A C 1
ATOM 2595 O O . PHE A 1 345 ? 8.837 8.995 -3.933 1.00 98.38 345 PHE A O 1
ATOM 2602 N N . GLN A 1 346 ? 10.581 9.707 -5.160 1.00 97.56 346 GLN A N 1
ATOM 2603 C CA . GLN A 1 346 ? 11.057 10.675 -4.170 1.00 97.56 346 GLN A CA 1
ATOM 2604 C C . GLN A 1 346 ? 9.983 11.730 -3.864 1.00 97.56 346 GLN A C 1
ATOM 2606 O O . GLN A 1 346 ? 9.693 11.976 -2.694 1.00 97.56 346 GLN A O 1
ATOM 2611 N N . ALA A 1 347 ? 9.336 12.289 -4.892 1.00 97.50 347 ALA A N 1
ATOM 2612 C CA . ALA A 1 347 ? 8.240 13.244 -4.716 1.00 97.50 347 ALA A CA 1
ATOM 2613 C C . ALA A 1 347 ? 7.029 12.619 -3.998 1.00 97.50 347 ALA A C 1
ATOM 2615 O O . ALA A 1 347 ? 6.484 13.215 -3.073 1.00 97.50 347 ALA A O 1
ATOM 2616 N N . PHE A 1 348 ? 6.639 11.392 -4.361 1.00 98.06 348 PHE A N 1
ATOM 2617 C CA . PHE A 1 348 ? 5.566 10.656 -3.685 1.00 98.06 348 PHE A CA 1
ATOM 2618 C C . PHE A 1 348 ? 5.864 10.454 -2.193 1.00 98.06 348 PHE A C 1
ATOM 2620 O O . PHE A 1 348 ? 5.006 10.698 -1.345 1.00 98.06 348 PHE A O 1
ATOM 2627 N N . CYS A 1 349 ? 7.084 10.038 -1.853 1.00 97.94 349 CYS A N 1
ATOM 2628 C CA . CYS A 1 349 ? 7.496 9.886 -0.464 1.00 97.94 349 CYS A CA 1
ATOM 2629 C C . CYS A 1 349 ? 7.464 11.221 0.295 1.00 97.94 349 CYS A C 1
ATOM 2631 O O . CYS A 1 349 ? 6.993 11.254 1.427 1.00 97.94 349 CYS A O 1
ATOM 2633 N N . GLN A 1 350 ? 7.890 12.326 -0.321 1.00 95.69 350 GLN A N 1
ATOM 2634 C CA . GLN A 1 350 ? 7.815 13.657 0.294 1.00 95.69 350 GLN A CA 1
ATOM 2635 C C . GLN A 1 350 ? 6.365 14.101 0.543 1.00 95.69 350 GLN A C 1
ATOM 2637 O O . GLN A 1 350 ? 6.044 14.522 1.654 1.00 95.69 350 GLN A O 1
ATOM 2642 N N . ASP A 1 351 ? 5.481 13.935 -0.445 1.00 94.31 351 ASP A N 1
ATOM 2643 C CA . ASP A 1 351 ? 4.066 14.326 -0.376 1.00 94.31 351 ASP A CA 1
ATOM 2644 C C . ASP A 1 351 ? 3.306 13.648 0.775 1.00 94.31 351 ASP A C 1
ATOM 2646 O O . ASP A 1 351 ? 2.399 14.241 1.363 1.00 94.31 351 ASP A O 1
ATOM 2650 N N . PHE A 1 352 ? 3.662 12.401 1.093 1.00 92.19 352 PHE A N 1
ATOM 2651 C CA . PHE A 1 352 ? 3.015 11.614 2.147 1.00 92.19 352 PHE A CA 1
ATOM 2652 C C . PHE A 1 352 ? 3.873 11.443 3.404 1.00 92.19 352 PHE A C 1
ATOM 2654 O O . PHE A 1 352 ? 3.495 10.660 4.277 1.00 92.19 352 PHE A O 1
ATOM 2661 N N . CYS A 1 353 ? 4.992 12.171 3.499 1.00 95.12 353 CYS A N 1
ATOM 2662 C CA . CYS A 1 353 ? 5.966 12.077 4.588 1.00 95.12 353 CYS A CA 1
ATOM 2663 C C . CYS A 1 353 ? 6.379 10.624 4.879 1.00 95.12 353 CYS A C 1
ATOM 2665 O O . CYS A 1 353 ? 6.295 10.169 6.010 1.00 95.12 353 CYS A O 1
ATOM 2667 N N . LEU A 1 354 ? 6.766 9.880 3.842 1.00 96.12 354 LEU A N 1
ATOM 2668 C CA . LEU A 1 354 ? 7.207 8.493 3.937 1.00 96.12 354 LEU A CA 1
ATOM 2669 C C . LEU A 1 354 ? 8.725 8.393 3.796 1.00 96.12 354 LEU A C 1
ATOM 2671 O O . LEU A 1 354 ? 9.318 8.907 2.849 1.00 96.12 354 LEU A O 1
ATOM 2675 N N . CYS A 1 355 ? 9.332 7.629 4.690 1.00 96.50 355 CYS A N 1
ATOM 2676 C CA . CYS A 1 355 ? 10.724 7.225 4.673 1.00 96.50 355 CYS A CA 1
ATOM 2677 C C . CYS A 1 355 ? 10.855 5.836 4.017 1.00 96.50 355 CYS A C 1
ATOM 2679 O O . CYS A 1 355 ? 10.475 4.833 4.631 1.00 96.50 355 CYS A O 1
ATOM 2681 N N . PRO A 1 356 ? 11.362 5.736 2.775 1.00 97.25 356 PRO A N 1
ATOM 2682 C CA . PRO A 1 356 ? 11.673 4.456 2.146 1.00 97.25 356 PRO A CA 1
ATOM 2683 C C . PRO A 1 356 ? 12.866 3.770 2.823 1.00 97.25 356 PRO A C 1
ATOM 2685 O O . PRO A 1 356 ? 13.771 4.426 3.344 1.00 97.25 356 PRO A O 1
ATOM 2688 N N . SER A 1 357 ? 12.899 2.437 2.761 1.00 95.75 357 SER A N 1
ATOM 2689 C CA . SER A 1 357 ? 13.999 1.619 3.275 1.00 95.75 357 SER A CA 1
ATOM 2690 C C . SER A 1 357 ? 15.357 2.078 2.736 1.00 95.75 357 SER A C 1
ATOM 2692 O O . SER A 1 357 ? 15.484 2.449 1.566 1.00 95.75 357 SER A O 1
ATOM 2694 N N . ALA A 1 358 ? 16.373 2.035 3.599 1.00 95.19 358 ALA A N 1
ATOM 2695 C CA . ALA A 1 358 ? 17.726 2.491 3.297 1.00 95.19 358 ALA A CA 1
ATOM 2696 C C . ALA A 1 358 ? 18.388 1.694 2.159 1.00 95.19 358 ALA A C 1
ATOM 2698 O O . ALA A 1 358 ? 18.052 0.540 1.900 1.00 95.19 358 ALA A O 1
ATOM 2699 N N . GLN A 1 359 ? 19.387 2.295 1.512 1.00 95.19 359 GLN A N 1
ATOM 2700 C CA . GLN A 1 359 ? 20.169 1.653 0.448 1.00 95.19 359 GLN A CA 1
ATOM 2701 C C . GLN A 1 359 ? 21.253 0.696 0.969 1.00 95.19 359 GLN A C 1
ATOM 2703 O O . GLN A 1 359 ? 21.889 -0.014 0.182 1.00 95.19 359 GLN A O 1
ATOM 2708 N N . ARG A 1 360 ? 21.512 0.707 2.280 1.00 94.00 360 ARG A N 1
ATOM 2709 C CA . ARG A 1 360 ? 22.540 -0.099 2.943 1.00 94.00 360 ARG A CA 1
ATOM 2710 C C . ARG A 1 360 ? 21.986 -0.758 4.199 1.00 94.00 360 ARG A C 1
ATOM 2712 O O . ARG A 1 360 ? 21.091 -0.211 4.839 1.00 94.00 360 ARG A O 1
ATOM 2719 N N . ASP A 1 361 ? 22.526 -1.924 4.538 1.00 91.50 361 ASP A N 1
ATOM 2720 C CA . ASP A 1 361 ? 22.236 -2.584 5.809 1.00 91.50 361 ASP A CA 1
ATOM 2721 C C . ASP A 1 361 ? 22.948 -1.894 6.989 1.00 91.50 361 ASP A C 1
ATOM 2723 O O . ASP A 1 361 ? 23.740 -0.964 6.824 1.00 91.50 361 ASP A O 1
ATOM 2727 N N . VAL A 1 362 ? 22.680 -2.382 8.203 1.00 88.69 362 VAL A N 1
ATOM 2728 C CA . VAL A 1 362 ? 23.289 -1.881 9.448 1.00 88.69 362 VAL A CA 1
ATOM 2729 C C . VAL A 1 362 ? 24.809 -2.073 9.514 1.00 88.69 362 VAL A C 1
ATOM 2731 O O . VAL A 1 362 ? 25.470 -1.451 10.339 1.00 88.69 362 VAL A O 1
ATOM 2734 N N . SER A 1 363 ? 25.371 -2.935 8.667 1.00 91.31 363 SER A N 1
ATOM 2735 C CA . SER A 1 363 ? 26.811 -3.162 8.531 1.00 91.31 363 SER A CA 1
ATOM 2736 C C . SER A 1 363 ? 27.432 -2.312 7.414 1.00 91.31 363 SER A C 1
ATOM 2738 O O . SER A 1 363 ? 28.632 -2.408 7.171 1.00 91.31 363 SER A O 1
ATOM 2740 N N . GLY A 1 364 ? 26.639 -1.472 6.741 1.00 89.00 364 GLY A N 1
ATOM 2741 C CA . GLY A 1 364 ? 27.073 -0.601 5.654 1.00 89.00 364 GLY A CA 1
ATOM 2742 C C . GLY A 1 364 ? 27.138 -1.279 4.281 1.00 89.00 364 GLY A C 1
ATOM 2743 O O . GLY A 1 364 ? 27.550 -0.635 3.310 1.00 89.00 364 GLY A O 1
ATOM 2744 N N . ASN A 1 365 ? 26.720 -2.540 4.142 1.00 92.12 365 ASN A N 1
ATOM 2745 C CA . ASN A 1 365 ? 26.717 -3.225 2.849 1.00 92.12 365 ASN A CA 1
ATOM 2746 C C . ASN A 1 365 ? 25.576 -2.711 1.975 1.00 92.12 365 ASN A C 1
ATOM 2748 O O . ASN A 1 365 ? 24.466 -2.489 2.452 1.00 92.12 365 ASN A O 1
ATOM 2752 N N . ARG A 1 366 ? 25.832 -2.559 0.673 1.00 92.50 366 ARG A N 1
ATOM 2753 C CA . ARG A 1 366 ? 24.805 -2.137 -0.286 1.00 92.50 366 ARG A CA 1
ATOM 2754 C C . ARG A 1 366 ? 23.732 -3.214 -0.441 1.00 92.50 366 ARG A C 1
ATOM 2756 O O . ARG A 1 366 ? 24.051 -4.380 -0.666 1.00 92.50 366 ARG A O 1
ATOM 2763 N N . LEU A 1 367 ? 22.476 -2.790 -0.376 1.00 94.56 367 LEU A N 1
ATOM 2764 C CA . LEU A 1 367 ? 21.315 -3.639 -0.595 1.00 94.56 367 LEU A CA 1
ATOM 2765 C C . LEU A 1 367 ? 20.948 -3.699 -2.080 1.00 94.56 367 LEU A C 1
ATOM 2767 O O . LEU A 1 367 ? 21.152 -2.752 -2.841 1.00 94.56 367 LEU A O 1
ATOM 2771 N N . PHE A 1 368 ? 20.389 -4.837 -2.475 1.00 95.19 368 PHE A N 1
ATOM 2772 C CA . PHE A 1 368 ? 19.846 -5.086 -3.805 1.00 95.19 368 PHE A CA 1
ATOM 2773 C C . PHE A 1 368 ? 18.590 -5.937 -3.652 1.00 95.19 368 PHE A C 1
ATOM 2775 O O . PHE A 1 368 ? 18.555 -6.825 -2.801 1.00 95.19 368 PHE A O 1
ATOM 2782 N N . SER A 1 369 ? 17.595 -5.694 -4.494 1.00 95.62 369 SER A N 1
ATOM 2783 C CA . SER A 1 369 ? 16.341 -6.454 -4.517 1.00 95.62 369 SER A CA 1
ATOM 2784 C C . SER A 1 369 ? 16.070 -7.091 -5.881 1.00 95.62 369 SER A C 1
ATOM 2786 O O . SER A 1 369 ? 15.349 -8.078 -5.970 1.00 95.62 369 SER A O 1
ATOM 2788 N N . TRP A 1 370 ? 16.743 -6.609 -6.930 1.00 95.69 370 TRP A N 1
ATOM 2789 C CA . TRP A 1 370 ? 16.616 -7.114 -8.288 1.00 95.69 370 TRP A CA 1
ATOM 2790 C C . TRP A 1 370 ? 17.975 -7.415 -8.914 1.00 95.69 370 TRP A C 1
ATOM 2792 O O . TRP A 1 370 ? 18.957 -6.689 -8.726 1.00 95.69 370 TRP A O 1
ATOM 2802 N N . THR A 1 371 ? 18.019 -8.490 -9.698 1.00 94.44 371 THR A N 1
ATOM 2803 C CA . THR A 1 371 ? 19.169 -8.874 -10.518 1.00 94.44 371 THR A CA 1
ATOM 2804 C C . THR A 1 371 ? 18.697 -9.090 -11.950 1.00 94.44 371 THR A C 1
ATOM 2806 O O . THR A 1 371 ? 17.684 -9.749 -12.175 1.00 94.44 371 THR A O 1
ATOM 2809 N N . SER A 1 372 ? 19.433 -8.553 -12.924 1.00 90.62 372 SER A N 1
ATOM 2810 C CA . SER A 1 372 ? 19.132 -8.752 -14.344 1.00 90.62 372 SER A CA 1
AT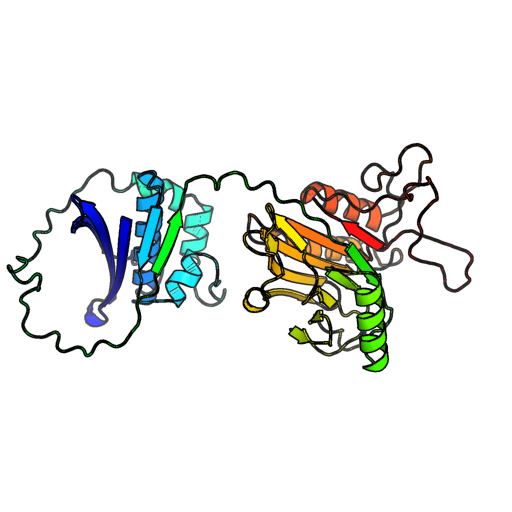OM 2811 C C . SER A 1 372 ? 19.132 -10.237 -14.720 1.00 90.62 372 SER A C 1
ATOM 2813 O O . SER A 1 372 ? 19.894 -10.991 -14.113 1.00 90.62 372 SER A O 1
ATOM 2815 N N . PRO A 1 373 ? 18.389 -10.664 -15.759 1.00 87.69 373 PRO A N 1
ATOM 2816 C CA . PRO A 1 373 ? 18.353 -12.068 -16.179 1.00 87.69 373 PRO A CA 1
ATOM 2817 C C . PRO A 1 373 ? 19.733 -12.694 -16.446 1.00 87.69 373 PRO A C 1
ATOM 2819 O O . PRO A 1 373 ? 19.926 -13.875 -16.185 1.00 87.69 373 PRO A O 1
ATOM 2822 N N . GLY A 1 374 ? 20.703 -11.902 -16.925 1.00 87.81 374 GLY A N 1
ATOM 2823 C CA . GLY A 1 374 ? 22.087 -12.340 -17.150 1.00 87.81 374 GLY A CA 1
ATOM 2824 C C . GLY A 1 374 ? 22.983 -12.345 -15.903 1.00 87.81 374 GLY A C 1
ATOM 2825 O O . GLY A 1 374 ? 24.133 -12.754 -15.984 1.00 87.81 374 GLY A O 1
ATOM 2826 N N . GLY A 1 375 ? 22.496 -11.882 -14.747 1.00 90.12 375 GLY A N 1
ATOM 2827 C CA . GLY A 1 375 ? 23.259 -11.832 -13.493 1.00 90.12 375 GLY A CA 1
ATOM 2828 C C . GLY A 1 375 ? 24.229 -10.650 -13.347 1.00 90.12 375 GLY A C 1
ATOM 2829 O O . GLY A 1 375 ? 24.786 -10.456 -12.268 1.00 90.12 375 GLY A O 1
ATOM 2830 N N . GLU A 1 376 ? 24.416 -9.848 -14.395 1.00 91.31 376 GLU A N 1
ATOM 2831 C CA . GLU A 1 376 ? 25.459 -8.814 -14.467 1.00 91.31 376 GLU A CA 1
ATOM 2832 C C . GLU A 1 376 ? 25.113 -7.540 -13.687 1.00 91.31 376 GLU A C 1
ATOM 2834 O O . GLU A 1 376 ? 25.975 -6.928 -13.057 1.00 91.31 376 GLU A O 1
ATOM 2839 N N . LEU A 1 377 ? 23.842 -7.133 -13.711 1.00 90.50 377 LEU A N 1
ATOM 2840 C CA . LEU A 1 377 ? 23.370 -5.910 -13.071 1.00 90.50 377 LEU A CA 1
ATOM 2841 C C . LEU A 1 377 ? 22.532 -6.230 -11.840 1.00 90.50 377 LEU A C 1
ATOM 2843 O O . LEU A 1 377 ? 21.622 -7.056 -11.893 1.00 90.50 377 LEU A O 1
ATOM 2847 N N . LYS A 1 378 ? 22.800 -5.510 -10.749 1.00 94.06 378 LYS A N 1
ATOM 2848 C CA . LYS A 1 378 ? 22.004 -5.543 -9.520 1.00 94.06 378 LYS A CA 1
ATOM 2849 C C . LYS A 1 378 ? 21.502 -4.149 -9.182 1.00 94.06 378 LYS A C 1
ATOM 2851 O O . LYS A 1 378 ? 22.254 -3.174 -9.267 1.00 94.06 378 LYS A O 1
ATOM 2856 N N . ARG A 1 379 ? 20.234 -4.053 -8.795 1.00 94.00 379 ARG A N 1
ATOM 2857 C CA . ARG A 1 379 ? 19.571 -2.802 -8.417 1.00 94.00 379 ARG A CA 1
ATOM 2858 C C . ARG A 1 379 ? 18.766 -3.016 -7.137 1.00 94.00 379 ARG A C 1
ATOM 2860 O O . ARG A 1 379 ? 18.322 -4.125 -6.852 1.00 94.00 379 ARG A O 1
ATOM 2867 N N . LEU A 1 380 ? 18.603 -1.948 -6.368 1.00 96.25 380 LEU A N 1
ATOM 2868 C CA . LEU A 1 380 ? 17.570 -1.854 -5.345 1.00 96.25 380 LEU A CA 1
ATOM 2869 C C . LEU A 1 380 ? 16.411 -1.102 -5.989 1.00 96.25 380 LEU A C 1
ATOM 2871 O O . LEU A 1 380 ? 16.631 0.019 -6.443 1.00 96.25 380 LEU A O 1
ATOM 2875 N N . ILE A 1 381 ? 15.258 -1.756 -6.103 1.00 97.25 381 ILE A N 1
ATOM 2876 C CA . ILE A 1 381 ? 14.041 -1.193 -6.710 1.00 97.25 381 ILE A CA 1
ATOM 2877 C C . ILE A 1 381 ? 12.778 -1.461 -5.882 1.00 97.25 381 ILE A C 1
ATOM 2879 O O . ILE A 1 381 ? 11.747 -0.842 -6.135 1.00 97.25 381 ILE A O 1
ATOM 2883 N N . ASP A 1 382 ? 12.873 -2.333 -4.878 1.00 98.44 382 ASP A N 1
ATOM 2884 C CA . ASP A 1 382 ? 11.788 -2.683 -3.971 1.00 98.44 382 ASP A CA 1
ATOM 2885 C C . ASP A 1 382 ? 11.991 -1.983 -2.627 1.00 98.44 382 ASP A C 1
ATOM 2887 O O . ASP A 1 382 ? 13.076 -2.048 -2.039 1.00 98.44 382 ASP A O 1
ATOM 2891 N N . TYR A 1 383 ? 10.942 -1.334 -2.128 1.00 98.44 383 TYR A N 1
ATOM 2892 C CA . TYR A 1 383 ? 11.006 -0.498 -0.936 1.00 98.44 383 TYR A CA 1
ATOM 2893 C C . TYR A 1 383 ? 9.846 -0.770 0.014 1.00 98.44 383 TYR A C 1
ATOM 2895 O O . TYR A 1 383 ? 8.688 -0.899 -0.391 1.00 98.44 383 TYR A O 1
ATOM 2903 N N . VAL A 1 384 ? 10.162 -0.779 1.306 1.00 98.12 384 VAL A N 1
ATOM 2904 C CA . VAL A 1 384 ? 9.174 -0.587 2.370 1.00 98.12 384 VAL A CA 1
ATOM 2905 C C . VAL A 1 384 ? 9.284 0.862 2.822 1.00 98.12 384 VAL A C 1
ATOM 2907 O O . VAL A 1 384 ? 10.370 1.302 3.187 1.00 98.12 384 VAL A O 1
ATOM 2910 N N . CYS A 1 385 ? 8.182 1.603 2.792 1.00 97.94 385 CYS A N 1
ATOM 2911 C CA . CYS A 1 385 ? 8.114 2.999 3.198 1.00 97.94 385 CYS A CA 1
ATOM 2912 C C . CYS A 1 385 ? 7.177 3.142 4.394 1.00 97.94 385 CYS A C 1
ATOM 2914 O O . CYS A 1 385 ? 6.033 2.678 4.358 1.00 97.94 385 CYS A O 1
ATOM 2916 N N . VAL A 1 386 ? 7.666 3.802 5.435 1.00 94.75 386 VAL A N 1
ATOM 2917 C CA . VAL A 1 386 ? 6.952 4.054 6.694 1.00 94.75 386 VAL A CA 1
ATOM 2918 C C . VAL A 1 386 ? 7.021 5.547 7.030 1.00 94.75 386 VAL A C 1
ATOM 2920 O O . VAL A 1 386 ? 7.910 6.201 6.496 1.00 94.75 386 VAL A O 1
ATOM 2923 N N . PRO A 1 387 ? 6.107 6.110 7.836 1.00 89.94 387 PRO A N 1
ATOM 2924 C CA . PRO A 1 387 ? 6.129 7.533 8.182 1.00 89.94 387 PRO A CA 1
ATOM 2925 C C . PRO A 1 387 ? 7.379 7.966 8.952 1.00 89.94 387 PRO A C 1
ATOM 2927 O O . PRO A 1 387 ? 7.951 7.109 9.668 1.00 89.94 387 PRO A O 1
#

InterPro domains:
  IPR012337 Ribonuclease H-like superfamily [SSF53098] (2-87)
  IPR036397 Ribonuclease H superfamily [G3DSA:3.30.420.10] (1-91)
  IPR036691 Endonuclease/exonuclease/phosphatase superfamily [G3DSA:3.60.10.10] (163-387)
  IPR036691 Endonuclease/exonuclease/phosphatase superfamily [SSF56219] (165-386)
  IPR044730 Ribonuclease H-like domain, plant type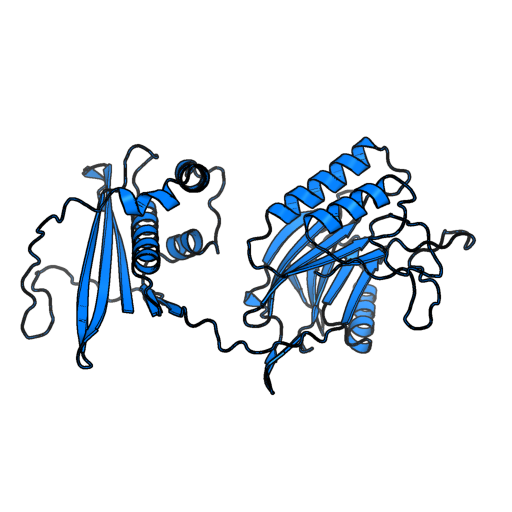 [cd06222] (3-85)

Radius of gyration: 26.53 Å; chains: 1; bounding box: 82×58×63 Å

pLDDT: mean 76.68, std 22.36, range [26.31, 98.88]